Protein 1GZS (pdb70)

Radius of gyration: 32.93 Å; Cα contacts (8 Å, |Δi|>4): 1186; chains: 4; bounding box: 99×59×80 Å

Solvent-accessible surface area: 32310 Å² total; per-residue (Å²): 104,85,43,3,21,0,0,0,0,0,18,31,102,2,18,7,16,26,1,0,12,0,44,36,53,114,133,72,23,88,159,23,65,34,20,26,16,74,40,10,6,33,74,42,150,37,82,59,82,60,32,4,1,1,0,9,6,4,14,6,1,30,99,9,73,105,0,6,33,33,0,2,68,144,9,56,0,0,0,0,0,0,1,0,19,30,24,76,2,24,112,44,0,109,114,61,4,14,64,32,3,65,140,77,17,98,194,26,43,14,0,1,0,0,3,47,27,38,60,49,113,44,102,66,23,70,118,147,17,54,163,99,191,64,170,26,15,58,39,113,59,0,95,147,17,7,206,91,28,167,17,52,86,21,8,40,0,1,13,91,72,51,139,27,4,141,72,0,0,56,29,0,20,107,1,22,81,156,129,97,75,68,68,128,49,0,61,64,44,0,68,93,15,6,105,105,26,67,0,104,15,34,7,96,173,38,108,31,18,9,45,20,0,48,43,2,0,0,1,18,13,1,1,66,10,23,15,106,9,0,77,70,0,51,87,124,69,60,102,27,48,64,1,24,66,59,0,0,59,2,0,92,57,5,43,5,73,28,99,83,165,128,121,25,16,48,2,40,10,16,6,16,18,2,0,16,6,9,0,1,6,34,0,4,61,120,38,11,128,23,0,94,77,137,138,43,13,48,41,2,27,102,29,0,30,126,15,0,52,90,40,0,50,48,26,4,103,152,46,91,32,1,43,14,105,36,1,64,27,10,0,60,46,24,12,74,115,40,46,133,122,27,159,158,105,36,5,13,0,0,0,1,1,22,31,104,2,20,5,18,28,3,0,15,1,48,32,50,115,136,93,11,82,134,32,68,35,20,26,9,82,37,7,12,37,81,28,116,4,10,33,33,76,16,20,2,1,0,12,6,5,15,7,0,34,105,11,70,120,0,7,27,34,0,2,77,142,7,51,0,0,0,0,0,0,2,0,19,30,33,73,3,23,94,45,0,91,113,57,3,9,61,29,2,64,136,83,15,98,194,35,39,14,0,0,0,0,4,55,31,36,43,55,110,45,94,52,21,72,91,134,18,56,170,100,199,72,136,28,10,36,36,123,42,0,91,125,18,6,195,97,35,170,18,75,110,27,10,41,1,0,14,95,71,57,135,37,6,114,71,1,0,50,31,1,9,39,14,16,11,131,143,144,79,43,128,73,0,68,61,48,0,78,100,21,6,99,99,33,73,0,100,22,34,13,97,179,38,108,30,13,13,44,22,0,57,42,2,0,0,1,19,12,1,1,99,24,27,12,104,4,0,68,79,0,58,94,116,68,31,100,29,46,62,0,22,79,54,0,0,80,13,0,107,123,8,44,7,70,26,93,73,159,137,118,30,10,48,1,55,10,15,4,18,19,2,0,11,6,11,0,0,7,32,0,2,56,120,54,10,156,48,1,110,64,132,141,43,10,57,51,4,26,86,36,0,38,127,17,1,50,95,36,0,43,54,22,6,103,188,47,115,34,27,35,6,136,94,1,82,86,76,0,85,92,20,6,63,116,39,31,143,91,90,177

Organism: Homo sapiens (NCBI:txid9606)

B-factor: mean 31.56, std 13.35, range [9.17, 82.68]

InterPro domains:
  IPR001806 Small GTPase [PF00071] (5-174)
  IPR001806 Small GTPase [PS51421] (1-191)
  IPR001806 Small GTPase [SM00174] (6-179)
  IPR003578 Small GTPase Rho [PTHR24072] (3-189)
  IPR005225 Small GTP-binding domain [TIGR00231] (1-157)
  IPR027417 P-loop containing nucleoside triphosphate hydrolase [G3DSA:3.40.50.300] (1-181)
  IPR027417 P-loop containing nucleoside triphosphate hydrolase [SSF52540] (3-173)
  IPR037874 Cdc42 [cd01874] (3-177)

Structure (mmCIF, N/CA/C/O backbone):
data_1GZS
#
_entry.id   1GZS
#
_cell.length_a   87.545
_cell.length_b   87.545
_cell.length_c   200.509
_cell.angle_alpha   90.00
_cell.angle_beta   90.00
_cell.angle_gamma   120.00
#
_symmetry.space_group_name_H-M   'P 31 2 1'
#
loop_
_entity.id
_entity.type
_entity.pdbx_description
1 polymer 'GTP-BINDING PROTEIN'
2 polymer SOPE
3 non-polymer 'SULFATE ION'
4 water water
#
loop_
_atom_site.group_PDB
_atom_site.id
_atom_site.type_symbol
_atom_site.label_atom_id
_atom_site.label_alt_id
_atom_site.label_comp_id
_atom_site.label_asym_id
_atom_site.label_entity_id
_atom_site.label_seq_id
_atom_site.pdbx_PDB_ins_code
_atom_site.Cartn_x
_atom_site.Cartn_y
_atom_site.Cartn_z
_atom_site.occupancy
_atom_site.B_iso_or_equiv
_atom_site.auth_seq_id
_atom_site.auth_comp_id
_atom_site.auth_asym_id
_atom_site.auth_atom_id
_atom_site.pdbx_PDB_model_num
ATOM 1 N N . MET A 1 3 ? -21.452 60.853 76.958 1.00 38.17 1 MET A N 1
ATOM 2 C CA . MET A 1 3 ? -20.743 62.095 77.377 1.00 37.68 1 MET A CA 1
ATOM 3 C C . MET A 1 3 ? -19.778 62.592 76.304 1.00 35.16 1 MET A C 1
ATOM 4 O O . MET A 1 3 ? -19.860 63.739 75.882 1.00 34.86 1 MET A O 1
ATOM 9 N N . GLN A 1 4 ? -18.858 61.737 75.868 1.00 33.71 2 GLN A N 1
ATOM 10 C CA . GLN A 1 4 ? -17.910 62.117 74.815 1.00 33.06 2 GLN A CA 1
ATOM 11 C C . GLN A 1 4 ? -18.392 61.497 73.504 1.00 30.64 2 GLN A C 1
ATOM 12 O O . GLN A 1 4 ? -19.066 60.468 73.512 1.00 29.04 2 GLN A O 1
ATOM 18 N N . THR A 1 5 ? -18.047 62.114 72.382 1.00 28.33 3 THR A N 1
ATOM 19 C CA . THR A 1 5 ? -18.462 61.584 71.094 1.00 28.14 3 THR A CA 1
ATOM 20 C C . THR A 1 5 ? -17.322 61.494 70.102 1.00 27.32 3 THR A C 1
ATOM 21 O O . THR A 1 5 ? -16.318 62.200 70.211 1.00 26.03 3 THR A O 1
ATOM 25 N N . ILE A 1 6 ? -17.500 60.603 69.132 1.00 25.56 4 ILE A N 1
ATOM 26 C CA . ILE A 1 6 ? -16.548 60.409 68.056 1.00 23.34 4 ILE A CA 1
ATOM 27 C C . ILE A 1 6 ? -17.390 60.233 66.808 1.00 22.55 4 ILE A C 1
ATOM 28 O O . ILE A 1 6 ? -18.240 59.341 66.754 1.00 22.31 4 ILE A O 1
ATOM 33 N N . LYS A 1 7 ? -17.170 61.088 65.815 1.00 21.51 5 LYS A N 1
ATOM 34 C CA . LYS A 1 7 ? -17.907 60.995 64.564 1.00 20.74 5 LYS A CA 1
ATOM 35 C C . LYS A 1 7 ? -17.053 60.345 63.483 1.00 20.94 5 LYS A C 1
ATOM 36 O O . LYS A 1 7 ? -16.044 60.912 63.061 1.00 20.64 5 LYS A O 1
ATOM 42 N N . CYS A 1 8 ? -17.468 59.162 63.036 1.00 20.81 6 CYS A N 1
ATOM 43 C CA . CYS A 1 8 ? -16.756 58.426 61.998 1.00 19.85 6 CYS A CA 1
ATOM 44 C C . CYS A 1 8 ? -17.606 58.319 60.733 1.00 20.20 6 CYS A C 1
ATOM 45 O O . CYS A 1 8 ? -18.761 57.884 60.785 1.00 20.68 6 CYS A O 1
ATOM 48 N N . VAL A 1 9 ? -17.027 58.709 59.599 1.00 18.87 7 VAL A N 1
ATOM 49 C CA . VAL A 1 9 ? -17.721 58.669 58.319 1.00 18.03 7 VAL A CA 1
ATOM 50 C C . VAL A 1 9 ? -17.046 57.706 57.347 1.00 19.56 7 VAL A C 1
ATOM 51 O O . VAL A 1 9 ? -15.843 57.795 57.106 1.00 20.60 7 VAL A O 1
ATOM 55 N N . VAL A 1 10 ? -17.843 56.800 56.787 1.00 18.59 8 VAL A N 1
ATOM 56 C CA . VAL A 1 10 ? -17.368 55.784 55.855 1.00 18.60 8 VAL A CA 1
ATOM 57 C C . VAL A 1 10 ? -17.591 56.222 54.414 1.00 18.21 8 VAL A C 1
ATOM 58 O O . VAL A 1 10 ? -18.730 56.369 53.970 1.00 20.02 8 VAL A O 1
ATOM 62 N N . VAL A 1 11 ? -16.503 56.429 53.680 1.00 16.67 9 VAL A N 1
ATOM 63 C CA . VAL A 1 11 ? -16.595 56.874 52.294 1.00 15.56 9 VAL A CA 1
ATOM 64 C C . VAL A 1 11 ? -15.927 55.883 51.348 1.00 15.70 9 VAL A C 1
ATOM 65 O O . VAL A 1 11 ? -15.189 54.999 51.785 1.00 15.56 9 VAL A O 1
ATOM 69 N N . GLY A 1 12 ? -16.181 56.053 50.056 1.00 15.70 10 GLY A N 1
ATOM 70 C CA . GLY A 1 12 ? -15.619 55.171 49.051 1.00 17.46 10 GLY A CA 1
ATOM 71 C C . GLY A 1 12 ? -16.641 54.845 47.979 1.00 18.52 10 GLY A C 1
ATOM 72 O O . GLY A 1 12 ? -17.838 55.091 48.156 1.00 18.51 10 GLY A O 1
ATOM 73 N N . ASP A 1 13 ? -16.170 54.286 46.871 1.00 18.95 11 ASP A N 1
ATOM 74 C CA . ASP A 1 13 ? -17.026 53.934 45.742 1.00 20.02 11 ASP A CA 1
ATOM 75 C C . ASP A 1 13 ? -18.198 53.020 46.094 1.00 21.76 11 ASP A C 1
ATOM 76 O O . ASP A 1 13 ? -18.124 52.215 47.029 1.00 20.94 11 ASP A O 1
ATOM 81 N N . GLY A 1 14 ? -19.273 53.130 45.318 1.00 21.89 12 GLY A N 1
ATOM 82 C CA . GLY A 1 14 ? -20.423 52.273 45.541 1.00 23.05 12 GLY A CA 1
ATOM 83 C C . GLY A 1 14 ? -20.063 50.822 45.246 1.00 23.25 12 GLY A C 1
ATOM 84 O O . GLY A 1 14 ? -19.178 50.557 44.427 1.00 21.71 12 GLY A O 1
ATOM 85 N N . ALA A 1 15 ? -20.740 49.891 45.918 1.00 21.37 13 ALA A N 1
ATOM 86 C CA . ALA A 1 15 ? -20.514 48.454 45.745 1.00 22.15 13 ALA A CA 1
ATOM 87 C C . ALA A 1 15 ? -19.206 47.968 46.381 1.00 23.10 13 ALA A C 1
ATOM 88 O O . ALA A 1 15 ? -18.700 46.900 46.048 1.00 25.62 13 ALA A O 1
ATOM 90 N N . VAL A 1 16 ? -18.675 48.744 47.314 1.00 23.39 14 VAL A N 1
ATOM 91 C CA . VAL A 1 16 ? -17.443 48.380 47.995 1.00 24.37 14 VAL A CA 1
ATOM 92 C C . VAL A 1 16 ? -17.747 47.676 49.328 1.00 23.96 14 VAL A C 1
ATOM 93 O O . VAL A 1 16 ? -16.844 47.169 49.994 1.00 23.99 14 VAL A O 1
ATOM 97 N N . GLY A 1 17 ? -19.024 47.643 49.714 1.00 23.81 15 GLY A N 1
ATOM 98 C CA . GLY A 1 17 ? -19.408 46.989 50.957 1.00 21.21 15 GLY A CA 1
ATOM 99 C C . GLY A 1 17 ? -19.386 47.865 52.200 1.00 22.97 15 GLY A C 1
ATOM 100 O O . GLY A 1 17 ? -19.190 47.375 53.320 1.00 23.60 15 GLY A O 1
ATOM 101 N N . LYS A 1 18 ? -19.593 49.163 52.020 1.00 21.74 16 LYS A N 1
ATOM 102 C CA . LYS A 1 18 ? -19.606 50.079 53.155 1.00 21.38 16 LYS A CA 1
ATOM 103 C C . LYS A 1 18 ? -20.743 49.784 54.127 1.00 19.29 16 LYS A C 1
ATOM 104 O O . LYS A 1 18 ? -20.530 49.668 55.336 1.00 17.97 16 LYS A O 1
ATOM 110 N N . THR A 1 19 ? -21.953 49.676 53.596 1.00 20.17 17 THR A N 1
ATOM 111 C CA . THR A 1 19 ? -23.122 49.405 54.421 1.00 18.84 17 THR A CA 1
ATOM 112 C C . THR A 1 19 ? -23.004 48.049 55.097 1.00 20.01 17 THR A C 1
ATOM 113 O O . THR A 1 19 ? -23.272 47.901 56.298 1.00 19.31 17 THR A O 1
ATOM 117 N N . CYS A 1 20 ? -22.599 47.059 54.313 1.00 21.17 18 CYS A N 1
ATOM 118 C CA . CYS A 1 20 ? -22.465 45.703 54.816 1.00 24.08 18 CYS A CA 1
ATOM 119 C C . CYS A 1 20 ? -21.487 45.603 55.985 1.00 23.56 18 CYS A C 1
ATOM 120 O O . CYS A 1 20 ? -21.778 44.947 56.995 1.00 22.86 18 CYS A O 1
ATOM 123 N N . LEU A 1 21 ? -20.336 46.261 55.870 1.00 22.54 19 LEU A N 1
ATOM 124 C CA . LEU A 1 21 ? -19.358 46.185 56.952 1.00 24.05 19 LEU A CA 1
ATOM 125 C C . LEU A 1 21 ? -19.840 46.962 58.179 1.00 23.42 19 LEU A C 1
ATOM 126 O O . LEU A 1 21 ? -19.480 46.627 59.302 1.00 23.96 19 LEU A O 1
ATOM 131 N N . LEU A 1 22 ? -20.653 47.992 57.970 1.00 21.55 20 LEU A N 1
ATOM 132 C CA . LEU A 1 22 ? -21.191 48.757 59.091 1.00 21.33 20 LEU A CA 1
ATOM 133 C C . LEU A 1 22 ? -22.244 47.907 59.805 1.00 21.73 20 LEU A C 1
ATOM 134 O O . LEU A 1 22 ? -22.278 47.844 61.028 1.00 20.41 20 LEU A O 1
ATOM 139 N N . ILE A 1 23 ? -23.102 47.251 59.031 1.00 23.25 21 ILE A N 1
ATOM 140 C CA . ILE A 1 23 ? -24.138 46.403 59.606 1.00 23.42 21 ILE A CA 1
ATOM 141 C C . ILE A 1 23 ? -23.493 45.208 60.295 1.00 23.92 21 ILE A C 1
ATOM 142 O O . ILE A 1 23 ? -23.807 44.894 61.446 1.00 23.74 21 ILE A O 1
ATOM 147 N N . SER A 1 24 ? -22.582 44.554 59.586 1.00 25.49 22 SER A N 1
ATOM 148 C CA . SER A 1 24 ? -21.888 43.388 60.117 1.00 27.78 22 SER A CA 1
ATOM 149 C C . SER A 1 24 ? -21.184 43.694 61.437 1.00 28.88 22 SER A C 1
ATOM 150 O O . SER A 1 24 ? -21.102 42.840 62.326 1.00 28.95 22 SER A O 1
ATOM 153 N N . TYR A 1 25 ? -20.684 44.918 61.564 1.00 27.63 23 TYR A N 1
ATOM 154 C CA . TYR A 1 25 ? -19.988 45.323 62.769 1.00 27.72 23 TYR A CA 1
ATOM 155 C C . TYR A 1 25 ? -20.916 45.686 63.924 1.00 30.02 23 TYR A C 1
ATOM 156 O O . TYR A 1 25 ? -20.614 45.392 65.081 1.00 28.83 23 TYR A O 1
ATOM 165 N N . THR A 1 26 ? -22.035 46.335 63.625 1.00 31.02 24 THR A N 1
ATOM 166 C CA . THR A 1 26 ? -22.940 46.735 64.686 1.00 32.85 24 THR A CA 1
ATOM 167 C C . THR A 1 26 ? -23.919 45.660 65.158 1.00 36.13 24 THR A C 1
ATOM 168 O O . THR A 1 26 ? -24.454 45.764 66.261 1.00 38.35 24 THR A O 1
ATOM 172 N N . THR A 1 27 ? -24.161 44.632 64.349 1.00 38.57 25 THR A N 1
ATOM 173 C CA . THR A 1 27 ? -25.065 43.560 64.771 1.00 43.14 25 THR A CA 1
ATOM 174 C C . THR A 1 27 ? -24.229 42.368 65.237 1.00 47.69 25 THR A C 1
ATOM 175 O O . THR A 1 27 ? -24.734 41.451 65.893 1.00 48.02 25 THR A O 1
ATOM 179 N N . ASN A 1 28 ? -22.947 42.405 64.877 1.00 52.43 26 ASN A N 1
ATOM 180 C CA . ASN A 1 28 ? -21.969 41.371 65.218 1.00 57.08 26 ASN A CA 1
ATOM 181 C C . ASN A 1 28 ? -22.287 40.010 64.590 1.00 59.15 26 ASN A C 1
ATOM 182 O O . ASN A 1 28 ? -22.239 38.975 65.253 1.00 59.11 26 ASN A O 1
ATOM 187 N N . LYS A 1 29 ? -22.606 40.032 63.300 1.00 61.84 27 LYS A N 1
ATOM 188 C CA . LYS A 1 29 ? -22.923 38.826 62.539 1.00 65.12 27 LYS A CA 1
ATOM 189 C C . LYS A 1 29 ? -23.257 39.220 61.106 1.00 66.43 27 LYS A C 1
ATOM 190 O O . LYS A 1 29 ? -23.914 40.235 60.870 1.00 66.86 27 LYS A O 1
ATOM 196 N N . PHE A 1 30 ? -22.796 38.427 60.146 1.00 68.12 28 PHE A N 1
ATOM 197 C CA . PHE A 1 30 ? -23.081 38.726 58.752 1.00 69.61 28 PHE A CA 1
ATOM 198 C C . PHE A 1 30 ? -24.554 38.471 58.467 1.00 70.22 28 PHE A C 1
ATOM 199 O O . PHE A 1 30 ? -25.066 37.379 58.720 1.00 69.99 28 PHE A O 1
ATOM 207 N N . PRO A 1 31 ? -25.258 39.482 57.937 1.00 70.76 29 PRO A N 1
ATOM 208 C CA . PRO A 1 31 ? -26.683 39.352 57.618 1.00 70.79 29 PRO A CA 1
ATOM 209 C C . PRO A 1 31 ? -26.918 38.399 56.443 1.00 70.37 29 PRO A C 1
ATOM 210 O O . PRO A 1 31 ? -26.976 38.822 55.287 1.00 70.61 29 PRO A O 1
ATOM 214 N N . SER A 1 32 ? -27.050 37.111 56.751 1.00 69.27 30 SER A N 1
ATOM 215 C CA . SER A 1 32 ? -27.267 36.096 55.725 1.00 67.76 30 SER A CA 1
ATOM 216 C C . SER A 1 32 ? -28.575 36.266 54.961 1.00 65.76 30 SER A C 1
ATOM 217 O O . SER A 1 32 ? -29.614 36.601 55.532 1.00 64.61 30 SER A O 1
ATOM 220 N N . GLU A 1 33 ? -28.490 36.021 53.657 1.00 63.99 31 GLU A N 1
ATOM 221 C CA . GLU A 1 33 ? -29.614 36.116 52.732 1.00 62.00 31 GLU A CA 1
ATOM 222 C C . GLU A 1 33 ? -30.073 37.542 52.451 1.00 58.51 31 GLU A C 1
ATOM 223 O O . GLU A 1 33 ? -30.313 37.893 51.295 1.00 59.22 31 GLU A O 1
ATOM 229 N N . TYR A 1 34 ? -30.211 38.369 53.485 1.00 53.29 32 TYR A N 1
ATOM 230 C CA . TYR A 1 34 ? -30.622 39.746 53.233 1.00 47.72 32 TYR A CA 1
ATOM 231 C C . TYR A 1 34 ? -29.853 40.824 53.969 1.00 43.97 32 TYR A C 1
ATOM 232 O O . TYR A 1 34 ? -29.892 40.916 55.196 1.00 43.49 32 TYR A O 1
ATOM 241 N N . VAL A 1 35 ? -29.162 41.650 53.194 1.00 39.60 33 VAL A N 1
ATOM 242 C CA . VAL A 1 35 ? -28.402 42.757 53.745 1.00 35.92 33 VAL A CA 1
ATOM 243 C C . VAL A 1 35 ? -29.207 44.019 53.483 1.00 30.59 33 VAL A C 1
ATOM 244 O O . VAL A 1 35 ? -29.418 44.398 52.337 1.00 28.93 33 VAL A O 1
ATOM 248 N N . PRO A 1 36 ? -29.693 44.667 54.551 1.00 27.10 34 PRO A N 1
ATOM 249 C CA . PRO A 1 36 ? -30.485 45.897 54.463 1.00 25.94 34 PRO A CA 1
ATOM 250 C C . PRO A 1 36 ? -29.738 46.991 53.696 1.00 23.95 34 PRO A C 1
ATOM 251 O O . PRO A 1 36 ? -28.505 47.082 53.749 1.00 22.29 34 PRO A O 1
ATOM 255 N N . THR A 1 37 ? -30.491 47.811 52.978 1.00 21.91 35 THR A N 1
ATOM 256 C CA . THR A 1 37 ? -29.921 48.903 52.200 1.00 22.45 35 THR A CA 1
ATOM 257 C C . THR A 1 37 ? -29.598 50.085 53.117 1.00 23.87 35 THR A C 1
ATOM 258 O O . THR A 1 37 ? -28.638 50.824 52.888 1.00 23.43 35 THR A O 1
ATOM 262 N N . VAL A 1 38 ? -30.398 50.253 54.166 1.00 23.76 36 VAL A N 1
ATOM 263 C CA . VAL A 1 38 ? -30.196 51.359 55.087 1.00 24.22 36 VAL A CA 1
ATOM 264 C C . VAL A 1 38 ? -29.544 50.946 56.399 1.00 23.73 36 VAL A C 1
ATOM 265 O O . VAL A 1 38 ? -30.068 50.104 57.123 1.00 25.78 36 VAL A O 1
ATOM 269 N N . PHE A 1 39 ? -28.384 51.531 56.688 1.00 22.54 37 PHE A N 1
ATOM 270 C CA . PHE A 1 39 ? -27.678 51.257 57.933 1.00 22.09 37 PHE A CA 1
ATOM 271 C C . PHE A 1 39 ? -28.341 52.131 59.011 1.00 23.48 37 PHE A C 1
ATOM 272 O O . PHE A 1 39 ? -28.448 53.350 58.842 1.00 19.23 37 PHE A O 1
ATOM 280 N N . ASP A 1 40 ? -28.773 51.504 60.107 1.00 25.77 38 ASP A N 1
ATOM 281 C CA . ASP A 1 40 ? -29.476 52.195 61.200 1.00 30.15 38 ASP A CA 1
ATOM 282 C C . ASP A 1 40 ? -28.789 52.374 62.554 1.00 29.26 38 ASP A C 1
ATOM 283 O O . ASP A 1 40 ? -29.209 53.220 63.337 1.00 28.43 38 ASP A O 1
ATOM 288 N N . ASN A 1 41 ? -27.772 51.578 62.859 1.00 27.74 39 ASN A N 1
ATOM 289 C CA . ASN A 1 41 ? -27.119 51.675 64.167 1.00 29.04 39 ASN A CA 1
ATOM 290 C C . ASN A 1 41 ? -26.075 52.777 64.197 1.00 27.56 39 ASN A C 1
ATOM 291 O O . ASN A 1 41 ? -24.916 52.524 64.506 1.00 25.71 39 ASN A O 1
ATOM 296 N N . TYR A 1 42 ? -26.481 54.007 63.911 1.00 28.29 40 TYR A N 1
ATOM 297 C CA . TYR A 1 42 ? -25.508 55.088 63.854 1.00 29.66 40 TYR A CA 1
ATOM 298 C C . TYR A 1 42 ? -24.797 55.505 65.140 1.00 28.94 40 TYR A C 1
ATOM 299 O O . TYR A 1 42 ? -23.648 55.933 65.080 1.00 29.74 40 TYR A O 1
ATOM 308 N N . ALA A 1 43 ? -25.441 55.384 66.296 1.00 28.61 41 ALA A N 1
ATOM 309 C CA . ALA A 1 43 ? -24.782 55.783 67.543 1.00 27.72 41 ALA A CA 1
ATOM 310 C C . ALA A 1 43 ? -24.448 54.584 68.427 1.00 28.20 41 ALA A C 1
ATOM 311 O O . ALA A 1 43 ? -25.305 54.062 69.133 1.00 30.62 41 ALA A O 1
ATOM 313 N N . VAL A 1 44 ? -23.194 54.151 68.378 1.00 28.56 42 VAL A N 1
ATOM 314 C CA . VAL A 1 44 ? -22.741 53.015 69.166 1.00 26.78 42 VAL A CA 1
ATOM 315 C C . VAL A 1 44 ? -22.151 53.532 70.468 1.00 26.67 42 VAL A C 1
ATOM 316 O O . VAL A 1 44 ? -21.188 54.290 70.466 1.00 24.98 42 VAL A O 1
ATOM 320 N N . THR A 1 45 ? -22.745 53.135 71.584 1.00 26.94 43 THR A N 1
ATOM 321 C CA . THR A 1 45 ? -22.248 53.573 72.872 1.00 28.53 43 THR A CA 1
ATOM 322 C C . THR A 1 45 ? -21.162 52.607 73.315 1.00 28.96 43 THR A C 1
ATOM 323 O O . THR A 1 45 ? -21.301 51.385 73.185 1.00 29.50 43 THR A O 1
ATOM 327 N N . VAL A 1 46 ? -20.067 53.165 73.817 1.00 27.17 44 VAL A N 1
ATOM 328 C CA . VAL A 1 46 ? -18.935 52.367 74.248 1.00 28.36 44 VAL A CA 1
ATOM 329 C C . VAL A 1 46 ? -18.145 53.078 75.330 1.00 27.42 44 VAL A C 1
ATOM 330 O O . VAL A 1 46 ? -18.097 54.305 75.373 1.00 26.47 44 VAL A O 1
ATOM 334 N N . MET A 1 47 ? -17.535 52.305 76.216 1.00 27.45 45 MET A N 1
ATOM 335 C CA . MET A 1 47 ? -16.715 52.898 77.256 1.00 28.98 45 MET A CA 1
ATOM 336 C C . MET A 1 47 ? -15.268 52.892 76.777 1.00 29.19 45 MET A C 1
ATOM 337 O O . MET A 1 47 ? -14.766 51.872 76.319 1.00 26.25 45 MET A O 1
ATOM 342 N N . ILE A 1 48 ? -14.612 54.044 76.860 1.00 31.28 46 ILE A N 1
ATOM 343 C CA . ILE A 1 48 ? -13.227 54.170 76.417 1.00 32.75 46 ILE A CA 1
ATOM 344 C C . ILE A 1 48 ? -12.416 54.936 77.466 1.00 33.52 46 ILE A C 1
ATOM 345 O O . ILE A 1 48 ? -12.850 55.984 77.961 1.00 32.58 46 ILE A O 1
ATOM 350 N N . GLY A 1 49 ? -11.244 54.410 77.805 1.00 32.38 47 GLY A N 1
ATOM 351 C CA . GLY A 1 49 ? -10.409 55.068 78.791 1.00 34.30 47 GLY A CA 1
ATOM 352 C C . GLY A 1 49 ? -11.196 55.422 80.038 1.00 35.34 47 GLY A C 1
ATOM 353 O O . GLY A 1 49 ? -11.033 56.504 80.605 1.00 37.17 47 GLY A O 1
ATOM 354 N N . GLY A 1 50 ? -12.070 54.513 80.452 1.00 34.84 48 GLY A N 1
ATOM 355 C CA . GLY A 1 50 ? -12.869 54.735 81.644 1.00 34.30 48 GLY A CA 1
ATOM 356 C C . GLY A 1 50 ? -13.968 55.770 81.508 1.00 34.08 48 GLY A C 1
ATOM 357 O O . GLY A 1 50 ? -14.610 56.123 82.498 1.00 34.17 48 GLY A O 1
ATOM 358 N N . GLU A 1 51 ? -14.207 56.257 80.295 1.00 32.75 49 GLU A N 1
ATOM 359 C CA . GLU A 1 51 ? -15.246 57.258 80.116 1.00 33.22 49 GLU A CA 1
ATOM 360 C C . GLU A 1 51 ? -16.315 56.809 79.116 1.00 31.63 49 GLU A C 1
ATOM 361 O O . GLU A 1 51 ? -16.033 56.045 78.189 1.00 31.06 49 GLU A O 1
ATOM 367 N N . PRO A 1 52 ? -17.570 57.257 79.312 1.00 30.45 50 PRO A N 1
ATOM 368 C CA . PRO A 1 52 ? -18.664 56.886 78.411 1.00 28.48 50 PRO A CA 1
ATOM 369 C C . PRO A 1 52 ? -18.559 57.629 77.081 1.00 27.89 50 PRO A C 1
ATOM 370 O O . PRO A 1 52 ? -18.342 58.836 77.053 1.00 27.43 50 PRO A O 1
ATOM 374 N N . TYR A 1 53 ? -18.710 56.897 75.982 1.00 27.11 51 TYR A N 1
ATOM 375 C CA . TYR A 1 53 ? -18.626 57.486 74.648 1.00 26.45 51 TYR A CA 1
ATOM 376 C C . TYR A 1 53 ? -19.732 56.986 73.731 1.00 27.30 51 TYR A C 1
ATOM 377 O O . TYR A 1 53 ? -20.365 55.957 73.977 1.00 25.18 51 TYR A O 1
ATOM 386 N N . THR A 1 54 ? -19.947 57.732 72.658 1.00 26.97 52 THR A N 1
ATOM 387 C CA . THR A 1 54 ? -20.882 57.326 71.631 1.00 27.06 52 THR A CA 1
ATOM 388 C C . THR A 1 54 ? -20.064 57.390 70.349 1.00 26.77 52 THR A C 1
ATOM 389 O O . THR A 1 54 ? -19.481 58.429 70.016 1.00 27.73 52 THR A O 1
ATOM 393 N N . LEU A 1 55 ? -19.974 56.259 69.665 1.00 24.67 53 LEU A N 1
ATOM 394 C CA . LEU A 1 55 ? -19.256 56.186 68.407 1.00 23.72 53 LEU A CA 1
ATOM 395 C C . LEU A 1 55 ? -20.306 56.393 67.320 1.00 22.69 53 LEU A C 1
ATOM 396 O O . LEU A 1 55 ? -21.104 55.500 67.037 1.00 21.38 53 LEU A O 1
ATOM 401 N N . GLY A 1 56 ? -20.321 57.587 66.739 1.00 20.66 54 GLY A N 1
ATOM 402 C CA . GLY A 1 56 ? -21.273 57.885 65.689 1.00 17.15 54 GLY A CA 1
ATOM 403 C C . GLY A 1 56 ? -20.762 57.348 64.371 1.00 19.05 54 GLY A C 1
ATOM 404 O O . GLY A 1 56 ? -19.725 57.786 63.880 1.00 20.63 54 GLY A O 1
ATOM 405 N N . LEU A 1 57 ? -21.491 56.394 63.801 1.00 18.64 55 LEU A N 1
ATOM 406 C CA . LEU A 1 57 ? -21.115 55.777 62.539 1.00 18.39 55 LEU A CA 1
ATOM 407 C C . LEU A 1 57 ? -22.064 56.237 61.452 1.00 18.67 55 LEU A C 1
ATOM 408 O O . LEU A 1 57 ? -23.277 56.122 61.596 1.00 20.22 55 LEU A O 1
ATOM 413 N N . PHE A 1 58 ? -21.511 56.753 60.358 1.00 17.78 56 PHE A N 1
ATOM 414 C CA . PHE A 1 58 ? -22.335 57.253 59.273 1.00 17.24 56 PHE A CA 1
ATOM 415 C C . PHE A 1 58 ? -21.934 56.717 57.912 1.00 17.06 56 PHE A C 1
ATOM 416 O O . PHE A 1 58 ? -20.796 56.872 57.469 1.00 19.31 56 PHE A O 1
ATOM 424 N N . ASP A 1 59 ? -22.895 56.067 57.265 1.00 16.26 57 ASP A N 1
ATOM 425 C CA . ASP A 1 59 ? -22.714 55.469 55.950 1.00 16.83 57 ASP A CA 1
ATOM 426 C C . ASP A 1 59 ? -22.897 56.557 54.889 1.00 16.85 57 ASP A C 1
ATOM 427 O O . ASP A 1 59 ? -23.497 57.600 55.166 1.00 18.15 57 ASP A O 1
ATOM 432 N N . THR A 1 60 ? -22.358 56.333 53.692 1.00 15.88 58 THR A N 1
ATOM 433 C CA . THR A 1 60 ? -22.503 57.293 52.598 1.00 16.77 58 THR A CA 1
ATOM 434 C C . THR A 1 60 ? -22.885 56.557 51.330 1.00 17.28 58 THR A C 1
ATOM 435 O O . THR A 1 60 ? -22.793 57.105 50.238 1.00 19.94 58 THR A O 1
ATOM 439 N N . ALA A 1 61 ? -23.314 55.309 51.486 1.00 15.96 59 ALA A N 1
ATOM 440 C CA . ALA A 1 61 ? -23.707 54.484 50.358 1.00 16.08 59 ALA A CA 1
ATOM 441 C C . ALA A 1 61 ? -24.783 55.154 49.501 1.00 16.47 59 ALA A C 1
ATOM 442 O O . ALA A 1 61 ? -25.730 55.758 50.023 1.00 14.24 59 ALA A O 1
ATOM 444 N N . GLY A 1 62 ? -24.610 55.052 48.187 1.00 14.93 60 GLY A N 1
ATOM 445 C CA . GLY A 1 62 ? -25.555 55.619 47.243 1.00 16.57 60 GLY A CA 1
ATOM 446 C C . GLY A 1 62 ? -25.280 57.064 46.862 1.00 17.73 60 GLY A C 1
ATOM 447 O O . GLY A 1 62 ? -25.990 57.632 46.037 1.00 15.30 60 GLY A O 1
ATOM 448 N N . GLN A 1 63 ? -24.248 57.658 47.452 1.00 15.92 61 GLN A N 1
ATOM 449 C CA . GLN A 1 63 ? -23.919 59.048 47.172 1.00 16.88 61 GLN A CA 1
ATOM 450 C C . GLN A 1 63 ? -22.717 59.250 46.246 1.00 17.24 61 GLN A C 1
ATOM 451 O O . GLN A 1 63 ? -22.264 60.383 46.089 1.00 16.77 61 GLN A O 1
ATOM 457 N N . GLU A 1 64 ? -22.209 58.187 45.621 1.00 15.53 62 GLU A N 1
ATOM 458 C CA . GLU A 1 64 ? -21.036 58.331 44.752 1.00 20.08 62 GLU A CA 1
ATOM 459 C C . GLU A 1 64 ? -21.133 59.324 43.582 1.00 19.63 62 GLU A C 1
ATOM 460 O O . GLU A 1 64 ? -20.106 59.762 43.074 1.00 17.28 62 GLU A O 1
ATOM 466 N N . ASP A 1 65 ? -22.344 59.684 43.158 1.00 20.56 63 ASP A N 1
ATOM 467 C CA . ASP A 1 65 ? -22.508 60.638 42.055 1.00 20.71 63 ASP A CA 1
ATOM 468 C C . ASP A 1 65 ? -23.117 61.960 42.531 1.00 21.50 63 ASP A C 1
ATOM 469 O O . ASP A 1 65 ? -23.402 62.839 41.718 1.00 24.49 63 ASP A O 1
ATOM 474 N N . TYR A 1 66 ? -23.327 62.098 43.839 1.00 20.06 64 TYR A N 1
ATOM 475 C CA . TYR A 1 66 ? -23.921 63.317 44.401 1.00 18.83 64 TYR A CA 1
ATOM 476 C C . TYR A 1 66 ? -22.839 64.237 44.968 1.00 18.57 64 TYR A C 1
ATOM 477 O O . TYR A 1 66 ? -22.763 64.463 46.177 1.00 16.15 64 TYR A O 1
ATOM 486 N N . ASP A 1 67 ? -22.015 64.791 44.090 1.00 19.64 65 ASP A N 1
ATOM 487 C CA . ASP A 1 67 ? -20.927 65.652 44.543 1.00 20.58 65 ASP A CA 1
ATOM 488 C C . ASP A 1 67 ? -21.404 66.904 45.277 1.00 19.38 65 ASP A C 1
ATOM 489 O O . ASP A 1 67 ? -20.656 67.480 46.060 1.00 21.19 65 ASP A O 1
ATOM 494 N N . ARG A 1 68 ? -22.641 67.321 45.053 1.00 18.28 66 ARG A N 1
ATOM 495 C CA . ARG A 1 68 ? -23.134 68.519 45.725 1.00 19.68 66 ARG A CA 1
ATOM 496 C C . ARG A 1 68 ? -23.690 68.192 47.107 1.00 19.70 66 ARG A C 1
ATOM 497 O O . ARG A 1 68 ? -23.757 69.050 47.980 1.00 20.97 66 ARG A O 1
ATOM 505 N N . LEU A 1 69 ? -24.079 66.942 47.315 1.00 19.77 67 LEU A N 1
ATOM 506 C CA . LEU A 1 69 ? -24.662 66.554 48.593 1.00 19.73 67 LEU A CA 1
ATOM 507 C C . LEU A 1 69 ? -23.696 65.903 49.575 1.00 16.96 67 LEU A C 1
ATOM 508 O O . LEU A 1 69 ? -23.833 66.041 50.788 1.00 17.95 67 LEU A O 1
ATOM 513 N N . ARG A 1 70 ? -22.715 65.201 49.043 1.00 14.36 68 ARG A N 1
ATOM 514 C CA . ARG A 1 70 ? -21.739 64.505 49.871 1.00 16.75 68 ARG A CA 1
ATOM 515 C C . ARG A 1 70 ? -21.098 65.288 51.035 1.00 17.12 68 ARG A C 1
ATOM 516 O O . ARG A 1 70 ? -21.032 64.783 52.157 1.00 15.38 68 ARG A O 1
ATOM 524 N N . PRO A 1 71 ? -20.625 66.529 50.791 1.00 15.24 69 PRO A N 1
ATOM 525 C CA . PRO A 1 71 ? -19.994 67.296 51.878 1.00 16.06 69 PRO A CA 1
ATOM 526 C C . PRO A 1 71 ? -20.873 67.557 53.096 1.00 17.69 69 PRO A C 1
ATOM 527 O O . PRO A 1 71 ? -20.369 67.834 54.182 1.00 19.18 69 PRO A O 1
ATOM 531 N N . LEU A 1 72 ? -22.185 67.461 52.920 1.00 17.71 70 LEU A N 1
ATOM 532 C CA . LEU A 1 72 ? -23.111 67.695 54.021 1.00 17.20 70 LEU A CA 1
ATOM 533 C C . LEU A 1 72 ? -22.824 66.767 55.201 1.00 17.23 70 LEU A C 1
ATOM 534 O O . LEU A 1 72 ? -23.138 67.095 56.345 1.00 16.28 70 LEU A O 1
ATOM 539 N N . SER A 1 73 ? -22.210 65.620 54.920 1.00 16.23 71 SER A N 1
ATOM 540 C CA . SER A 1 73 ? -21.910 64.638 55.962 1.00 17.50 71 SER A CA 1
ATOM 541 C C . SER A 1 73 ? -20.587 64.880 56.674 1.00 18.67 71 SER A C 1
ATOM 542 O O . SER A 1 73 ? -20.348 64.312 57.738 1.00 17.96 71 SER A O 1
ATOM 545 N N . TYR A 1 74 ? -19.739 65.725 56.097 1.00 18.30 72 TYR A N 1
ATOM 546 C CA . TYR A 1 74 ? -18.387 65.947 56.629 1.00 19.90 72 TYR A CA 1
ATOM 547 C C . TYR A 1 74 ? -18.114 66.776 57.892 1.00 19.93 72 TYR A C 1
ATOM 548 O O . TYR A 1 74 ? -17.246 66.422 58.680 1.00 19.35 72 TYR A O 1
ATOM 557 N N . PRO A 1 75 ? -18.846 67.879 58.108 1.00 21.87 73 PRO A N 1
ATOM 558 C CA . PRO A 1 75 ? -18.601 68.696 59.301 1.00 22.43 73 PRO A CA 1
ATOM 559 C C . PRO A 1 75 ? -18.399 67.937 60.615 1.00 23.84 73 PRO A C 1
ATOM 560 O O . PRO A 1 75 ? -19.124 66.987 60.926 1.00 22.94 73 PRO A O 1
ATOM 564 N N . GLN A 1 76 ? -17.404 68.380 61.379 1.00 24.08 74 GLN A N 1
ATOM 565 C CA . GLN A 1 76 ? -17.079 67.805 62.678 1.00 27.55 74 GLN A CA 1
ATOM 566 C C . GLN A 1 76 ? -16.765 66.309 62.684 1.00 26.17 74 GLN A C 1
ATOM 567 O O . GLN A 1 76 ? -16.979 65.629 63.686 1.00 26.28 74 GLN A O 1
ATOM 573 N N . THR A 1 77 ? -16.259 65.795 61.569 1.00 24.45 75 THR A N 1
ATOM 574 C CA . THR A 1 77 ? -15.894 64.385 61.497 1.00 23.81 75 THR A CA 1
ATOM 575 C C . THR A 1 77 ? -14.545 64.206 62.201 1.00 24.77 75 THR A C 1
ATOM 576 O O . THR A 1 77 ? -13.601 64.945 61.928 1.00 25.11 75 THR A O 1
ATOM 580 N N . ASP A 1 78 ? -14.453 63.241 63.112 1.00 23.79 76 ASP A N 1
ATOM 581 C CA . ASP A 1 78 ? -13.200 63.007 63.827 1.00 23.33 76 ASP A CA 1
ATOM 582 C C . ASP A 1 78 ? -12.309 61.971 63.135 1.00 23.51 76 ASP A C 1
ATOM 583 O O . ASP A 1 78 ? -11.103 61.947 63.357 1.00 24.52 76 ASP A O 1
ATOM 588 N N . VAL A 1 79 ? -12.899 61.121 62.297 1.00 23.23 77 VAL A N 1
ATOM 589 C CA . VAL A 1 79 ? -12.127 60.109 61.571 1.00 23.37 77 VAL A CA 1
ATOM 590 C C . VAL A 1 79 ? -12.897 59.524 60.384 1.00 23.40 77 VAL A C 1
ATOM 591 O O . VAL A 1 79 ? -14.076 59.191 60.505 1.00 24.52 77 VAL A O 1
ATOM 595 N N . PHE A 1 80 ? -12.220 59.416 59.242 1.00 23.34 78 PHE A N 1
ATOM 596 C CA . PHE A 1 80 ? -12.802 58.855 58.020 1.00 22.84 78 PHE A CA 1
ATOM 597 C C . PHE A 1 80 ? -12.276 57.454 57.723 1.00 23.65 78 PHE A C 1
ATOM 598 O O . PHE A 1 80 ? -11.117 57.126 58.018 1.00 22.54 78 PHE A O 1
ATOM 606 N N . LEU A 1 81 ? -13.134 56.638 57.120 1.00 22.58 79 LEU A N 1
ATOM 607 C CA . LEU A 1 81 ? -12.747 55.301 56.694 1.00 23.09 79 LEU A CA 1
ATOM 608 C C . LEU A 1 81 ? -12.877 55.355 55.176 1.00 22.70 79 LEU A C 1
ATOM 609 O O . LEU A 1 81 ? -13.988 55.334 54.644 1.00 22.27 79 LEU A O 1
ATOM 614 N N . VAL A 1 82 ? -11.749 55.464 54.482 1.00 22.01 80 VAL A N 1
ATOM 615 C CA . VAL A 1 82 ? -11.765 55.527 53.021 1.00 21.36 80 VAL A CA 1
ATOM 616 C C . VAL A 1 82 ? -11.670 54.096 52.534 1.00 21.48 80 VAL A C 1
ATOM 617 O O . VAL A 1 82 ? -10.598 53.489 52.536 1.00 22.76 80 VAL A O 1
ATOM 621 N N . CYS A 1 83 ? -12.808 53.578 52.094 1.00 20.93 81 CYS A N 1
ATOM 622 C CA . CYS A 1 83 ? -12.928 52.191 51.682 1.00 20.26 81 CYS A CA 1
ATOM 623 C C . CYS A 1 83 ? -12.818 51.871 50.204 1.00 20.41 81 CYS A C 1
ATOM 624 O O . CYS A 1 83 ? -13.258 52.630 49.354 1.00 21.80 81 CYS A O 1
ATOM 627 N N . PHE A 1 84 ? -12.231 50.718 49.919 1.00 20.72 82 PHE A N 1
ATOM 628 C CA . PHE A 1 84 ? -12.110 50.215 48.557 1.00 20.85 82 PHE A CA 1
ATOM 629 C C . PHE A 1 84 ? -12.148 48.695 48.678 1.00 19.17 82 PHE A C 1
ATOM 630 O O . PHE A 1 84 ? -11.753 48.140 49.705 1.00 19.02 82 PHE A O 1
ATOM 638 N N . SER A 1 85 ? -12.642 48.025 47.645 1.00 20.90 83 SER A N 1
ATOM 639 C CA . SER A 1 85 ? -12.703 46.567 47.648 1.00 21.14 83 SER A CA 1
ATOM 640 C C . SER A 1 85 ? -11.410 46.038 47.053 1.00 22.12 83 SER A C 1
ATOM 641 O O . SER A 1 85 ? -11.006 46.481 45.981 1.00 22.17 83 SER A O 1
ATOM 644 N N . VAL A 1 86 ? -10.770 45.088 47.732 1.00 22.93 84 VAL A N 1
ATOM 645 C CA . VAL A 1 86 ? -9.512 44.535 47.232 1.00 22.96 84 VAL A CA 1
ATOM 646 C C . VAL A 1 86 ? -9.692 43.797 45.909 1.00 23.77 84 VAL A C 1
ATOM 647 O O . VAL A 1 86 ? -8.714 43.450 45.247 1.00 25.16 84 VAL A O 1
ATOM 651 N N . VAL A 1 87 ? -10.942 43.556 45.521 1.00 24.37 85 VAL A N 1
ATOM 652 C CA . VAL A 1 87 ? -11.206 42.896 44.247 1.00 24.50 85 VAL A CA 1
ATOM 653 C C . VAL A 1 87 ? -11.798 43.900 43.258 1.00 24.74 85 VAL A C 1
ATOM 654 O O . VAL A 1 87 ? -12.466 43.524 42.292 1.00 24.27 85 VAL A O 1
ATOM 658 N N . SER A 1 88 ? -11.544 45.183 43.508 1.00 25.45 86 SER A N 1
ATOM 659 C CA . SER A 1 88 ? -12.026 46.245 42.626 1.00 25.80 86 SER A CA 1
ATOM 660 C C . SER A 1 88 ? -10.956 47.312 42.407 1.00 26.66 86 SER A C 1
ATOM 661 O O . SER A 1 88 ? -10.910 48.322 43.113 1.00 26.78 86 SER A O 1
ATOM 664 N N . PRO A 1 89 ? -10.080 47.101 41.413 1.00 26.70 87 PRO A N 1
ATOM 665 C CA . PRO A 1 89 ? -9.008 48.047 41.108 1.00 25.90 87 PRO A CA 1
ATOM 666 C C . PRO A 1 89 ? -9.481 49.478 40.892 1.00 25.54 87 PRO A C 1
ATOM 667 O O . PRO A 1 89 ? -8.807 50.418 41.299 1.00 25.90 87 PRO A O 1
ATOM 671 N N . SER A 1 90 ? -10.636 49.646 40.258 1.00 24.77 88 SER A N 1
ATOM 672 C CA . SER A 1 90 ? -11.156 50.987 40.007 1.00 24.19 88 SER A CA 1
ATOM 673 C C . SER A 1 90 ? -11.475 51.696 41.319 1.00 24.13 88 SER A C 1
ATOM 674 O O . SER A 1 90 ? -11.183 52.884 41.473 1.00 26.57 88 SER A O 1
ATOM 677 N N . SER A 1 91 ? -12.060 50.974 42.271 1.00 22.93 89 SER A N 1
ATOM 678 C CA . SER A 1 91 ? -12.394 51.586 43.553 1.00 21.23 89 SER A CA 1
ATOM 679 C C . SER A 1 91 ? -11.121 51.986 44.293 1.00 21.24 89 SER A C 1
ATOM 680 O O . SER A 1 91 ? -11.107 52.996 44.999 1.00 20.35 89 SER A O 1
ATOM 683 N N . PHE A 1 92 ? -10.062 51.190 44.118 1.00 20.72 90 PHE A N 1
ATOM 684 C CA . PHE A 1 92 ? -8.771 51.426 44.762 1.00 20.52 90 PHE A CA 1
ATOM 685 C C . PHE A 1 92 ? -8.145 52.693 44.194 1.00 22.04 90 PHE A C 1
ATOM 686 O O . PHE A 1 92 ? -7.655 53.549 44.927 1.00 20.83 90 PHE A O 1
ATOM 694 N N . GLU A 1 93 ? -8.173 52.808 42.874 1.00 22.79 91 GLU A N 1
ATOM 695 C CA . GLU A 1 93 ? -7.611 53.966 42.216 1.00 24.34 91 GLU A CA 1
ATOM 696 C C . GLU A 1 93 ? -8.362 55.232 42.608 1.00 23.84 91 GLU A C 1
ATOM 697 O O . GLU A 1 93 ? -7.763 56.297 42.738 1.00 23.14 91 GLU A O 1
ATOM 703 N N . ASN A 1 94 ? -9.672 55.113 42.807 1.00 23.63 92 ASN A N 1
ATOM 704 C CA . ASN A 1 94 ? -10.477 56.271 43.186 1.00 24.09 92 ASN A CA 1
ATOM 705 C C . ASN A 1 94 ? -10.160 56.803 44.565 1.00 22.18 92 ASN A C 1
ATOM 706 O O . ASN A 1 94 ? -10.539 57.925 44.894 1.00 23.03 92 ASN A O 1
ATOM 711 N N . VAL A 1 95 ? -9.482 56.003 45.379 1.00 21.73 93 VAL A N 1
ATOM 712 C CA . VAL A 1 95 ? -9.109 56.464 46.708 1.00 22.67 93 VAL A CA 1
ATOM 713 C C . VAL A 1 95 ? -8.201 57.676 46.517 1.00 25.28 93 VAL A C 1
ATOM 714 O O . VAL A 1 95 ? -8.360 58.705 47.178 1.00 24.18 93 VAL A O 1
ATOM 718 N N . LYS A 1 96 ? -7.255 57.531 45.591 1.00 25.90 94 LYS A N 1
ATOM 719 C CA . LYS A 1 96 ? -6.284 58.569 45.274 1.00 27.44 94 LYS A CA 1
ATOM 720 C C . LYS A 1 96 ? -6.860 59.666 44.394 1.00 28.54 94 LYS A C 1
ATOM 721 O O . LYS A 1 96 ? -6.670 60.856 44.653 1.00 29.10 94 LYS A O 1
ATOM 727 N N . GLU A 1 97 ? -7.565 59.258 43.348 1.00 27.73 95 GLU A N 1
ATOM 728 C CA . GLU A 1 97 ? -8.134 60.207 42.405 1.00 27.85 95 GLU A CA 1
ATOM 729 C C . GLU A 1 97 ? -9.363 60.988 42.871 1.00 25.98 95 GLU A C 1
ATOM 730 O O . GLU A 1 97 ? -9.623 62.081 42.362 1.00 25.76 95 GLU A O 1
ATOM 736 N N . LYS A 1 98 ? -10.099 60.459 43.845 1.00 23.07 96 LYS A N 1
ATOM 737 C CA . LYS A 1 98 ? -11.325 61.115 44.286 1.00 21.55 96 LYS A CA 1
ATOM 738 C C . LYS A 1 98 ? -11.554 61.291 45.787 1.00 20.96 96 LYS A C 1
ATOM 739 O O . LYS A 1 98 ? -11.632 62.415 46.283 1.00 22.80 96 LYS A O 1
ATOM 745 N N . TRP A 1 99 ? -11.656 60.182 46.510 1.00 19.82 97 TRP A N 1
ATOM 746 C CA . TRP A 1 99 ? -11.940 60.228 47.934 1.00 18.39 97 TRP A CA 1
ATOM 747 C C . TRP A 1 99 ? -11.000 61.012 48.834 1.00 17.86 97 TRP A C 1
ATOM 748 O O . TRP A 1 99 ? -11.440 61.929 49.536 1.00 18.97 97 TRP A O 1
ATOM 759 N N . VAL A 1 100 ? -9.716 60.673 48.841 1.00 19.40 98 VAL A N 1
ATOM 760 C CA . VAL A 1 100 ? -8.792 61.405 49.702 1.00 19.55 98 VAL A CA 1
ATOM 761 C C . VAL A 1 100 ? -8.734 62.886 49.334 1.00 17.50 98 VAL A C 1
ATOM 762 O O . VAL A 1 100 ? -8.652 63.736 50.207 1.00 19.03 98 VAL A O 1
ATOM 766 N N . PRO A 1 101 ? -8.777 63.218 48.033 1.00 18.88 99 PRO A N 1
ATOM 767 C CA . PRO A 1 101 ? -8.730 64.647 47.703 1.00 19.39 99 PRO A CA 1
ATOM 768 C C . PRO A 1 101 ? -9.964 65.372 48.236 1.00 21.78 99 PRO A C 1
ATOM 769 O O . PRO A 1 101 ? -9.874 66.497 48.733 1.00 22.05 99 PRO A O 1
ATOM 773 N N . GLU A 1 102 ? -11.120 64.719 48.142 1.00 21.96 100 GLU A N 1
ATOM 774 C CA . GLU A 1 102 ? -12.358 65.334 48.611 1.00 20.80 100 GLU A CA 1
ATOM 775 C C . GLU A 1 102 ? -12.429 65.551 50.131 1.00 20.24 100 GLU A C 1
ATOM 776 O O . GLU A 1 102 ? -12.788 66.642 50.583 1.00 19.14 100 GLU A O 1
ATOM 782 N N . ILE A 1 103 ? -12.094 64.535 50.923 1.00 20.21 101 ILE A N 1
ATOM 783 C CA . ILE A 1 103 ? -12.151 64.699 52.381 1.00 20.86 101 ILE A CA 1
ATOM 784 C C . ILE A 1 103 ? -11.038 65.608 52.884 1.00 22.01 101 ILE A C 1
ATOM 785 O O . ILE A 1 103 ? -11.213 66.322 53.866 1.00 23.74 101 ILE A O 1
ATOM 790 N N . THR A 1 104 ? -9.894 65.582 52.209 1.00 22.57 102 THR A N 1
ATOM 791 C CA . THR A 1 104 ? -8.767 66.423 52.595 1.00 26.12 102 THR A CA 1
ATOM 792 C C . THR A 1 104 ? -9.122 67.892 52.383 1.00 26.30 102 THR A C 1
ATOM 793 O O . THR A 1 104 ? -8.676 68.764 53.135 1.00 26.05 102 THR A O 1
ATOM 797 N N . HIS A 1 105 ? -9.916 68.154 51.347 1.00 25.41 103 HIS A N 1
ATOM 798 C CA . HIS A 1 105 ? -10.340 69.507 51.026 1.00 24.70 103 HIS A CA 1
ATOM 799 C C . HIS A 1 105 ? -11.302 70.057 52.075 1.00 24.90 103 HIS A C 1
ATOM 800 O O . HIS A 1 105 ? -11.158 71.195 52.516 1.00 24.42 103 HIS A O 1
ATOM 807 N N . HIS A 1 106 ? -12.277 69.248 52.483 1.00 23.39 104 HIS A N 1
ATOM 808 C CA . HIS A 1 106 ? -13.248 69.685 53.478 1.00 21.96 104 HIS A CA 1
ATOM 809 C C . HIS A 1 106 ? -12.782 69.519 54.913 1.00 22.41 104 HIS A C 1
ATOM 810 O O . HIS A 1 106 ? -13.222 70.255 55.794 1.00 21.03 104 HIS A O 1
ATOM 817 N N . CYS A 1 107 ? -11.914 68.542 55.151 1.00 22.34 105 CYS A N 1
ATOM 818 C CA . CYS A 1 107 ? -11.420 68.271 56.499 1.00 24.49 105 CYS A CA 1
ATOM 819 C C . CYS A 1 107 ? -9.907 67.993 56.466 1.00 25.93 105 CYS A C 1
ATOM 820 O O . CYS A 1 107 ? -9.461 66.893 56.780 1.00 26.37 105 CYS A O 1
ATOM 823 N N . PRO A 1 108 ? -9.098 69.003 56.105 1.00 27.86 106 PRO A N 1
ATOM 824 C CA . PRO A 1 108 ? -7.639 68.841 56.032 1.00 28.82 106 PRO A CA 1
ATOM 825 C C . PRO A 1 108 ? -6.939 68.323 57.289 1.00 28.70 106 PRO A C 1
ATOM 826 O O . PRO A 1 108 ? -5.854 67.752 57.193 1.00 28.87 106 PRO A O 1
ATOM 830 N N . LYS A 1 109 ? -7.549 68.511 58.456 1.00 27.75 107 LYS A N 1
ATOM 831 C CA . LYS A 1 109 ? -6.933 68.054 59.700 1.00 29.30 107 LYS A CA 1
ATOM 832 C C . LYS A 1 109 ? -7.522 66.767 60.277 1.00 28.11 107 LYS A C 1
ATOM 833 O O . LYS A 1 109 ? -7.172 66.362 61.385 1.00 27.50 107 LYS A O 1
ATOM 839 N N . THR A 1 110 ? -8.401 66.113 59.530 1.00 26.87 108 THR A N 1
ATOM 840 C CA . THR A 1 110 ? -9.018 64.896 60.035 1.00 25.16 108 THR A CA 1
ATOM 841 C C . THR A 1 110 ? -8.287 63.645 59.568 1.00 23.47 108 THR A C 1
ATOM 842 O O . THR A 1 110 ? -8.096 63.433 58.377 1.00 21.94 108 THR A O 1
ATOM 846 N N . PRO A 1 111 ? -7.863 62.796 60.514 1.00 23.33 109 PRO A N 1
ATOM 847 C CA . PRO A 1 111 ? -7.151 61.580 60.128 1.00 23.42 109 PRO A CA 1
ATOM 848 C C . PRO A 1 111 ? -8.072 60.625 59.391 1.00 24.92 109 PRO A C 1
ATOM 849 O O . PRO A 1 111 ? -9.300 60.704 59.520 1.00 24.88 109 PRO A O 1
ATOM 853 N N . PHE A 1 112 ? -7.485 59.739 58.597 1.00 24.92 110 PHE A N 1
ATOM 854 C CA . PHE A 1 112 ? -8.283 58.762 57.877 1.00 26.39 110 PHE A CA 1
ATOM 855 C C . PHE A 1 112 ? -7.535 57.452 57.798 1.00 26.55 110 PHE A C 1
ATOM 856 O O . PHE A 1 112 ? -6.300 57.422 57.839 1.00 27.59 110 PHE A O 1
ATOM 864 N N . LEU A 1 113 ? -8.293 56.364 57.734 1.00 25.08 111 LEU A N 1
ATOM 865 C CA . LEU A 1 113 ? -7.703 55.050 57.611 1.00 23.87 111 LEU A CA 1
ATOM 866 C C . LEU A 1 113 ? -8.055 54.579 56.216 1.00 23.79 111 LEU A C 1
ATOM 867 O O . LEU A 1 113 ? -9.127 54.902 55.702 1.00 22.85 111 LEU A O 1
ATOM 872 N N . LEU A 1 114 ? -7.136 53.861 55.582 1.00 22.82 112 LEU A N 1
ATOM 873 C CA . LEU A 1 114 ? -7.409 53.301 54.270 1.00 23.48 112 LEU A CA 1
ATOM 874 C C . LEU A 1 114 ? -7.941 51.913 54.629 1.00 23.72 112 LEU A C 1
ATOM 875 O O . LEU A 1 114 ? -7.284 51.172 55.365 1.00 22.98 112 LEU A O 1
ATOM 880 N N . VAL A 1 115 ? -9.120 51.560 54.127 1.00 22.20 113 VAL A N 1
ATOM 881 C CA . VAL A 1 115 ? -9.719 50.270 54.461 1.00 20.88 113 VAL A CA 1
ATOM 882 C C . VAL A 1 115 ? -9.956 49.359 53.268 1.00 20.33 113 VAL A C 1
ATOM 883 O O . VAL A 1 115 ? -10.684 49.707 52.341 1.00 20.06 113 VAL A O 1
ATOM 887 N N . GLY A 1 116 ? -9.332 48.189 53.294 1.00 21.37 114 GLY A N 1
ATOM 888 C CA . GLY A 1 116 ? -9.522 47.239 52.217 1.00 21.39 114 GLY A CA 1
ATOM 889 C C . GLY A 1 116 ? -10.692 46.359 52.628 1.00 24.28 114 GLY A C 1
ATOM 890 O O . GLY A 1 116 ? -10.707 45.824 53.747 1.00 24.33 114 GLY A O 1
ATOM 891 N N . THR A 1 117 ? -11.676 46.211 51.746 1.00 22.59 115 THR A N 1
ATOM 892 C CA . THR A 1 117 ? -12.837 45.389 52.065 1.00 22.79 115 THR A CA 1
ATOM 893 C C . THR A 1 117 ? -12.940 44.159 51.164 1.00 24.06 115 THR A C 1
ATOM 894 O O . THR A 1 117 ? -12.178 44.004 50.212 1.00 22.58 115 THR A O 1
ATOM 898 N N . GLN A 1 118 ? -13.893 43.289 51.496 1.00 25.64 116 GLN A N 1
ATOM 899 C CA . GLN A 1 118 ? -14.168 42.068 50.749 1.00 26.31 116 GLN A CA 1
ATOM 900 C C . GLN A 1 118 ? -12.949 41.174 50.520 1.00 26.96 116 GLN A C 1
ATOM 901 O O . GLN A 1 118 ? -12.826 40.555 49.465 1.00 27.14 116 GLN A O 1
ATOM 907 N N . ILE A 1 119 ? -12.067 41.082 51.516 1.00 26.83 117 ILE A N 1
ATOM 908 C CA . ILE A 1 119 ? -10.875 40.245 51.392 1.00 28.46 117 ILE A CA 1
ATOM 909 C C . ILE A 1 119 ? -11.200 38.756 51.263 1.00 30.55 117 ILE A C 1
ATOM 910 O O . ILE A 1 119 ? -10.339 37.959 50.888 1.00 30.08 117 ILE A O 1
ATOM 915 N N . ASP A 1 120 ? -12.437 38.380 51.578 1.00 31.47 118 ASP A N 1
ATOM 916 C CA . ASP A 1 120 ? -12.855 36.983 51.468 1.00 33.34 118 ASP A CA 1
ATOM 917 C C . ASP A 1 120 ? -12.959 36.590 49.999 1.00 34.49 118 ASP A C 1
ATOM 918 O O . ASP A 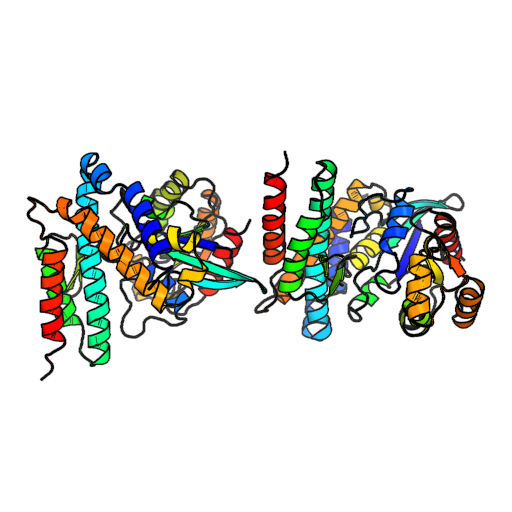1 120 ? -12.927 35.411 49.657 1.00 36.05 118 ASP A O 1
ATOM 923 N N . LEU A 1 121 ? -13.081 37.593 49.137 1.00 35.57 119 LEU A N 1
ATOM 924 C CA . LEU A 1 121 ? -13.212 37.376 47.702 1.00 36.23 119 LEU A CA 1
ATOM 925 C C . LEU A 1 121 ? -11.876 37.329 46.965 1.00 38.13 119 LEU A C 1
ATOM 926 O O . LEU A 1 121 ? -11.813 36.903 45.811 1.00 38.09 119 LEU A O 1
ATOM 931 N N . ARG A 1 122 ? -10.812 37.759 47.636 1.00 40.30 120 ARG A N 1
ATOM 932 C CA . ARG A 1 122 ? -9.481 37.797 47.037 1.00 42.40 120 ARG A CA 1
ATOM 933 C C . ARG A 1 122 ? -9.022 36.461 46.452 1.00 46.05 120 ARG A C 1
ATOM 934 O O . ARG A 1 122 ? -8.392 36.424 45.394 1.00 45.78 120 ARG A O 1
ATOM 942 N N . ASP A 1 123 ? -9.336 35.364 47.133 1.00 48.50 121 ASP A N 1
ATOM 943 C CA . ASP A 1 123 ? -8.939 34.055 46.637 1.00 50.94 121 ASP A CA 1
ATOM 944 C C . ASP A 1 123 ? -10.094 33.312 45.975 1.00 50.93 121 ASP A C 1
ATOM 945 O O . ASP A 1 123 ? -10.020 32.101 45.756 1.00 51.40 121 ASP A O 1
ATOM 950 N N . ASP A 1 124 ? -11.163 34.034 45.651 1.00 50.10 122 ASP A N 1
ATOM 951 C CA . ASP A 1 124 ? -12.308 33.406 45.003 1.00 49.36 122 ASP A CA 1
ATOM 952 C C . ASP A 1 124 ? -12.021 33.203 43.519 1.00 48.96 122 ASP A C 1
ATOM 953 O O . ASP A 1 124 ? -11.887 34.167 42.763 1.00 48.44 122 ASP A O 1
ATOM 958 N N . PRO A 1 125 ? -11.949 31.938 43.079 1.00 48.36 123 PRO A N 1
ATOM 959 C CA . PRO A 1 125 ? -11.672 31.616 41.678 1.00 46.81 123 PRO A CA 1
ATOM 960 C C . PRO A 1 125 ? -12.459 32.435 40.661 1.00 45.43 123 PRO A C 1
ATOM 961 O O . PRO A 1 125 ? -11.877 33.016 39.745 1.00 46.15 123 PRO A O 1
ATOM 965 N N . SER A 1 126 ? -13.776 32.491 40.828 1.00 43.67 124 SER A N 1
ATOM 966 C CA . SER A 1 126 ? -14.635 33.234 39.907 1.00 42.52 124 SER A CA 1
ATOM 967 C C . SER A 1 126 ? -14.338 34.739 39.862 1.00 41.53 124 SER A C 1
ATOM 968 O O . SER A 1 126 ? -14.419 35.372 38.803 1.00 41.72 124 SER A O 1
ATOM 971 N N . THR A 1 127 ? -14.007 35.315 41.011 1.00 39.36 125 THR A N 1
ATOM 972 C CA . THR A 1 127 ? -13.699 36.734 41.079 1.00 36.67 125 THR A CA 1
ATOM 973 C C . THR A 1 127 ? -12.353 36.968 40.406 1.00 35.67 125 THR A C 1
ATOM 974 O O . THR A 1 127 ? -12.196 37.885 39.611 1.00 32.90 125 THR A O 1
ATOM 978 N N . ILE A 1 128 ? -11.390 36.115 40.735 1.00 37.35 126 ILE A N 1
ATOM 979 C CA . ILE A 1 128 ? -10.044 36.198 40.187 1.00 37.87 126 ILE A CA 1
ATOM 980 C C . ILE A 1 128 ? -10.042 36.117 38.662 1.00 39.85 126 ILE A C 1
ATOM 981 O O . ILE A 1 128 ? -9.314 36.854 37.990 1.00 39.93 126 ILE A O 1
ATOM 986 N N . GLU A 1 129 ? -10.864 35.228 38.116 1.00 40.39 127 GLU A N 1
ATOM 987 C CA . GLU A 1 129 ? -10.917 35.063 36.675 1.00 42.32 127 GLU A CA 1
ATOM 988 C C . GLU A 1 129 ? -11.596 36.229 35.967 1.00 42.29 127 GLU A C 1
ATOM 989 O O . GLU A 1 129 ? -11.293 36.513 34.809 1.00 43.27 127 GLU A O 1
ATOM 995 N N . LYS A 1 130 ? -12.515 36.906 36.647 1.00 42.09 128 LYS A N 1
ATOM 996 C CA . LYS A 1 130 ? -13.186 38.053 36.038 1.00 42.61 128 LYS A CA 1
ATOM 997 C C . LYS A 1 130 ? -12.202 39.224 35.922 1.00 41.78 128 LYS A C 1
ATOM 998 O O . LYS A 1 130 ? -12.252 39.995 34.961 1.00 42.17 128 LYS A O 1
ATOM 1004 N N . LEU A 1 131 ? -11.319 39.357 36.907 1.00 39.43 129 LEU A N 1
ATOM 1005 C CA . LEU A 1 131 ? -10.323 40.424 36.905 1.00 39.24 129 LEU A CA 1
ATOM 1006 C C . LEU A 1 131 ? -9.242 40.120 35.868 1.00 39.12 129 LEU A C 1
ATOM 1007 O O . LEU A 1 131 ? -8.755 41.022 35.182 1.00 37.74 129 LEU A O 1
ATOM 1012 N N . ALA A 1 132 ? -8.874 38.847 35.756 1.00 39.37 130 ALA A N 1
ATOM 1013 C CA . ALA A 1 132 ? -7.857 38.436 34.797 1.00 41.26 130 ALA A CA 1
ATOM 1014 C C . ALA A 1 132 ? -8.334 38.731 33.383 1.00 42.91 130 ALA A C 1
ATOM 1015 O O . ALA A 1 132 ? -7.567 39.198 32.540 1.00 43.76 130 ALA A O 1
ATOM 1017 N N . LYS A 1 133 ? -9.608 38.458 33.128 1.00 43.85 131 LYS A N 1
ATOM 1018 C CA . LYS A 1 133 ? -10.182 38.693 31.812 1.00 45.77 131 LYS A CA 1
ATOM 1019 C C . LYS A 1 133 ? -10.062 40.176 31.481 1.00 45.81 131 LYS A C 1
ATOM 1020 O O . LYS A 1 133 ? -10.145 40.581 30.321 1.00 46.02 131 LYS A O 1
ATOM 1026 N N . ASN A 1 134 ? -9.849 40.978 32.516 1.00 45.98 132 ASN A N 1
ATOM 1027 C CA . ASN A 1 134 ? -9.718 42.420 32.367 1.00 45.29 132 ASN A CA 1
ATOM 1028 C C . ASN A 1 134 ? -8.255 42.828 32.568 1.00 44.05 132 ASN A C 1
ATOM 1029 O O . ASN A 1 134 ? -7.947 44.005 32.744 1.00 43.76 132 ASN A O 1
ATOM 1034 N N . LYS A 1 135 ? -7.360 41.845 32.542 1.00 42.11 133 LYS A N 1
ATOM 1035 C CA . LYS A 1 135 ? -5.930 42.086 32.723 1.00 40.21 133 LYS A CA 1
ATOM 1036 C C . LYS A 1 135 ? -5.601 42.694 34.081 1.00 38.30 133 LYS A C 1
ATOM 1037 O O . LYS A 1 135 ? -4.632 43.439 34.216 1.00 38.86 133 LYS A O 1
ATOM 1043 N N . GLN A 1 136 ? -6.404 42.376 35.089 1.00 36.51 134 GLN A N 1
ATOM 1044 C CA . GLN A 1 136 ? -6.161 42.897 36.427 1.00 34.26 134 GLN A CA 1
ATOM 1045 C C . GLN A 1 136 ? -6.122 41.779 37.454 1.00 32.51 134 GLN A C 1
ATOM 1046 O O . GLN A 1 136 ? -6.578 40.670 37.196 1.00 30.91 134 GLN A O 1
ATOM 1052 N N . LYS A 1 137 ? -5.563 42.083 38.620 1.00 32.22 135 LYS A N 1
ATOM 1053 C CA . LYS A 1 137 ? -5.468 41.122 39.711 1.00 31.73 135 LYS A CA 1
ATOM 1054 C C . LYS A 1 137 ? -5.946 41.804 40.981 1.00 31.66 135 LYS A C 1
ATOM 1055 O O . LYS A 1 137 ? -5.934 43.031 41.080 1.00 29.16 135 LYS A O 1
ATOM 1061 N N . PRO A 1 138 ? -6.393 41.018 41.969 1.00 31.75 136 PRO A N 1
ATOM 1062 C CA . PRO A 1 138 ? -6.855 41.623 43.217 1.00 31.29 136 PRO A CA 1
ATOM 1063 C C . PRO A 1 138 ? -5.736 42.402 43.910 1.00 30.26 136 PRO A C 1
ATOM 1064 O O . PRO A 1 138 ? -4.555 42.075 43.762 1.00 32.33 136 PRO A O 1
ATOM 1068 N N . ILE A 1 139 ? -6.119 43.443 44.645 1.00 26.43 137 ILE A N 1
ATOM 1069 C CA . ILE A 1 139 ? -5.179 44.285 45.373 1.00 24.37 137 ILE A CA 1
ATOM 1070 C C . ILE A 1 139 ? -4.623 43.555 46.603 1.00 25.44 137 ILE A C 1
ATOM 1071 O O . ILE A 1 139 ? -5.386 43.095 47.451 1.00 26.05 137 ILE A O 1
ATOM 1076 N N . THR A 1 140 ? -3.300 43.465 46.707 1.00 24.30 138 THR A N 1
ATOM 1077 C CA . THR A 1 140 ? -2.670 42.816 47.854 1.00 26.23 138 THR A CA 1
ATOM 1078 C C . THR A 1 140 ? -2.421 43.882 48.917 1.00 26.21 138 THR A C 1
ATOM 1079 O O . THR A 1 140 ? -2.360 45.073 48.605 1.00 24.79 138 THR A O 1
ATOM 1083 N N . PRO A 1 141 ? -2.263 43.470 50.184 1.00 26.88 139 PRO A N 1
ATOM 1084 C CA . PRO A 1 141 ? -2.019 44.475 51.222 1.00 29.84 139 PRO A CA 1
ATOM 1085 C C . PRO A 1 141 ? -0.714 45.245 51.030 1.00 30.53 139 PRO A C 1
ATOM 1086 O O . PRO A 1 141 ? -0.597 46.383 51.488 1.00 31.46 139 PRO A O 1
ATOM 1090 N N . GLU A 1 142 ? 0.263 44.635 50.362 1.00 30.06 140 GLU A N 1
ATOM 1091 C CA . GLU A 1 142 ? 1.531 45.320 50.117 1.00 32.69 140 GLU A CA 1
ATOM 1092 C C . GLU A 1 142 ? 1.256 46.477 49.148 1.00 31.56 140 GLU A C 1
ATOM 1093 O O . GLU A 1 142 ? 1.748 47.590 49.332 1.00 31.35 140 GLU A O 1
ATOM 1099 N N . THR A 1 143 ? 0.461 46.201 48.121 1.00 30.03 141 THR A N 1
ATOM 1100 C CA . THR A 1 143 ? 0.107 47.215 47.139 1.00 31.58 141 THR A CA 1
ATOM 1101 C C . THR A 1 143 ? -0.692 48.320 47.826 1.00 33.22 141 THR A C 1
ATOM 1102 O O . THR A 1 143 ? -0.463 49.506 47.580 1.00 32.24 141 THR A O 1
ATOM 1106 N N . ALA A 1 144 ? -1.622 47.926 48.696 1.00 33.20 142 ALA A N 1
ATOM 1107 C CA . ALA A 1 144 ? -2.453 48.896 49.410 1.00 34.22 142 ALA A CA 1
ATOM 1108 C C . ALA A 1 144 ? -1.638 49.739 50.382 1.00 34.15 142 ALA A C 1
ATOM 1109 O O . ALA A 1 144 ? -1.858 50.944 50.505 1.00 33.58 142 ALA A O 1
ATOM 1111 N N . GLU A 1 145 ? -0.697 49.109 51.075 1.00 35.61 143 GLU A N 1
ATOM 1112 C CA . GLU A 1 145 ? 0.131 49.831 52.032 1.00 37.19 143 GLU A CA 1
ATOM 1113 C C . GLU A 1 145 ? 0.966 50.912 51.361 1.00 35.97 143 GLU A C 1
ATOM 1114 O O . GLU A 1 145 ? 1.279 51.924 51.977 1.00 35.17 143 GLU A O 1
ATOM 1120 N N . LYS A 1 146 ? 1.330 50.700 50.101 1.00 36.51 144 LYS A N 1
ATOM 1121 C CA . LYS A 1 146 ? 2.105 51.701 49.382 1.00 36.87 144 LYS A CA 1
ATOM 1122 C C . LYS A 1 146 ? 1.255 52.961 49.194 1.00 35.91 144 LYS A C 1
ATOM 1123 O O . LYS A 1 146 ? 1.733 54.075 49.402 1.00 36.33 144 LYS A O 1
ATOM 1129 N N . LEU A 1 147 ? -0.009 52.777 48.811 1.00 33.24 145 LEU A N 1
ATOM 1130 C CA . LEU A 1 147 ? -0.916 53.900 48.593 1.00 32.07 145 LEU A CA 1
ATOM 1131 C C . LEU A 1 147 ? -1.257 54.624 49.886 1.00 32.61 145 LEU A C 1
ATOM 1132 O O . LEU A 1 147 ? -1.394 55.851 49.902 1.00 32.59 145 LEU A O 1
ATOM 1137 N N . ALA A 1 148 ? -1.409 53.860 50.963 1.00 31.66 146 ALA A N 1
ATOM 1138 C CA . ALA A 1 148 ? -1.727 54.435 52.261 1.00 34.53 146 ALA A CA 1
ATOM 1139 C C . ALA A 1 148 ? -0.568 55.341 52.697 1.00 36.50 146 ALA A C 1
ATOM 1140 O O . ALA A 1 148 ? -0.770 56.353 53.379 1.00 35.41 146 ALA A O 1
ATOM 1142 N N . ARG A 1 149 ? 0.643 54.963 52.292 1.00 38.07 147 ARG A N 1
ATOM 1143 C CA . ARG A 1 149 ? 1.845 55.726 52.610 1.00 39.98 147 ARG A CA 1
ATOM 1144 C C . ARG A 1 149 ? 1.868 56.993 51.766 1.00 38.31 147 ARG A C 1
ATOM 1145 O O . ARG A 1 149 ? 2.143 58.082 52.267 1.00 37.85 147 ARG A O 1
ATOM 1153 N N . ASP A 1 150 ? 1.567 56.841 50.483 1.00 37.50 148 ASP A N 1
ATOM 1154 C CA . ASP A 1 150 ? 1.533 57.966 49.566 1.00 37.35 148 ASP A CA 1
ATOM 1155 C C . ASP A 1 150 ? 0.525 59.027 49.992 1.00 37.91 148 ASP A C 1
ATOM 1156 O O . ASP A 1 150 ? 0.834 60.221 49.988 1.00 38.86 148 ASP A O 1
ATOM 1161 N N . LEU A 1 151 ? -0.676 58.583 50.364 1.00 36.58 149 LEU A N 1
ATOM 1162 C CA . LEU A 1 151 ? -1.753 59.489 50.747 1.00 34.67 149 LEU A CA 1
ATOM 1163 C C . LEU A 1 151 ? -1.766 59.889 52.209 1.00 34.72 149 LEU A C 1
ATOM 1164 O O . LEU A 1 151 ? -2.711 60.520 52.672 1.00 35.71 149 LEU A O 1
ATOM 1169 N N . LYS A 1 152 ? -0.731 59.510 52.944 1.00 35.24 150 LYS A N 1
ATOM 1170 C CA . LYS A 1 152 ? -0.644 59.868 54.352 1.00 35.16 150 LYS A CA 1
ATOM 1171 C C . LYS A 1 152 ? -1.815 59.406 55.221 1.00 35.86 150 LYS A C 1
ATOM 1172 O O . LYS A 1 152 ? -2.316 60.166 56.051 1.00 35.61 150 LYS A O 1
ATOM 1178 N N . ALA A 1 153 ? -2.257 58.167 55.035 1.00 35.00 151 ALA A N 1
ATOM 1179 C CA . ALA A 1 153 ? -3.340 57.630 55.849 1.00 33.60 151 ALA A CA 1
ATOM 1180 C C . ALA A 1 153 ? -2.727 57.256 57.193 1.00 33.29 151 ALA A C 1
ATOM 1181 O O . ALA A 1 153 ? -1.521 57.024 57.278 1.00 34.13 151 ALA A O 1
ATOM 1183 N N . VAL A 1 154 ? -3.541 57.204 58.243 1.00 31.90 152 VAL A N 1
ATOM 1184 C CA . VAL A 1 154 ? -3.029 56.835 59.558 1.00 32.90 152 VAL A CA 1
ATOM 1185 C C . VAL A 1 154 ? -2.479 55.413 59.511 1.00 34.40 152 VAL A C 1
ATOM 1186 O O . VAL A 1 154 ? -1.525 55.083 60.210 1.00 35.60 152 VAL A O 1
ATOM 1190 N N . LYS A 1 155 ? -3.095 54.573 58.687 1.00 34.19 153 LYS A N 1
ATOM 1191 C CA . LYS A 1 155 ? -2.677 53.186 58.544 1.00 34.47 153 LYS A CA 1
ATOM 1192 C C . LYS A 1 155 ? -3.605 52.490 57.568 1.00 33.03 153 LYS A C 1
ATOM 1193 O O . LYS A 1 155 ? -4.651 53.025 57.198 1.00 33.45 153 LYS A O 1
ATOM 1199 N N . TYR A 1 156 ? -3.216 51.294 57.148 1.00 31.59 154 TYR A N 1
ATOM 1200 C CA . TYR A 1 156 ? -4.046 50.505 56.254 1.00 28.69 154 TYR A CA 1
ATOM 1201 C C . TYR A 1 156 ? -4.587 49.322 57.040 1.00 28.52 154 TYR A C 1
ATOM 1202 O O . TYR A 1 156 ? -3.865 48.686 57.802 1.00 27.31 154 TYR A O 1
ATOM 1211 N N . VAL A 1 157 ? -5.868 49.039 56.862 1.00 28.73 155 VAL A N 1
ATOM 1212 C CA . VAL A 1 157 ? -6.492 47.912 57.535 1.00 28.09 155 VAL A CA 1
ATOM 1213 C C . VAL A 1 157 ? -7.445 47.297 56.534 1.00 28.05 155 VAL A C 1
ATOM 1214 O O . VAL A 1 157 ? -7.936 47.984 55.637 1.00 29.00 155 VAL A O 1
ATOM 1218 N N . GLU A 1 158 ? -7.667 45.995 56.647 1.00 27.22 156 GLU A N 1
ATOM 1219 C CA . GLU A 1 158 ? -8.605 45.332 55.760 1.00 27.58 156 GLU A CA 1
ATOM 1220 C C . GLU A 1 158 ? -9.471 44.400 56.579 1.00 26.99 156 GLU A C 1
ATOM 1221 O O . GLU A 1 158 ? -9.130 44.048 57.709 1.00 26.15 156 GLU A O 1
ATOM 1227 N N . CYS A 1 159 ? -10.600 44.014 56.000 1.00 25.70 157 CYS A N 1
ATOM 1228 C CA . CYS A 1 159 ? -11.550 43.174 56.696 1.00 24.70 157 CYS A CA 1
ATOM 1229 C C . CYS A 1 159 ? -12.514 42.563 55.704 1.00 23.88 157 CYS A C 1
ATOM 1230 O O . CYS A 1 159 ? -12.538 42.932 54.529 1.00 24.09 157 CYS A O 1
ATOM 1233 N N . SER A 1 160 ? -13.317 41.636 56.210 1.00 24.76 158 SER A N 1
ATOM 1234 C CA . SER A 1 160 ? -14.363 40.978 55.439 1.00 27.01 158 SER A CA 1
ATOM 1235 C C . SER A 1 160 ? -15.643 41.126 56.258 1.00 28.10 158 SER A C 1
ATOM 1236 O O . SER A 1 160 ? -15.714 40.650 57.390 1.00 28.04 158 SER A O 1
ATOM 1239 N N . ALA A 1 161 ? -16.643 41.803 55.708 1.00 27.80 159 ALA A N 1
ATOM 1240 C CA . ALA A 1 161 ? -17.900 41.955 56.425 1.00 28.29 159 ALA A CA 1
ATOM 1241 C C . ALA A 1 161 ? -18.520 40.566 56.598 1.00 29.55 159 ALA A C 1
ATOM 1242 O O . ALA A 1 161 ? -19.158 40.279 57.610 1.00 29.47 159 ALA A O 1
ATOM 1244 N N . LEU A 1 162 ? -18.301 39.708 55.605 1.00 30.66 160 LEU A N 1
ATOM 1245 C CA . LEU A 1 162 ? -18.838 38.352 55.600 1.00 33.13 160 LEU A CA 1
ATOM 1246 C C . LEU A 1 162 ? -18.280 37.457 56.705 1.00 33.70 160 LEU A C 1
ATOM 1247 O O . LEU A 1 162 ? -19.046 36.901 57.490 1.00 35.63 160 LEU A O 1
ATOM 1252 N N . THR A 1 163 ? -16.960 37.310 56.774 1.00 32.73 161 THR A N 1
ATOM 1253 C CA . THR A 1 163 ? -16.362 36.452 57.797 1.00 32.31 161 THR A CA 1
ATOM 1254 C C . THR A 1 163 ? -16.047 37.218 59.079 1.00 32.14 161 THR A C 1
ATOM 1255 O O . THR A 1 163 ? -15.815 36.619 60.134 1.00 31.26 161 THR A O 1
ATOM 1259 N N . GLN A 1 164 ? -16.043 38.543 58.970 1.00 31.01 162 GLN A N 1
ATOM 1260 C CA . GLN A 1 164 ? -15.759 39.440 60.087 1.00 31.59 162 GLN A CA 1
ATOM 1261 C C . GLN A 1 164 ? -14.288 39.471 60.477 1.00 30.94 162 GLN A C 1
ATOM 1262 O O . GLN A 1 164 ? -13.913 40.095 61.468 1.00 30.79 162 GLN A O 1
ATOM 1268 N N . LYS A 1 165 ? -13.447 38.804 59.698 1.00 31.47 163 LYS A N 1
ATOM 1269 C CA . LYS A 1 165 ? -12.022 38.811 59.994 1.00 30.95 163 LYS A CA 1
ATOM 1270 C C . LYS A 1 165 ? -11.530 40.241 59.788 1.00 29.88 163 LYS A C 1
ATOM 1271 O O . LYS A 1 165 ? -11.733 40.825 58.725 1.00 26.94 163 LYS A O 1
ATOM 1277 N N . GLY A 1 166 ? -10.901 40.801 60.816 1.00 29.38 164 GLY A N 1
ATOM 1278 C CA . GLY A 1 166 ? -10.390 42.161 60.736 1.00 29.20 164 GLY A CA 1
ATOM 1279 C C . GLY A 1 166 ? -11.430 43.253 60.959 1.00 28.64 164 GLY A C 1
ATOM 1280 O O . GLY A 1 166 ? -11.081 44.424 61.123 1.00 28.53 164 GLY A O 1
ATOM 1281 N N . LEU A 1 167 ? -12.704 42.874 60.991 1.00 27.60 165 LEU A N 1
ATOM 1282 C CA . LEU A 1 167 ? -13.786 43.838 61.158 1.00 28.08 165 LEU A CA 1
ATOM 1283 C C . LEU A 1 167 ? -13.671 44.704 62.404 1.00 28.03 165 LEU A C 1
ATOM 1284 O O . LEU A 1 167 ? -13.685 45.935 62.323 1.00 27.37 165 LEU A O 1
ATOM 1289 N N . LYS A 1 168 ? -13.578 44.061 63.558 1.00 27.78 166 LYS A N 1
ATOM 1290 C CA . LYS A 1 168 ? -13.477 44.790 64.811 1.00 28.24 166 LYS A CA 1
ATOM 1291 C C . LYS A 1 168 ? -12.214 45.640 64.884 1.00 27.39 166 LYS A C 1
ATOM 1292 O O . LYS A 1 168 ? -12.232 46.750 65.418 1.00 27.50 166 LYS A O 1
ATOM 1298 N N . ASN A 1 169 ? -11.116 45.118 64.350 1.00 26.61 167 ASN A N 1
ATOM 1299 C CA . ASN A 1 169 ? -9.858 45.849 64.386 1.00 26.00 167 ASN A CA 1
ATOM 1300 C C . ASN A 1 169 ? -9.982 47.158 63.624 1.00 25.95 167 ASN A C 1
ATOM 1301 O O . ASN A 1 169 ? -9.442 48.182 64.039 1.00 27.99 167 ASN A O 1
ATOM 1306 N N . VAL A 1 170 ? -10.702 47.127 62.510 1.00 24.71 168 VAL A N 1
ATOM 1307 C CA . VAL A 1 170 ? -10.889 48.334 61.717 1.00 24.72 168 VAL A CA 1
ATOM 1308 C C . VAL A 1 170 ? -11.415 49.470 62.584 1.00 24.36 168 VAL A C 1
ATOM 1309 O O . VAL A 1 170 ? -10.874 50.574 62.564 1.00 23.97 168 VAL A O 1
ATOM 1313 N N . PHE A 1 171 ? -12.461 49.198 63.356 1.00 23.16 169 PHE A N 1
ATOM 1314 C CA . PHE A 1 171 ? -13.050 50.226 64.204 1.00 23.71 169 PHE A CA 1
ATOM 1315 C C . PHE A 1 171 ? -12.248 50.551 65.457 1.00 24.06 169 PHE A C 1
ATOM 1316 O O . PHE A 1 171 ? -12.300 51.684 65.946 1.00 24.30 169 PHE A O 1
ATOM 1324 N N . ASP A 1 172 ? -11.504 49.580 65.981 1.00 24.76 170 ASP A N 1
ATOM 1325 C CA . ASP A 1 172 ? -10.674 49.863 67.146 1.00 25.67 170 ASP A CA 1
ATOM 1326 C C . ASP A 1 172 ? -9.662 50.896 66.669 1.00 24.70 170 ASP A C 1
ATOM 1327 O O . ASP A 1 172 ? -9.413 51.901 67.328 1.00 25.06 170 ASP A O 1
ATOM 1332 N N . GLU A 1 173 ? -9.091 50.640 65.500 1.00 24.91 171 GLU A N 1
ATOM 1333 C CA . GLU A 1 173 ? -8.102 51.538 64.935 1.00 26.27 171 GLU A CA 1
ATOM 1334 C C . GLU A 1 173 ? -8.697 52.920 64.661 1.00 26.45 171 GLU A C 1
ATOM 1335 O O . GLU A 1 173 ? -8.035 53.937 64.884 1.00 24.20 171 GLU A O 1
ATOM 1341 N N . ALA A 1 174 ? -9.943 52.955 64.191 1.00 23.98 172 ALA A N 1
ATOM 1342 C CA . ALA A 1 174 ? -10.607 54.223 63.901 1.00 24.83 172 ALA A CA 1
ATOM 1343 C C . ALA A 1 174 ? -10.700 55.046 65.177 1.00 25.19 172 ALA A C 1
ATOM 1344 O O . ALA A 1 174 ? -10.383 56.237 65.189 1.00 25.33 172 ALA A O 1
ATOM 1346 N N . ILE A 1 175 ? -11.137 54.396 66.251 1.00 26.62 173 ILE A N 1
ATOM 1347 C CA . ILE A 1 175 ? -11.274 55.045 67.547 1.00 27.59 173 ILE A CA 1
ATOM 1348 C C . ILE A 1 175 ? -9.926 55.592 68.006 1.00 29.08 173 ILE A C 1
ATOM 1349 O O . ILE A 1 175 ? -9.834 56.715 68.502 1.00 27.60 173 ILE A O 1
ATOM 1354 N N . LEU A 1 176 ? -8.882 54.785 67.840 1.00 30.45 174 LEU A N 1
ATOM 1355 C CA . LEU A 1 176 ? -7.533 55.187 68.225 1.00 31.29 174 LEU A CA 1
ATOM 1356 C C . LEU A 1 176 ? -7.144 56.412 67.401 1.00 32.01 174 LEU A C 1
ATOM 1357 O O . LEU A 1 176 ? -6.666 57.419 67.936 1.00 31.45 174 LEU A O 1
ATOM 1362 N N . ALA A 1 177 ? -7.366 56.328 66.093 1.00 31.36 175 ALA A N 1
ATOM 1363 C CA . ALA A 1 177 ? -7.039 57.431 65.204 1.00 32.96 175 ALA A CA 1
ATOM 1364 C C . ALA A 1 177 ? -7.791 58.699 65.608 1.00 32.89 175 ALA A C 1
ATOM 1365 O O . ALA A 1 177 ? -7.217 59.789 65.626 1.00 31.73 175 ALA A O 1
ATOM 1367 N N . ALA A 1 178 ? -9.072 58.549 65.939 1.00 32.31 176 ALA A N 1
ATOM 1368 C CA . ALA A 1 178 ? -9.898 59.687 66.329 1.00 33.16 176 ALA A CA 1
ATOM 1369 C C . ALA A 1 178 ? -9.403 60.363 67.604 1.00 33.99 176 ALA A C 1
ATOM 1370 O O . ALA A 1 178 ? -9.438 61.582 67.717 1.00 33.53 176 ALA A O 1
ATOM 1372 N N . LEU A 1 179 ? -8.948 59.568 68.565 1.00 36.52 177 LEU A N 1
ATOM 1373 C CA . LEU A 1 179 ? -8.470 60.111 69.832 1.00 40.16 177 LEU A CA 1
ATOM 1374 C C . LEU A 1 179 ? -6.985 60.425 69.816 1.00 42.33 177 LEU A C 1
ATOM 1375 O O . LEU A 1 179 ? -6.464 61.014 70.758 1.00 43.13 177 LEU A O 1
ATOM 1380 N N . GLU A 1 180 ? -6.307 60.024 68.747 1.00 46.64 178 GLU A N 1
ATOM 1381 C CA . GLU A 1 180 ? -4.875 60.268 68.611 1.00 50.49 178 GLU A CA 1
ATOM 1382 C C . GLU A 1 180 ? -4.557 61.754 68.708 1.00 52.08 178 GLU A C 1
ATOM 1383 O O . GLU A 1 180 ? -3.651 62.109 69.494 1.00 52.34 178 GLU A O 1
ATOM 1390 N N . GLY B 2 1 ? -32.369 68.825 83.955 1.00 64.06 76 GLY B N 1
ATOM 1391 C CA . GLY B 2 1 ? -33.318 69.957 83.713 1.00 63.34 76 GLY B CA 1
ATOM 1392 C C . GLY B 2 1 ? -34.320 69.654 82.613 1.00 62.40 76 GLY B C 1
ATOM 1393 O O . GLY B 2 1 ? -35.047 68.658 82.674 1.00 61.90 76 GLY B O 1
ATOM 1394 N N . SER B 2 2 ? -34.365 70.516 81.603 1.00 60.86 77 SER B N 1
ATOM 1395 C CA . SER B 2 2 ? -35.285 70.316 80.493 1.00 59.59 77 SER B CA 1
ATOM 1396 C C . SER B 2 2 ? -34.892 69.068 79.700 1.00 56.62 77 SER B C 1
ATOM 1397 O O . SER B 2 2 ? -35.311 67.959 80.032 1.00 59.10 77 SER B O 1
ATOM 1400 N N . LEU B 2 3 ? -34.084 69.256 78.663 1.00 51.57 78 LEU B N 1
ATOM 1401 C CA . LEU B 2 3 ? -33.612 68.168 77.806 1.00 47.07 78 LEU B CA 1
ATOM 1402 C C . LEU B 2 3 ? -34.646 67.087 77.513 1.00 42.89 78 LEU B C 1
ATOM 1403 O O . LEU B 2 3 ? -34.661 66.036 78.153 1.00 42.12 78 LEU B O 1
ATOM 1408 N N . THR B 2 4 ? -35.494 67.350 76.527 1.00 38.63 79 THR B N 1
ATOM 1409 C CA . THR B 2 4 ? -36.535 66.412 76.122 1.00 35.73 79 THR B CA 1
ATOM 1410 C C . THR B 2 4 ? -36.306 66.029 74.665 1.00 32.34 79 THR B C 1
ATOM 1411 O O . THR B 2 4 ? -35.369 66.521 74.032 1.00 31.08 79 THR B O 1
ATOM 1415 N N . ASN B 2 5 ? -37.156 65.151 74.141 1.00 28.42 80 ASN B N 1
ATOM 1416 C CA . ASN B 2 5 ? -37.063 64.737 72.746 1.00 27.47 80 ASN B CA 1
ATOM 1417 C C . ASN B 2 5 ? -37.374 65.961 71.876 1.00 27.69 80 ASN B C 1
ATOM 1418 O O . ASN B 2 5 ? -36.841 66.113 70.766 1.00 27.06 80 ASN B O 1
ATOM 1423 N N . LYS B 2 6 ? -38.245 66.827 72.390 1.00 24.38 81 LYS B N 1
ATOM 1424 C CA . LYS B 2 6 ? -38.624 68.040 71.682 1.00 26.28 81 LYS B CA 1
ATOM 1425 C C . LYS B 2 6 ? -37.411 68.941 71.476 1.00 24.90 81 LYS B C 1
ATOM 1426 O O . LYS B 2 6 ? -37.236 69.516 70.404 1.00 25.86 81 LYS B O 1
ATOM 1432 N N . VAL B 2 7 ? -36.580 69.063 72.509 1.00 24.18 82 VAL B N 1
ATOM 1433 C CA . VAL B 2 7 ? -35.380 69.892 72.435 1.00 22.94 82 VAL B CA 1
ATOM 1434 C C . VAL B 2 7 ? -34.487 69.402 71.305 1.00 23.51 82 VAL B C 1
ATOM 1435 O O . VAL B 2 7 ? -33.964 70.202 70.528 1.00 23.52 82 VAL B O 1
ATOM 1439 N N . VAL B 2 8 ? -34.324 68.083 71.214 1.00 22.15 83 VAL B N 1
ATOM 1440 C CA . VAL B 2 8 ? -33.479 67.497 70.185 1.00 22.50 83 VAL B CA 1
ATOM 1441 C C . VAL B 2 8 ? -34.084 67.660 68.800 1.00 22.56 83 VAL B C 1
ATOM 1442 O O . VAL B 2 8 ? -33.375 67.956 67.841 1.00 22.50 83 VAL B O 1
ATOM 1446 N N . LYS B 2 9 ? -35.393 67.467 68.694 1.00 21.46 84 LYS B N 1
ATOM 1447 C CA . LYS B 2 9 ? -36.065 67.609 67.411 1.00 22.08 84 LYS B CA 1
ATOM 1448 C C . LYS B 2 9 ? -35.951 69.045 66.908 1.00 22.04 84 LYS B C 1
ATOM 1449 O O . LYS B 2 9 ? -35.662 69.276 65.733 1.00 21.61 84 LYS B O 1
ATOM 1455 N N . ASP B 2 10 ? -36.178 70.011 67.794 1.00 22.25 85 ASP B N 1
ATOM 1456 C CA . ASP B 2 10 ? -36.084 71.411 67.401 1.00 22.47 85 ASP B CA 1
ATOM 1457 C C . ASP B 2 10 ? -34.677 71.719 66.919 1.00 21.94 85 ASP B C 1
ATOM 1458 O O . ASP B 2 10 ? -34.505 72.484 65.975 1.00 21.42 85 ASP B O 1
ATOM 1463 N N . PHE B 2 11 ? -33.674 71.121 67.564 1.00 21.83 86 PHE B N 1
ATOM 1464 C CA . PHE B 2 11 ? -32.289 71.335 67.153 1.00 21.61 86 PHE B CA 1
ATOM 1465 C C . PHE B 2 11 ? -32.052 70.775 65.749 1.00 21.22 86 PHE B C 1
ATOM 1466 O O . PHE B 2 11 ? -31.326 71.368 64.948 1.00 22.67 86 PHE B O 1
ATOM 1474 N N . MET B 2 12 ? -32.649 69.628 65.447 1.00 20.03 87 MET B N 1
ATOM 1475 C CA . MET B 2 12 ? -32.470 69.053 64.120 1.00 20.20 87 MET B CA 1
ATOM 1476 C C . MET B 2 12 ? -33.158 69.965 63.111 1.00 20.46 87 MET B C 1
ATOM 1477 O O . MET B 2 12 ? -32.699 70.125 61.983 1.00 19.34 87 MET B O 1
ATOM 1482 N N . LEU B 2 13 ? -34.253 70.577 63.543 1.00 18.68 88 LEU B N 1
ATOM 1483 C CA . LEU B 2 13 ? -34.990 71.506 62.702 1.00 21.91 88 LEU B CA 1
ATOM 1484 C C . LEU B 2 13 ? -34.062 72.714 62.451 1.00 20.97 88 LEU B C 1
ATOM 1485 O O . LEU B 2 13 ? -33.991 73.251 61.344 1.00 19.77 88 LEU B O 1
ATOM 1490 N N . GLN B 2 14 ? -33.328 73.124 63.483 1.00 20.86 89 GLN B N 1
ATOM 1491 C CA . GLN B 2 14 ? -32.394 74.238 63.342 1.00 21.96 89 GLN B CA 1
ATOM 1492 C C . GLN B 2 14 ? -31.323 73.870 62.319 1.00 21.17 89 GLN B C 1
ATOM 1493 O O . GLN B 2 14 ? -30.954 74.668 61.461 1.00 22.81 89 GLN B O 1
ATOM 1499 N N . THR B 2 15 ? -30.826 72.648 62.418 1.00 20.08 90 THR B N 1
ATOM 1500 C CA . THR B 2 15 ? -29.790 72.188 61.509 1.00 20.19 90 THR B CA 1
ATOM 1501 C C . THR B 2 15 ? -30.296 72.080 60.071 1.00 18.85 90 THR B C 1
ATOM 1502 O O . THR B 2 15 ? -29.566 72.391 59.129 1.00 16.68 90 THR B O 1
ATOM 1506 N N . LEU B 2 16 ? -31.539 71.644 59.899 1.00 18.67 91 LEU B N 1
ATOM 1507 C CA . LEU B 2 16 ? -32.106 71.545 58.559 1.00 21.08 91 LEU B CA 1
ATOM 1508 C C . LEU B 2 16 ? -32.099 72.950 57.943 1.00 21.28 91 LEU B C 1
ATOM 1509 O O . LEU B 2 16 ? -31.776 73.115 56.769 1.00 23.43 91 LEU B O 1
ATOM 1514 N N . ASN B 2 17 ? -32.452 73.957 58.741 1.00 20.81 92 ASN B N 1
ATOM 1515 C CA . ASN B 2 17 ? -32.446 75.350 58.283 1.00 21.40 92 ASN B CA 1
ATOM 1516 C C . ASN B 2 17 ? -31.053 75.783 57.834 1.00 21.65 92 ASN B C 1
ATOM 1517 O O . ASN B 2 17 ? -30.904 76.509 56.852 1.00 21.24 92 ASN B O 1
ATOM 1522 N N . ASP B 2 18 ? -30.034 75.365 58.574 1.00 20.59 93 ASP B N 1
ATOM 1523 C CA . ASP B 2 18 ? -28.670 75.726 58.220 1.00 21.30 93 ASP B CA 1
ATOM 1524 C C . ASP B 2 18 ? -28.262 75.148 56.873 1.00 20.58 93 ASP B C 1
ATOM 1525 O O . ASP B 2 18 ? -27.580 75.814 56.105 1.00 19.68 93 ASP B O 1
ATOM 1530 N N . ILE B 2 19 ? -28.670 73.917 56.575 1.00 20.86 94 ILE B N 1
ATOM 1531 C CA . ILE B 2 19 ? -28.306 73.348 55.286 1.00 24.39 94 ILE B CA 1
ATOM 1532 C C . ILE B 2 19 ? -29.141 73.960 54.151 1.00 23.49 94 ILE B C 1
ATOM 1533 O O . ILE B 2 19 ? -28.702 73.997 53.009 1.00 22.66 94 ILE B O 1
ATOM 1538 N N . ASP B 2 20 ? -30.329 74.465 54.480 1.00 22.73 95 ASP B N 1
ATOM 1539 C CA . ASP B 2 20 ? -31.204 75.116 53.501 1.00 23.02 95 ASP B CA 1
ATOM 1540 C C . ASP B 2 20 ? -31.246 74.457 52.116 1.00 22.55 95 ASP B C 1
ATOM 1541 O O . ASP B 2 20 ? -30.708 74.982 51.141 1.00 23.22 95 ASP B O 1
ATOM 1546 N N . ILE B 2 21 ? -31.913 73.318 52.026 1.00 20.52 96 ILE B N 1
ATOM 1547 C CA . ILE B 2 21 ? -32.009 72.606 50.762 1.00 19.71 96 ILE B CA 1
ATOM 1548 C C . ILE B 2 21 ? -32.674 73.439 49.659 1.00 20.56 96 ILE B C 1
ATOM 1549 O O . ILE B 2 21 ? -32.188 73.482 48.525 1.00 18.88 96 ILE B O 1
ATOM 1554 N N . ARG B 2 22 ? -33.776 74.107 49.989 1.00 21.75 97 ARG B N 1
ATOM 1555 C CA . ARG B 2 22 ? -34.498 74.914 49.006 1.00 24.45 97 ARG B CA 1
ATOM 1556 C C . ARG B 2 22 ? -33.664 76.041 48.401 1.00 24.23 97 ARG B C 1
ATOM 1557 O O . ARG B 2 22 ? -33.680 76.248 47.189 1.00 25.82 97 ARG B O 1
ATOM 1565 N N . GLY B 2 23 ? -32.948 76.778 49.244 1.00 24.59 98 GLY B N 1
ATOM 1566 C CA . GLY B 2 23 ? -32.127 77.861 48.742 1.00 22.41 98 GLY B CA 1
ATOM 1567 C C . GLY B 2 23 ? -30.981 77.341 47.894 1.00 22.83 98 GLY B C 1
ATOM 1568 O O . GLY B 2 23 ? -30.666 77.899 46.843 1.00 21.57 98 GLY B O 1
ATOM 1569 N N . SER B 2 24 ? -30.346 76.264 48.341 1.00 23.22 99 SER B N 1
ATOM 1570 C CA . SER B 2 24 ? -29.233 75.700 47.584 1.00 22.86 99 SER B CA 1
ATOM 1571 C C . SER B 2 24 ? -29.748 75.209 46.240 1.00 22.91 99 SER B C 1
ATOM 1572 O O . SER B 2 24 ? -29.111 75.405 45.203 1.00 22.79 99 SER B O 1
ATOM 1575 N N . ALA B 2 25 ? -30.915 74.576 46.273 1.00 23.31 100 ALA B N 1
ATOM 1576 C CA . ALA B 2 25 ? -31.539 74.026 45.076 1.00 23.55 100 ALA B CA 1
ATOM 1577 C C . ALA B 2 25 ? -31.865 75.118 44.057 1.00 25.20 100 ALA B C 1
ATOM 1578 O O . ALA B 2 25 ? -31.681 74.944 42.849 1.00 23.86 100 ALA B O 1
ATOM 1580 N N . SER B 2 26 ? -32.337 76.253 44.553 1.00 26.21 101 SER B N 1
ATOM 1581 C CA . SER B 2 26 ? -32.703 77.361 43.682 1.00 28.40 101 SER B CA 1
ATOM 1582 C C . SER B 2 26 ? -31.501 78.026 43.014 1.00 29.65 101 SER B C 1
ATOM 1583 O O . SER B 2 26 ? -31.625 78.600 41.932 1.00 29.11 101 SER B O 1
ATOM 1586 N N . LYS B 2 27 ? -30.338 77.936 43.651 1.00 30.53 102 LYS B N 1
ATOM 1587 C CA . LYS B 2 27 ? -29.128 78.554 43.115 1.00 31.41 102 LYS B CA 1
ATOM 1588 C C . LYS B 2 27 ? -28.240 77.641 42.268 1.00 30.10 102 LYS B C 1
ATOM 1589 O O . LYS B 2 27 ? -27.406 78.128 41.504 1.00 30.91 102 LYS B O 1
ATOM 1595 N N . ASP B 2 28 ? -28.425 76.330 42.397 1.00 26.43 103 ASP B N 1
ATOM 1596 C CA . ASP B 2 28 ? -27.612 75.362 41.673 1.00 23.40 103 ASP B CA 1
ATOM 1597 C C . ASP B 2 28 ? -28.480 74.205 41.166 1.00 24.67 103 ASP B C 1
ATOM 1598 O O . ASP B 2 28 ? -28.857 73.317 41.930 1.00 24.56 103 ASP B O 1
ATOM 1603 N N . PRO B 2 29 ? -28.808 74.207 39.863 1.00 23.85 104 PRO B N 1
ATOM 1604 C CA . PRO B 2 29 ? -29.634 73.162 39.243 1.00 22.04 104 PRO B CA 1
ATOM 1605 C C . PRO B 2 29 ? -29.088 71.750 39.471 1.00 21.75 104 PRO B C 1
ATOM 1606 O O . PRO B 2 29 ? -29.855 70.784 39.533 1.00 21.47 104 PRO B O 1
ATOM 1610 N N . ALA B 2 30 ? -27.768 71.621 39.578 1.00 19.18 105 ALA B N 1
ATOM 1611 C CA . ALA B 2 30 ? -27.170 70.305 39.797 1.00 20.54 105 ALA B CA 1
ATOM 1612 C C . ALA B 2 30 ? -27.474 69.828 41.215 1.00 20.24 105 ALA B C 1
ATOM 1613 O O . ALA B 2 30 ? -27.662 68.629 41.463 1.00 21.36 105 ALA B O 1
ATOM 1615 N N . TYR B 2 31 ? -27.508 70.775 42.146 1.00 17.96 106 TYR B N 1
ATOM 1616 C CA . TYR B 2 31 ? -27.812 70.460 43.537 1.00 16.22 106 TYR B CA 1
ATOM 1617 C C . TYR B 2 31 ? -29.270 69.980 43.570 1.00 15.84 106 TYR B C 1
ATOM 1618 O O . TYR B 2 31 ? -29.602 68.988 44.216 1.00 11.37 106 TYR B O 1
ATOM 1627 N N . ALA B 2 32 ? -30.129 70.698 42.855 1.00 14.93 107 ALA B N 1
ATOM 1628 C CA . ALA B 2 32 ? -31.548 70.372 42.800 1.00 15.53 107 ALA B CA 1
ATOM 1629 C C . ALA B 2 32 ? -31.791 68.973 42.249 1.00 17.12 107 ALA B C 1
ATOM 1630 O O . ALA B 2 32 ? -32.470 68.159 42.874 1.00 18.47 107 ALA B O 1
ATOM 1632 N N . SER B 2 33 ? -31.231 68.678 41.083 1.00 18.83 108 SER B N 1
ATOM 1633 C CA . SER B 2 33 ? -31.439 67.360 40.497 1.00 19.87 108 SER B CA 1
ATOM 1634 C C . SER B 2 33 ? -30.902 66.262 41.416 1.00 19.48 108 SER B C 1
ATOM 1635 O O . SER B 2 33 ? -31.565 65.238 41.618 1.00 19.88 108 SER B O 1
ATOM 1638 N N . GLN B 2 34 ? -29.707 66.468 41.969 1.00 19.03 109 GLN B N 1
ATOM 1639 C CA . GLN B 2 34 ? -29.121 65.480 42.871 1.00 17.46 109 GLN B CA 1
ATOM 1640 C C . GLN B 2 34 ? -30.022 65.262 44.076 1.00 17.49 109 GLN B C 1
ATOM 1641 O O . GLN B 2 34 ? -30.188 64.135 44.541 1.00 16.58 109 GLN B O 1
ATOM 1647 N N . THR B 2 35 ? -30.611 66.343 44.574 1.00 17.51 110 THR B N 1
ATOM 1648 C CA . THR B 2 35 ? -31.519 66.255 45.713 1.00 18.18 110 THR B CA 1
ATOM 1649 C C . THR B 2 35 ? -32.724 65.390 45.336 1.00 18.50 110 THR B C 1
ATOM 1650 O O . THR B 2 35 ? -33.096 64.468 46.063 1.00 19.20 110 THR B O 1
ATOM 1654 N N . ARG B 2 36 ? -33.332 65.679 44.193 1.00 18.28 111 ARG B N 1
ATOM 1655 C CA . ARG B 2 36 ? -34.492 64.900 43.778 1.00 19.59 111 ARG B CA 1
ATOM 1656 C C . ARG B 2 36 ? -34.157 63.414 43.664 1.00 18.95 111 ARG B C 1
ATOM 1657 O O . ARG B 2 36 ? -34.897 62.573 44.149 1.00 20.18 111 ARG B O 1
ATOM 1665 N N . GLU B 2 37 ? -33.029 63.093 43.053 1.00 19.43 112 GLU B N 1
ATOM 1666 C CA . GLU B 2 37 ? -32.632 61.698 42.918 1.00 19.19 112 GLU B CA 1
ATOM 1667 C C . GLU B 2 37 ? -32.331 61.059 44.263 1.00 19.08 112 GLU B C 1
ATOM 1668 O O . GLU B 2 37 ? -32.690 59.905 44.513 1.00 20.42 112 GLU B O 1
ATOM 1674 N N . ALA B 2 38 ? -31.671 61.815 45.129 1.00 17.92 113 ALA B N 1
ATOM 1675 C CA . ALA B 2 38 ? -31.313 61.330 46.448 1.00 17.18 113 ALA B CA 1
ATOM 1676 C C . ALA B 2 38 ? -32.574 61.033 47.244 1.00 18.07 113 ALA B C 1
ATOM 1677 O O . ALA B 2 38 ? -32.689 59.985 47.880 1.00 16.35 113 ALA B O 1
ATOM 1679 N N . ILE B 2 39 ? -33.523 61.964 47.206 1.00 19.91 114 ILE B N 1
ATOM 1680 C CA . ILE B 2 39 ? -34.769 61.788 47.937 1.00 20.30 114 ILE B CA 1
ATOM 1681 C C . ILE B 2 39 ? -35.565 60.580 47.459 1.00 20.59 114 ILE B C 1
ATOM 1682 O O . ILE B 2 39 ? -35.990 59.751 48.277 1.00 20.88 114 ILE B O 1
ATOM 1687 N N . LEU B 2 40 ? -35.770 60.471 46.148 1.00 17.63 115 LEU B N 1
ATOM 1688 C CA . LEU B 2 40 ? -36.523 59.341 45.622 1.00 15.87 115 LEU B CA 1
ATOM 1689 C C . LEU B 2 40 ? -35.767 58.037 45.911 1.00 14.90 115 LEU B C 1
ATOM 1690 O O . LEU B 2 40 ? -36.381 56.987 46.091 1.00 14.83 115 LEU B O 1
ATOM 1695 N N . SER B 2 41 ? -34.438 58.101 45.960 1.00 15.41 116 SER B N 1
ATOM 1696 C CA . SER B 2 41 ? -33.649 56.907 46.279 1.00 16.73 116 SER B CA 1
ATOM 1697 C C . SER B 2 41 ? -33.893 56.505 47.741 1.00 15.73 116 SER B C 1
ATOM 1698 O O . SER B 2 41 ? -33.900 55.322 48.067 1.00 17.51 116 SER B O 1
ATOM 1701 N N . ALA B 2 42 ? -34.084 57.486 48.620 1.00 14.24 117 ALA B N 1
ATOM 1702 C CA . ALA B 2 42 ? -34.342 57.181 50.029 1.00 14.15 117 ALA B CA 1
ATOM 1703 C C . ALA B 2 42 ? -35.722 56.538 50.184 1.00 14.55 117 ALA B C 1
ATOM 1704 O O . ALA B 2 42 ? -35.902 55.611 50.983 1.00 14.95 117 ALA B O 1
ATOM 1706 N N . VAL B 2 43 ? -36.700 57.026 49.426 1.00 14.83 118 VAL B N 1
ATOM 1707 C CA . VAL B 2 43 ? -38.042 56.452 49.500 1.00 15.61 118 VAL B CA 1
ATOM 1708 C C . VAL B 2 43 ? -37.956 54.995 49.037 1.00 16.88 118 VAL B C 1
ATOM 1709 O O . VAL B 2 43 ? -38.556 54.102 49.628 1.00 16.57 118 VAL B O 1
ATOM 1713 N N . TYR B 2 44 ? -37.189 54.765 47.976 1.00 17.57 119 TYR B N 1
ATOM 1714 C CA . TYR B 2 44 ? -37.006 53.425 47.443 1.00 16.62 119 TYR B CA 1
ATOM 1715 C C . TYR B 2 44 ? -36.393 52.524 48.527 1.00 18.91 119 TYR B C 1
ATOM 1716 O O . TYR B 2 44 ? -36.943 51.459 48.853 1.00 16.51 119 TYR B O 1
ATOM 1725 N N . SER B 2 45 ? -35.268 52.974 49.087 1.00 16.77 120 SER B N 1
ATOM 1726 C CA . SER B 2 45 ? -34.537 52.232 50.115 1.00 17.85 120 SER B CA 1
ATOM 1727 C C . SER B 2 45 ? -35.382 51.844 51.322 1.00 18.60 120 SER B C 1
ATOM 1728 O O . SER B 2 45 ? -35.311 50.710 51.808 1.00 20.28 120 SER B O 1
ATOM 1731 N N . LYS B 2 46 ? -36.163 52.790 51.822 1.00 18.79 121 LYS B N 1
ATOM 1732 C CA . LYS B 2 46 ? -37.005 52.518 52.975 1.00 21.01 121 LYS B CA 1
ATOM 1733 C C . LYS B 2 46 ? -38.035 51.434 52.662 1.00 21.70 121 LYS B C 1
ATOM 1734 O O . LYS B 2 46 ? -38.225 50.498 53.438 1.00 21.23 121 LYS B O 1
ATOM 1740 N N . ASN B 2 47 ? -38.696 51.554 51.518 1.00 22.55 122 ASN B N 1
ATOM 1741 C CA . ASN B 2 47 ? -39.707 50.569 51.150 1.00 24.78 122 ASN B CA 1
ATOM 1742 C C . ASN B 2 47 ? -39.103 49.221 50.791 1.00 24.29 122 ASN B C 1
ATOM 1743 O O . ASN B 2 47 ? -39.711 48.183 51.041 1.00 22.49 122 ASN B O 1
ATOM 1748 N N . LYS B 2 48 ? -37.899 49.236 50.225 1.00 22.88 123 LYS B N 1
ATOM 1749 C CA . LYS B 2 48 ? -37.225 47.996 49.869 1.00 21.45 123 LYS B CA 1
ATOM 1750 C C . LYS B 2 48 ? -36.954 47.214 51.148 1.00 22.88 123 LYS B C 1
ATOM 1751 O O . LYS B 2 48 ? -37.298 46.030 51.244 1.00 22.18 123 LYS B O 1
ATOM 1757 N N . ASP B 2 49 ? -36.334 47.876 52.123 1.00 20.38 124 ASP B N 1
ATOM 1758 C CA . ASP B 2 49 ? -36.035 47.237 53.401 1.00 23.16 124 ASP B CA 1
ATOM 1759 C C . ASP B 2 49 ? -37.289 46.795 54.174 1.00 23.21 124 ASP B C 1
ATOM 1760 O O . ASP B 2 49 ? -37.357 45.658 54.638 1.00 22.47 124 ASP B O 1
ATOM 1765 N N . GLN B 2 50 ? -38.277 47.676 54.315 1.00 24.19 125 GLN B N 1
ATOM 1766 C CA . GLN B 2 50 ? -39.499 47.323 55.051 1.00 26.46 125 GLN B CA 1
ATOM 1767 C C . GLN B 2 50 ? -40.212 46.100 54.470 1.00 26.08 125 GLN B C 1
ATOM 1768 O O . GLN B 2 50 ? -40.608 45.200 55.211 1.00 27.50 125 GLN B O 1
ATOM 1774 N N . CYS B 2 51 ? -40.367 46.061 53.151 1.00 25.14 126 CYS B N 1
ATOM 1775 C CA . CYS B 2 51 ? -41.041 44.942 52.509 1.00 25.62 126 CYS B CA 1
ATOM 1776 C C . CYS B 2 51 ? -40.186 43.681 52.474 1.00 26.64 126 CYS B C 1
ATOM 1777 O O . CYS B 2 51 ? -40.696 42.581 52.691 1.00 25.09 126 CYS B O 1
ATOM 1780 N N . CYS B 2 52 ? -38.895 43.827 52.196 1.00 26.08 127 CYS B N 1
ATOM 1781 C CA . CYS B 2 52 ? -38.026 42.660 52.156 1.00 28.19 127 CYS B CA 1
ATOM 1782 C C . CYS B 2 52 ? -37.978 41.961 53.512 1.00 29.62 127 CYS B C 1
ATOM 1783 O O . CYS B 2 52 ? -38.052 40.731 53.586 1.00 30.20 127 CYS B O 1
ATOM 1786 N N . ASN B 2 53 ? -37.861 42.744 54.580 1.00 30.53 128 ASN B N 1
ATOM 1787 C CA . ASN B 2 53 ? -37.829 42.188 55.926 1.00 31.18 128 ASN B CA 1
ATOM 1788 C C . ASN B 2 53 ? -39.117 41.413 56.184 1.00 31.07 128 ASN B C 1
ATOM 1789 O O . ASN B 2 53 ? -39.084 40.313 56.733 1.00 29.36 128 ASN B O 1
ATOM 1794 N N . LEU B 2 54 ? -40.250 41.989 55.790 1.00 30.99 129 LEU B N 1
ATOM 1795 C CA . LEU B 2 54 ? -41.538 41.323 55.976 1.00 32.77 129 LEU B CA 1
ATOM 1796 C C . LEU B 2 54 ? -41.581 40.020 55.182 1.00 33.83 129 LEU B C 1
ATOM 1797 O O . LEU B 2 54 ? -41.778 38.945 55.753 1.00 34.31 129 LEU B O 1
ATOM 1802 N N . LEU B 2 55 ? -41.388 40.121 53.867 1.00 33.40 130 LEU B N 1
ATOM 1803 C CA . LEU B 2 55 ? -41.402 38.952 52.989 1.00 33.74 130 LEU B CA 1
ATOM 1804 C C . LEU B 2 55 ? -40.522 37.810 53.487 1.00 34.56 130 LEU B C 1
ATOM 1805 O O . LEU B 2 55 ? -40.950 36.653 53.522 1.00 33.44 130 LEU B O 1
ATOM 1810 N N . ILE B 2 56 ? -39.288 38.144 53.855 1.00 34.55 131 ILE B N 1
ATOM 1811 C CA . ILE B 2 56 ? -38.332 37.160 54.345 1.00 36.49 131 ILE B CA 1
ATOM 1812 C C . ILE B 2 56 ? -38.803 36.496 55.635 1.00 37.72 131 ILE B C 1
ATOM 1813 O O . ILE B 2 56 ? -38.600 35.297 55.835 1.00 38.20 131 ILE B O 1
ATOM 1818 N N . SER B 2 57 ? -39.431 37.276 56.507 1.00 37.90 132 SER B N 1
ATOM 1819 C CA . SER B 2 57 ? -39.924 36.734 57.764 1.00 39.17 132 SER B CA 1
ATOM 1820 C C . SER B 2 57 ? -41.069 35.777 57.457 1.00 40.66 132 SER B C 1
ATOM 1821 O O . SER B 2 57 ? -41.325 34.841 58.215 1.00 40.19 132 SER B O 1
ATOM 1824 N N . LYS B 2 58 ? -41.751 36.019 56.339 1.00 42.11 133 LYS B N 1
ATOM 1825 C CA . LYS B 2 58 ? -42.867 35.178 55.915 1.00 43.52 133 LYS B CA 1
ATOM 1826 C C . LYS B 2 58 ? -42.397 34.038 55.013 1.00 43.17 133 LYS B C 1
ATOM 1827 O O . LYS B 2 58 ? -43.215 33.278 54.505 1.00 44.68 133 LYS B O 1
ATOM 1833 N N . GLY B 2 59 ? -41.086 33.932 54.805 1.00 43.25 134 GLY B N 1
ATOM 1834 C CA . GLY B 2 59 ? -40.540 32.871 53.969 1.00 43.80 134 GLY B CA 1
ATOM 1835 C C . GLY B 2 59 ? -40.697 32.996 52.455 1.00 44.94 134 GLY B C 1
ATOM 1836 O O . GLY B 2 59 ? -40.550 32.002 51.731 1.00 45.01 134 GLY B O 1
ATOM 1837 N N . ILE B 2 60 ? -40.984 34.203 51.971 1.00 43.92 135 ILE B N 1
ATOM 1838 C CA . ILE B 2 60 ? -41.162 34.452 50.537 1.00 43.15 135 ILE B CA 1
ATOM 1839 C C . ILE B 2 60 ? -39.836 34.827 49.865 1.00 42.39 135 ILE B C 1
ATOM 1840 O O . ILE B 2 60 ? -38.900 35.267 50.532 1.00 44.52 135 ILE B O 1
ATOM 1845 N N . ASN B 2 61 ? -39.755 34.647 48.548 1.00 39.78 136 ASN B N 1
ATOM 1846 C CA . ASN B 2 61 ? -38.548 35.006 47.803 1.00 36.84 136 ASN B CA 1
ATOM 1847 C C . ASN B 2 61 ? -38.686 36.490 47.459 1.00 34.01 136 ASN B C 1
ATOM 1848 O O . ASN B 2 61 ? -39.744 36.925 47.004 1.00 33.46 136 ASN B O 1
ATOM 1853 N N . ILE B 2 62 ? -37.626 37.266 47.671 1.00 30.53 137 ILE B N 1
ATOM 1854 C CA . ILE B 2 62 ? -37.694 38.702 47.409 1.00 27.49 137 ILE B CA 1
ATOM 1855 C C . ILE B 2 62 ? -37.355 39.108 45.980 1.00 25.84 137 ILE B C 1
ATOM 1856 O O . ILE B 2 62 ? -37.669 40.220 45.557 1.00 25.17 137 ILE B O 1
ATOM 1861 N N . ALA B 2 63 ? -36.732 38.207 45.233 1.00 24.40 138 ALA B N 1
ATOM 1862 C CA . ALA B 2 63 ? -36.314 38.519 43.870 1.00 25.58 138 ALA B CA 1
ATOM 1863 C C . ALA B 2 63 ? -37.382 39.145 42.978 1.00 24.59 138 ALA B C 1
ATOM 1864 O O . ALA B 2 63 ? -37.194 40.240 42.458 1.00 23.43 138 ALA B O 1
ATOM 1866 N N . PRO B 2 64 ? -38.519 38.463 42.787 1.00 25.03 139 PRO B N 1
ATOM 1867 C CA . PRO B 2 64 ? -39.548 39.055 41.929 1.00 23.80 139 PRO B CA 1
ATOM 1868 C C . PRO B 2 64 ? -40.007 40.436 42.396 1.00 23.64 139 PRO B C 1
ATOM 1869 O O . PRO B 2 64 ? -40.352 41.291 41.576 1.00 24.76 139 PRO B O 1
ATOM 1873 N N . PHE B 2 65 ? -40.013 40.657 43.708 1.00 21.51 140 PHE B N 1
ATOM 1874 C CA . PHE B 2 65 ? -40.419 41.951 44.246 1.00 20.54 140 PHE B CA 1
ATOM 1875 C C . PHE B 2 65 ? -39.363 43.023 43.932 1.00 20.03 140 PHE B C 1
ATOM 1876 O O . PHE B 2 65 ? -39.701 44.147 43.549 1.00 20.34 140 PHE B O 1
ATOM 1884 N N . LEU B 2 66 ? -38.092 42.673 44.107 1.00 17.18 141 LEU B N 1
ATOM 1885 C CA . LEU B 2 66 ? -37.005 43.600 43.821 1.00 19.94 141 LEU B CA 1
ATOM 1886 C C . LEU B 2 66 ? -37.006 43.966 42.342 1.00 21.45 141 LEU B C 1
ATOM 1887 O O . LEU B 2 66 ? -36.720 45.102 41.972 1.00 21.50 141 LEU B O 1
ATOM 1892 N N . GLN B 2 67 ? -37.351 42.998 41.499 1.00 21.99 142 GLN B N 1
ATOM 1893 C CA . GLN B 2 67 ? -37.402 43.224 40.064 1.00 22.94 142 GLN B CA 1
ATOM 1894 C C . GLN B 2 67 ? -38.421 44.317 39.753 1.00 22.72 142 GLN B C 1
ATOM 1895 O O . GLN B 2 67 ? -38.145 45.219 38.956 1.00 21.98 142 GLN B O 1
ATOM 1901 N N . GLU B 2 68 ? -39.589 44.246 40.388 1.00 20.22 143 GLU B N 1
ATOM 1902 C CA . GLU B 2 68 ? -40.628 45.238 40.144 1.00 20.86 143 GLU B CA 1
ATOM 1903 C C . GLU B 2 68 ? -40.330 46.639 40.656 1.00 19.96 143 GLU B C 1
ATOM 1904 O O . GLU B 2 68 ? -40.535 47.606 39.934 1.00 19.92 143 GLU B O 1
ATOM 1910 N N . ILE B 2 69 ? -39.875 46.770 41.898 1.00 19.16 144 ILE B N 1
ATOM 1911 C CA . ILE B 2 69 ? -39.586 48.113 42.388 1.00 19.35 144 ILE B CA 1
ATOM 1912 C C . ILE B 2 69 ? -38.376 48.659 41.651 1.00 19.94 144 ILE B C 1
ATOM 1913 O O . ILE B 2 69 ? -38.191 49.871 41.561 1.00 22.62 144 ILE B O 1
ATOM 1918 N N . GLY B 2 70 ? -37.560 47.760 41.107 1.00 20.15 145 GLY B N 1
ATOM 1919 C CA . GLY B 2 70 ? -36.411 48.205 40.343 1.00 21.05 145 GLY B CA 1
ATOM 1920 C C . GLY B 2 70 ? -36.931 48.939 39.112 1.00 21.36 145 GLY B C 1
ATOM 1921 O O . GLY B 2 70 ? -36.469 50.028 38.772 1.00 21.73 145 GLY B O 1
ATOM 1922 N N . GLU B 2 71 ? -37.907 48.338 38.441 1.00 20.10 146 GLU B N 1
ATOM 1923 C CA . GLU B 2 71 ? -38.502 48.951 37.262 1.00 21.78 146 GLU B CA 1
ATOM 1924 C C . GLU B 2 71 ? -39.191 50.258 37.629 1.00 19.61 146 GLU B C 1
ATOM 1925 O O . GLU B 2 71 ? -39.174 51.220 36.861 1.00 18.37 146 GLU B O 1
ATOM 1931 N N . ALA B 2 72 ? -39.820 50.278 38.797 1.00 17.64 147 ALA B N 1
ATOM 1932 C CA . ALA B 2 72 ? -40.499 51.480 39.251 1.00 18.45 147 ALA B CA 1
ATOM 1933 C C . ALA B 2 72 ? -39.443 52.573 39.474 1.00 17.49 147 ALA B C 1
ATOM 1934 O O . ALA B 2 72 ? -39.646 53.723 39.111 1.00 17.13 147 ALA B O 1
ATOM 1936 N N . ALA B 2 73 ? -38.315 52.206 40.073 1.00 17.49 148 ALA B N 1
ATOM 1937 C CA . ALA B 2 73 ? -37.244 53.173 40.298 1.00 18.11 148 ALA B CA 1
ATOM 1938 C C . ALA B 2 73 ? -36.733 53.668 38.937 1.00 19.41 148 ALA B C 1
ATOM 1939 O O . ALA B 2 73 ? -36.551 54.877 38.724 1.00 18.86 148 ALA B O 1
ATOM 1941 N N . LYS B 2 74 ? -36.526 52.732 38.014 1.00 19.19 149 LYS B N 1
ATOM 1942 C CA . LYS B 2 74 ? -36.048 53.072 36.676 1.00 20.58 149 LYS B CA 1
ATOM 1943 C C . LYS B 2 74 ? -36.990 54.076 36.018 1.00 20.92 149 LYS B C 1
ATOM 1944 O O . LYS B 2 74 ? -36.545 55.115 35.513 1.00 18.86 149 LYS B O 1
ATOM 1950 N N . ASN B 2 75 ? -38.290 53.775 36.042 1.00 21.36 150 ASN B N 1
ATOM 1951 C CA . ASN B 2 75 ? -39.298 54.657 35.447 1.00 23.34 150 ASN B CA 1
ATOM 1952 C C . ASN B 2 75 ? -39.447 55.984 36.196 1.00 22.72 150 ASN B C 1
ATOM 1953 O O . ASN B 2 75 ? -40.021 56.943 35.672 1.00 20.55 150 ASN B O 1
ATOM 1958 N N . ALA B 2 76 ? -38.941 56.035 37.424 1.00 20.67 151 ALA B N 1
ATOM 1959 C CA . ALA B 2 76 ? -39.027 57.247 38.219 1.00 20.73 151 ALA B CA 1
ATOM 1960 C C . ALA B 2 76 ? -37.933 58.225 37.791 1.00 22.27 151 ALA B C 1
ATOM 1961 O O . ALA B 2 76 ? -37.934 59.392 38.197 1.00 22.30 151 ALA B O 1
ATOM 1963 N N . GLY B 2 77 ? -37.003 57.743 36.970 1.00 21.56 152 GLY B N 1
ATOM 1964 C CA . GLY B 2 77 ? -35.924 58.594 36.498 1.00 21.69 152 GLY B CA 1
ATOM 1965 C C . GLY B 2 77 ? -34.619 58.404 37.259 1.00 22.82 152 GLY B C 1
ATOM 1966 O O . GLY B 2 77 ? -33.694 59.201 37.111 1.00 22.49 152 GLY B O 1
ATOM 1967 N N . LEU B 2 78 ? -34.531 57.350 38.065 1.00 20.14 153 LEU B N 1
ATOM 1968 C CA . LEU B 2 78 ? -33.321 57.096 38.829 1.00 19.32 153 LEU B CA 1
ATOM 1969 C C . LEU B 2 78 ? -32.342 56.209 38.074 1.00 19.97 153 LEU B C 1
ATOM 1970 O O . LEU B 2 78 ? -32.692 55.108 37.658 1.00 20.52 153 LEU B O 1
ATOM 1975 N N . PRO B 2 79 ? -31.101 56.688 37.870 1.00 20.02 154 PRO B N 1
ATOM 1976 C CA . PRO B 2 79 ? -30.109 55.876 37.157 1.00 18.76 154 PRO B CA 1
ATOM 1977 C C . PRO B 2 79 ? -29.675 54.693 38.022 1.00 20.90 154 PRO B C 1
ATOM 1978 O O . PRO B 2 79 ? -29.811 54.728 39.250 1.00 20.69 154 PRO B O 1
ATOM 1982 N N . GLY B 2 80 ? -29.163 53.642 37.394 1.00 19.89 155 GLY B N 1
ATOM 1983 C CA . GLY B 2 80 ? -28.752 52.488 38.168 1.00 21.76 155 GLY B CA 1
ATOM 1984 C C . GLY B 2 80 ? -28.139 51.392 37.333 1.00 23.22 155 GLY B C 1
ATOM 1985 O O . GLY B 2 80 ? -27.800 51.599 36.174 1.00 23.45 155 GLY B O 1
ATOM 1986 N N . THR B 2 81 ? -28.000 50.216 37.929 1.00 24.87 156 THR B N 1
ATOM 1987 C CA . THR B 2 81 ? -27.402 49.081 37.247 1.00 25.94 156 THR B CA 1
ATOM 1988 C C . THR B 2 81 ? -28.249 47.834 37.496 1.00 28.04 156 THR B C 1
ATOM 1989 O O . THR B 2 81 ? -28.971 47.745 38.494 1.00 27.47 156 THR B O 1
ATOM 1993 N N . THR B 2 82 ? -28.144 46.870 36.590 1.00 28.27 157 THR B N 1
ATOM 1994 C CA . THR B 2 82 ? -28.903 45.639 36.695 1.00 30.27 157 THR B CA 1
ATOM 1995 C C . THR B 2 82 ? -28.022 44.425 36.951 1.00 32.87 157 THR B C 1
ATOM 1996 O O . THR B 2 82 ? -26.965 44.263 36.343 1.00 33.56 157 THR B O 1
ATOM 2000 N N . LYS B 2 83 ? -28.480 43.569 37.853 1.00 34.56 158 LYS B N 1
ATOM 2001 C CA . LYS B 2 83 ? -27.765 42.353 38.195 1.00 38.30 158 LYS B CA 1
ATOM 2002 C C . LYS B 2 83 ? -28.827 41.265 38.357 1.00 39.16 158 LYS B C 1
ATOM 2003 O O . LYS B 2 83 ? -29.833 41.468 39.048 1.00 38.34 158 LYS B O 1
ATOM 2009 N N . ASN B 2 84 ? -28.614 40.125 37.701 1.00 39.34 159 ASN B N 1
ATOM 2010 C CA . ASN B 2 84 ? -29.559 39.012 37.773 1.00 38.43 159 ASN B CA 1
ATOM 2011 C C . ASN B 2 84 ? -30.948 39.496 37.377 1.00 37.23 159 ASN B C 1
ATOM 2012 O O . ASN B 2 84 ? -31.947 39.146 38.006 1.00 34.33 159 ASN B O 1
ATOM 2017 N N . ASP B 2 85 ? -30.997 40.318 36.337 1.00 37.33 160 ASP B N 1
ATOM 2018 C CA . ASP B 2 85 ? -32.251 40.866 35.842 1.00 38.21 160 ASP B CA 1
ATOM 2019 C C . ASP B 2 85 ? -32.957 41.819 36.805 1.00 35.66 160 ASP B C 1
ATOM 2020 O O . ASP B 2 85 ? -34.107 42.186 36.580 1.00 37.20 160 ASP B O 1
ATOM 2025 N N . VAL B 2 86 ? -32.277 42.220 37.874 1.00 31.85 161 VAL B N 1
ATOM 2026 C CA . VAL B 2 86 ? -32.877 43.152 38.820 1.00 29.72 161 VAL B CA 1
ATOM 2027 C C . VAL B 2 86 ? -32.153 44.498 38.833 1.00 28.77 161 VAL B C 1
ATOM 2028 O O . VAL B 2 86 ? -30.940 44.579 39.078 1.00 28.02 161 VAL B O 1
ATOM 2032 N N . PHE B 2 87 ? -32.912 45.554 38.565 1.00 26.78 162 PHE B N 1
ATOM 2033 C CA . PHE B 2 87 ? -32.380 46.909 38.543 1.00 25.39 162 PHE B CA 1
ATOM 2034 C C . PHE B 2 87 ? -32.376 47.506 39.956 1.00 25.42 162 PHE B C 1
ATOM 2035 O O . PHE B 2 87 ? -33.354 47.377 40.691 1.00 25.54 162 PHE B O 1
ATOM 2043 N N . THR B 2 88 ? -31.269 48.144 40.336 1.00 24.28 163 THR B N 1
ATOM 2044 C CA . THR B 2 88 ? -31.161 48.803 41.644 1.00 23.20 163 THR B CA 1
ATOM 2045 C C . THR B 2 88 ? -30.663 50.228 41.387 1.00 22.17 163 THR B C 1
ATOM 2046 O O . THR B 2 88 ? -29.589 50.418 40.821 1.00 25.52 163 THR B O 1
ATOM 2050 N N . PRO B 2 89 ? -31.433 51.249 41.793 1.00 18.76 164 PRO B N 1
ATOM 2051 C CA . PRO B 2 89 ? -30.946 52.608 41.539 1.00 17.85 164 PRO B CA 1
ATOM 2052 C C . PRO B 2 89 ? -29.676 52.879 42.336 1.00 18.94 164 PRO B C 1
ATOM 2053 O O . PRO B 2 89 ? -29.564 52.484 43.503 1.00 17.34 164 PRO B O 1
ATOM 2057 N N . SER B 2 90 ? -28.730 53.552 41.686 1.00 18.80 165 SER B N 1
ATOM 2058 C CA . SER B 2 90 ? -27.438 53.891 42.266 1.00 20.34 165 SER B CA 1
ATOM 2059 C C . SER B 2 90 ? -27.491 54.735 43.532 1.00 19.29 165 SER B C 1
ATOM 2060 O O . SER B 2 90 ? -26.607 54.626 44.382 1.00 20.55 165 SER B O 1
ATOM 2063 N N . GLY B 2 91 ? -28.511 55.578 43.662 1.00 19.20 166 GLY B N 1
ATOM 2064 C CA . GLY B 2 91 ? -28.607 56.426 44.841 1.00 16.98 166 GLY B CA 1
ATOM 2065 C C . GLY B 2 91 ? -29.090 55.732 46.105 1.00 18.92 166 GLY B C 1
ATOM 2066 O O . GLY B 2 91 ? -29.050 56.319 47.190 1.00 20.19 166 GLY B O 1
ATOM 2067 N N . ALA B 2 92 ? -29.556 54.492 45.981 1.00 18.74 167 ALA B N 1
ATOM 2068 C CA . ALA B 2 92 ? -30.051 53.743 47.139 1.00 19.18 167 ALA B CA 1
ATOM 2069 C C . ALA B 2 92 ? -28.955 53.530 48.173 1.00 18.39 167 ALA B C 1
ATOM 2070 O O . ALA B 2 92 ? -27.858 53.074 47.857 1.00 20.11 167 ALA B O 1
ATOM 2072 N N . GLY B 2 93 ? -29.260 53.863 49.416 1.00 18.05 168 GLY B N 1
ATOM 2073 C CA . GLY B 2 93 ? -28.283 53.699 50.469 1.00 17.94 168 GLY B CA 1
ATOM 2074 C C . GLY B 2 93 ? -28.600 54.608 51.638 1.00 19.74 168 GLY B C 1
ATOM 2075 O O . GLY B 2 93 ? -29.623 54.448 52.308 1.00 17.80 168 GLY B O 1
ATOM 2076 N N . ALA B 2 94 ? -27.722 55.573 51.874 1.00 19.14 169 ALA B N 1
ATOM 2077 C CA . ALA B 2 94 ? -27.901 56.497 52.975 1.00 18.52 169 ALA B CA 1
ATOM 2078 C C . ALA B 2 94 ? -28.333 57.862 52.463 1.00 19.23 169 ALA B C 1
ATOM 2079 O O . ALA B 2 94 ? -27.686 58.462 51.602 1.00 19.07 169 ALA B O 1
ATOM 2081 N N . ASN B 2 95 ? -29.450 58.336 52.994 1.00 18.07 170 ASN B N 1
ATOM 2082 C CA . ASN B 2 95 ? -29.984 59.632 52.630 1.00 17.10 170 ASN B CA 1
ATOM 2083 C C . ASN B 2 95 ? -28.920 60.670 53.014 1.00 17.28 170 ASN B C 1
ATOM 2084 O O . ASN B 2 95 ? -28.600 60.841 54.190 1.00 16.81 170 ASN B O 1
ATOM 2089 N N . PRO B 2 96 ? -28.366 61.385 52.028 1.00 17.14 171 PRO B N 1
ATOM 2090 C CA . PRO B 2 96 ? -27.338 62.386 52.351 1.00 18.42 171 PRO B CA 1
ATOM 2091 C C . PRO B 2 96 ? -27.791 63.532 53.257 1.00 19.36 171 PRO B C 1
ATOM 2092 O O . PRO B 2 96 ? -26.959 64.216 53.846 1.00 19.53 171 PRO B O 1
ATOM 2096 N N . PHE B 2 97 ? -29.099 63.752 53.378 1.00 18.75 172 PHE B N 1
ATOM 2097 C CA . PHE B 2 97 ? -29.572 64.842 54.224 1.00 19.27 172 PHE B CA 1
ATOM 2098 C C . PHE B 2 97 ? -29.775 64.416 55.670 1.00 20.89 172 PHE B C 1
ATOM 2099 O O . PHE B 2 97 ? -29.813 65.259 56.573 1.00 20.37 172 PHE B O 1
ATOM 2107 N N . ILE B 2 98 ? -29.911 63.111 55.890 1.00 21.08 173 ILE B N 1
ATOM 2108 C CA . ILE B 2 98 ? -30.098 62.588 57.242 1.00 20.04 173 ILE B CA 1
ATOM 2109 C C . ILE B 2 98 ? -28.862 62.768 58.134 1.00 19.95 173 ILE B C 1
ATOM 2110 O O . ILE B 2 98 ? -28.968 63.279 59.251 1.00 18.96 173 ILE B O 1
ATOM 2115 N N . THR B 2 99 ? -27.689 62.375 57.642 1.00 18.58 174 THR B N 1
ATOM 2116 C CA . THR B 2 99 ? -26.494 62.437 58.485 1.00 18.59 174 THR B CA 1
ATOM 2117 C C . THR B 2 99 ? -26.188 63.773 59.147 1.00 16.81 174 THR B C 1
ATOM 2118 O O . THR B 2 99 ? -25.877 63.803 60.338 1.00 17.68 174 THR B O 1
ATOM 2122 N N . PRO B 2 100 ? -26.269 64.890 58.409 1.00 15.34 175 PRO B N 1
ATOM 2123 C CA . PRO B 2 100 ? -25.979 66.149 59.103 1.00 17.56 175 PRO B CA 1
ATOM 2124 C C . PRO B 2 100 ? -26.937 66.398 60.270 1.00 19.12 175 PRO B C 1
ATOM 2125 O O . PRO B 2 100 ? -26.529 66.924 61.304 1.00 18.03 175 PRO B O 1
ATOM 2129 N N . LEU B 2 101 ? -28.205 66.012 60.116 1.00 19.72 176 LEU B N 1
ATOM 2130 C CA . LEU B 2 101 ? -29.178 66.235 61.191 1.00 20.28 176 LEU B CA 1
ATOM 2131 C C . LEU B 2 101 ? -28.917 65.309 62.359 1.00 19.86 176 LEU B C 1
ATOM 2132 O O . LEU B 2 101 ? -28.906 65.733 63.517 1.00 19.76 176 LEU B O 1
ATOM 2137 N N . ILE B 2 102 ? -28.720 64.037 62.038 1.00 19.50 177 ILE B N 1
ATOM 2138 C CA . ILE B 2 102 ? -28.483 63.016 63.038 1.00 20.93 177 ILE B CA 1
ATOM 2139 C C . ILE B 2 102 ? -27.115 63.080 63.703 1.00 20.16 177 ILE B C 1
ATOM 2140 O O . ILE B 2 102 ? -27.014 62.912 64.922 1.00 21.22 177 ILE B O 1
ATOM 2145 N N . SER B 2 103 ? -26.065 63.316 62.926 1.00 17.64 178 SER B N 1
ATOM 2146 C CA . SER B 2 103 ? -24.739 63.380 63.527 1.00 19.56 178 SER B CA 1
ATOM 2147 C C . SER B 2 103 ? -24.621 64.606 64.438 1.00 18.77 178 SER B C 1
ATOM 2148 O O . SER B 2 103 ? -24.018 64.530 65.505 1.00 19.49 178 SER B O 1
ATOM 2151 N N . SER B 2 104 ? -25.205 65.730 64.035 1.00 20.17 179 SER B N 1
ATOM 2152 C CA . SER B 2 104 ? -25.143 66.935 64.872 1.00 21.14 179 SER B CA 1
ATOM 2153 C C . SER B 2 104 ? -25.937 66.787 66.176 1.00 21.12 179 SER B C 1
ATOM 2154 O O . SER B 2 104 ? -25.461 67.174 67.243 1.00 21.10 179 SER B O 1
ATOM 2157 N N . ALA B 2 105 ? -27.143 66.230 66.098 1.00 19.06 180 ALA B N 1
ATOM 2158 C CA . ALA B 2 105 ? -27.951 66.052 67.305 1.00 20.06 180 ALA B CA 1
ATOM 2159 C C . ALA B 2 105 ? -27.282 65.072 68.282 1.00 19.97 180 ALA B C 1
ATOM 2160 O O . ALA B 2 105 ? -27.306 65.279 69.502 1.00 18.75 180 ALA B O 1
ATOM 2162 N N . ASN B 2 106 ? -26.691 64.005 67.755 1.00 20.64 181 ASN B N 1
ATOM 2163 C CA . ASN B 2 106 ? -26.025 63.033 68.620 1.00 22.71 181 ASN B CA 1
ATOM 2164 C C . ASN B 2 106 ? -24.815 63.670 69.298 1.00 22.37 181 ASN B C 1
ATOM 2165 O O . ASN B 2 106 ? -24.534 63.409 70.468 1.00 24.27 181 ASN B O 1
ATOM 2170 N N . SER B 2 107 ? -24.108 64.519 68.563 1.00 22.59 182 SER B N 1
ATOM 2171 C CA . SER B 2 107 ? -22.923 65.177 69.097 1.00 26.72 182 SER B CA 1
ATOM 2172 C C . SER B 2 107 ? -23.252 66.182 70.199 1.00 27.05 182 SER B C 1
ATOM 2173 O O . SER B 2 107 ? -22.523 66.296 71.188 1.00 27.36 182 SER B O 1
ATOM 2176 N N . LYS B 2 108 ? -24.355 66.899 70.017 1.00 26.63 183 LYS B N 1
ATOM 2177 C CA . LYS B 2 108 ? -24.823 67.908 70.966 1.00 26.12 183 LYS B CA 1
ATOM 2178 C C . LYS B 2 108 ? -25.528 67.268 72.174 1.00 24.46 183 LYS B C 1
ATOM 2179 O O . LYS B 2 108 ? -25.308 67.671 73.319 1.00 23.36 183 LYS B O 1
ATOM 2185 N N . TYR B 2 109 ? -26.371 66.271 71.919 1.00 22.31 184 TYR B N 1
ATOM 2186 C CA . TYR B 2 109 ? -27.108 65.603 72.998 1.00 21.26 184 TYR B CA 1
ATOM 2187 C C . TYR B 2 109 ? -26.923 64.088 72.979 1.00 20.81 184 TYR B C 1
ATOM 2188 O O . TYR B 2 109 ? -27.895 63.347 72.850 1.00 20.21 184 TYR B O 1
ATOM 2197 N N . PRO B 2 110 ? -25.687 63.608 73.148 1.00 22.26 185 PRO B N 1
ATOM 2198 C CA . PRO B 2 110 ? -25.390 62.166 73.137 1.00 21.95 185 PRO B CA 1
ATOM 2199 C C . PRO B 2 110 ? -26.190 61.262 74.083 1.00 24.25 185 PRO B C 1
ATOM 2200 O O . PRO B 2 110 ? -26.445 60.096 73.765 1.00 24.48 185 PRO B O 1
ATOM 2204 N N . ARG B 2 111 ? -26.585 61.783 75.239 1.00 25.00 186 ARG B N 1
ATOM 2205 C CA . ARG B 2 111 ? -27.346 60.984 76.203 1.00 28.18 186 ARG B CA 1
ATOM 2206 C C . ARG B 2 111 ? -28.719 60.596 75.650 1.00 27.22 186 ARG B C 1
ATOM 2207 O O . ARG B 2 111 ? -29.309 59.596 76.058 1.00 26.76 186 ARG B O 1
ATOM 2215 N N . MET B 2 112 ? -29.218 61.397 74.714 1.00 26.38 187 MET B N 1
ATOM 2216 C CA . MET B 2 112 ? -30.519 61.158 74.113 1.00 24.81 187 MET B CA 1
ATOM 2217 C C . MET B 2 112 ? -30.459 60.130 72.987 1.00 25.19 187 MET B C 1
ATOM 2218 O O . MET B 2 112 ? -31.496 59.709 72.477 1.00 24.60 187 MET B O 1
ATOM 2223 N N . PHE B 2 113 ? -29.253 59.719 72.597 1.00 24.09 188 PHE B N 1
ATOM 2224 C CA . PHE B 2 113 ? -29.128 58.736 71.529 1.00 24.89 188 PHE B CA 1
ATOM 2225 C C . PHE B 2 113 ? -28.615 57.378 71.988 1.00 25.00 188 PHE B C 1
ATOM 2226 O O . PHE B 2 113 ? -28.255 56.537 71.168 1.00 26.39 188 PHE B O 1
ATOM 2234 N N . ILE B 2 114 ? -28.588 57.161 73.294 1.00 25.34 189 ILE B N 1
ATOM 2235 C CA . ILE B 2 114 ? -28.125 55.887 73.823 1.00 27.82 189 ILE B CA 1
ATOM 2236 C C . ILE B 2 114 ? -29.197 54.826 73.597 1.00 28.69 189 ILE B C 1
ATOM 2237 O O . ILE B 2 114 ? -28.907 53.713 73.170 1.00 29.15 189 ILE B O 1
ATOM 2242 N N . ASN B 2 115 ? -30.441 55.181 73.886 1.00 29.98 190 ASN B N 1
ATOM 2243 C CA . ASN B 2 115 ? -31.548 54.255 73.705 1.00 30.62 190 ASN B CA 1
ATOM 2244 C C . ASN B 2 115 ? -31.812 54.006 72.224 1.00 31.16 190 ASN B C 1
ATOM 2245 O O . ASN B 2 115 ? -31.938 54.948 71.442 1.00 32.10 190 ASN B O 1
ATOM 2250 N N . GLN B 2 116 ? -31.900 52.734 71.849 1.00 32.59 191 GLN B N 1
ATOM 2251 C CA . GLN B 2 116 ? -32.126 52.333 70.465 1.00 34.06 191 GLN B CA 1
ATOM 2252 C C . GLN B 2 116 ? -33.443 52.861 69.894 1.00 33.90 191 GLN B C 1
ATOM 2253 O O . GLN B 2 116 ? -33.501 53.319 68.745 1.00 30.35 191 GLN B O 1
ATOM 2259 N N . HIS B 2 117 ? -34.502 52.792 70.695 1.00 34.82 192 HIS B N 1
ATOM 2260 C CA . HIS B 2 117 ? -35.804 53.272 70.252 1.00 36.47 192 HIS B CA 1
ATOM 2261 C C . HIS B 2 117 ? -35.706 54.764 69.957 1.00 35.09 192 HIS B C 1
ATOM 2262 O O . HIS B 2 117 ? -36.192 55.226 68.926 1.00 34.75 192 HIS B O 1
ATOM 2269 N N . GLN B 2 118 ? -35.064 55.511 70.853 1.00 33.78 193 GLN B N 1
ATOM 2270 C CA . GLN B 2 118 ? -34.909 56.948 70.659 1.00 31.91 193 GLN B CA 1
ATOM 2271 C C . GLN B 2 118 ? -34.134 57.247 69.390 1.00 31.17 193 GLN B C 1
ATOM 2272 O O . GLN B 2 118 ? -34.486 58.166 68.649 1.00 31.01 193 GLN B O 1
ATOM 2278 N N . GLN B 2 119 ? -33.078 56.476 69.139 1.00 29.03 194 GLN B N 1
ATOM 2279 C CA . GLN B 2 119 ? -32.283 56.659 67.927 1.00 29.24 194 GLN B CA 1
ATOM 2280 C C . GLN B 2 119 ? -33.188 56.566 66.709 1.00 27.27 194 GLN B C 1
ATOM 2281 O O . GLN B 2 119 ? -33.186 57.440 65.847 1.00 28.22 194 GLN B O 1
ATOM 2287 N N . ALA B 2 120 ? -33.962 55.491 66.639 1.00 27.48 195 ALA B N 1
ATOM 2288 C CA . ALA B 2 120 ? -34.868 55.278 65.519 1.00 25.72 195 ALA B CA 1
ATOM 2289 C C . ALA B 2 120 ? -35.880 56.417 65.408 1.00 25.33 195 ALA B C 1
ATOM 2290 O O . ALA B 2 120 ? -36.118 56.945 64.323 1.00 24.68 195 ALA B O 1
ATOM 2292 N N . SER B 2 121 ? -36.467 56.804 66.534 1.00 24.24 196 SER B N 1
ATOM 2293 C CA . SER B 2 121 ? -37.455 57.870 66.520 1.00 26.16 196 SER B CA 1
ATOM 2294 C C . SER B 2 121 ? -36.888 59.174 65.972 1.00 26.27 196 SER B C 1
ATOM 2295 O O . SER B 2 121 ? -37.542 59.849 65.174 1.00 26.66 196 SER B O 1
ATOM 2298 N N . PHE B 2 122 ? -35.677 59.531 66.390 1.00 24.80 197 PHE B N 1
ATOM 2299 C CA . PHE B 2 122 ? -35.059 60.756 65.892 1.00 24.49 197 PHE B CA 1
ATOM 2300 C C . PHE B 2 122 ? -34.783 60.647 64.386 1.00 24.27 197 PHE B C 1
ATOM 2301 O O . PHE B 2 122 ? -34.956 61.622 63.649 1.00 24.84 197 PHE B O 1
ATOM 2309 N N . LYS B 2 123 ? -34.367 59.466 63.926 1.00 23.68 198 LYS B N 1
ATOM 2310 C CA . LYS B 2 123 ? -34.096 59.277 62.501 1.00 25.01 198 LYS B CA 1
ATOM 2311 C C . LYS B 2 123 ? -35.383 59.454 61.700 1.00 23.71 198 LYS B C 1
ATOM 2312 O O . LYS B 2 123 ? -35.401 60.152 60.685 1.00 23.84 198 LYS B O 1
ATOM 2318 N N . ILE B 2 124 ? -36.461 58.834 62.172 1.00 22.26 199 ILE B N 1
ATOM 2319 C CA . ILE B 2 124 ? -37.764 58.934 61.517 1.00 22.71 199 ILE B CA 1
ATOM 2320 C C . ILE B 2 124 ? -38.231 60.392 61.470 1.00 22.33 199 ILE B C 1
ATOM 2321 O O . ILE B 2 124 ? -38.790 60.841 60.464 1.00 22.34 199 ILE B O 1
ATOM 2326 N N . TYR B 2 125 ? -37.998 61.124 62.558 1.00 19.50 200 TYR B N 1
ATOM 2327 C CA . TYR B 2 125 ? -38.386 62.525 62.611 1.00 20.78 200 TYR B CA 1
ATOM 2328 C C . TYR B 2 125 ? -37.558 63.338 61.623 1.00 21.23 200 TYR B C 1
ATOM 2329 O O . TYR B 2 125 ? -38.063 64.277 61.007 1.00 22.05 200 TYR B O 1
ATOM 2338 N N . ALA B 2 126 ? -36.281 62.989 61.489 1.00 20.58 201 ALA B N 1
ATOM 2339 C CA . ALA B 2 126 ? -35.405 63.698 60.566 1.00 20.33 201 ALA B CA 1
ATOM 2340 C C . ALA B 2 126 ? -35.885 63.458 59.134 1.00 19.52 201 ALA B C 1
ATOM 2341 O O . ALA B 2 126 ? -35.974 64.389 58.339 1.00 18.57 201 ALA B O 1
ATOM 2343 N N . GLU B 2 127 ? -36.201 62.208 58.814 1.00 22.33 202 GLU B N 1
ATOM 2344 C CA . GLU B 2 127 ? -36.688 61.873 57.480 1.00 25.46 202 GLU B CA 1
ATOM 2345 C C . GLU B 2 127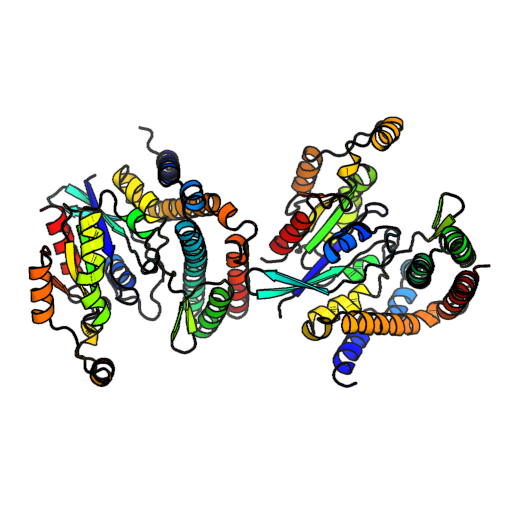 ? -37.926 62.702 57.158 1.00 24.89 202 GLU B C 1
ATOM 2346 O O . GLU B 2 127 ? -38.046 63.259 56.072 1.00 24.25 202 GLU B O 1
ATOM 2352 N N . LYS B 2 128 ? -38.843 62.782 58.113 1.00 24.42 203 LYS B N 1
ATOM 2353 C CA . LYS B 2 128 ? -40.079 63.530 57.919 1.00 26.02 203 LYS B CA 1
ATOM 2354 C C . LYS B 2 128 ? -39.872 65.024 57.611 1.00 25.06 203 LYS B C 1
ATOM 2355 O O . LYS B 2 128 ? -40.434 65.537 56.641 1.00 25.19 203 LYS B O 1
ATOM 2361 N N . ILE B 2 129 ? -39.067 65.725 58.408 1.00 21.82 204 ILE B N 1
ATOM 2362 C CA . ILE B 2 129 ? -38.863 67.144 58.141 1.00 19.05 204 ILE B CA 1
ATOM 2363 C C . ILE B 2 129 ? -38.076 67.354 56.854 1.00 19.22 204 ILE B C 1
ATOM 2364 O O . ILE B 2 129 ? -38.244 68.369 56.181 1.00 18.88 204 ILE B O 1
ATOM 2369 N N . ILE B 2 130 ? -37.238 66.385 56.490 1.00 18.75 205 ILE B N 1
ATOM 2370 C CA . ILE B 2 130 ? -36.482 66.504 55.252 1.00 18.23 205 ILE B CA 1
ATOM 2371 C C . ILE B 2 130 ? -37.450 66.381 54.073 1.00 20.00 205 ILE B C 1
ATOM 2372 O O . ILE B 2 130 ? -37.370 67.156 53.107 1.00 18.69 205 ILE B O 1
ATOM 2377 N N . MET B 2 131 ? -38.359 65.408 54.159 1.00 18.68 206 MET B N 1
ATOM 2378 C CA . MET B 2 131 ? -39.362 65.187 53.117 1.00 21.36 206 MET B CA 1
ATOM 2379 C C . MET B 2 131 ? -40.212 66.449 52.928 1.00 22.45 206 MET B C 1
ATOM 2380 O O . MET B 2 131 ? -40.463 66.887 51.804 1.00 24.52 206 MET B O 1
ATOM 2385 N N . THR B 2 132 ? -40.637 67.042 54.033 1.00 24.25 207 THR B N 1
ATOM 2386 C CA . THR B 2 132 ? -41.421 68.267 53.976 1.00 24.61 207 THR B CA 1
ATOM 2387 C C . THR B 2 132 ? -40.612 69.389 53.329 1.00 23.49 207 THR B C 1
ATOM 2388 O O . THR B 2 132 ? -41.113 70.113 52.475 1.00 21.48 207 THR B O 1
ATOM 2392 N N . GLU B 2 133 ? -39.356 69.530 53.734 1.00 22.95 208 GLU B N 1
ATOM 2393 C CA . GLU B 2 133 ? -38.508 70.571 53.164 1.00 24.20 208 GLU B CA 1
ATOM 2394 C C . GLU B 2 133 ? -38.314 70.437 51.652 1.00 22.67 208 GLU B C 1
ATOM 2395 O O . GLU B 2 133 ? -38.324 71.442 50.945 1.00 23.24 208 GLU B O 1
ATOM 2401 N N . VAL B 2 134 ? -38.144 69.213 51.150 1.00 19.62 209 VAL B N 1
ATOM 2402 C CA . VAL B 2 134 ? -37.893 69.039 49.717 1.00 21.34 209 VAL B CA 1
ATOM 2403 C C . VAL B 2 134 ? -39.081 68.961 48.772 1.00 21.61 209 VAL B C 1
ATOM 2404 O O . VAL B 2 134 ? -38.912 69.115 47.560 1.00 22.66 209 VAL B O 1
ATOM 2408 N N . ALA B 2 135 ? -40.275 68.736 49.305 1.00 22.82 210 ALA B N 1
ATOM 2409 C CA . ALA B 2 135 ? -41.471 68.610 48.465 1.00 22.65 210 ALA B CA 1
ATOM 2410 C C . ALA B 2 135 ? -41.591 69.604 47.297 1.00 23.12 210 ALA B C 1
ATOM 2411 O O . ALA B 2 135 ? -41.752 69.200 46.151 1.00 22.86 210 ALA B O 1
ATOM 2413 N N . PRO B 2 136 ? -41.498 70.915 47.569 1.00 23.62 211 PRO B N 1
ATOM 2414 C CA . PRO B 2 136 ? -41.622 71.863 46.457 1.00 24.41 211 PRO B CA 1
ATOM 2415 C C . PRO B 2 136 ? -40.585 71.736 45.345 1.00 25.31 211 PRO B C 1
ATOM 2416 O O . PRO B 2 136 ? -40.770 72.297 44.264 1.00 24.82 211 PRO B O 1
ATOM 2420 N N . LEU B 2 137 ? -39.499 71.007 45.591 1.00 23.69 212 LEU B N 1
ATOM 2421 C CA . LEU B 2 137 ? -38.486 70.846 44.549 1.00 24.29 212 LEU B CA 1
ATOM 2422 C C . LEU B 2 137 ? -39.003 69.959 43.420 1.00 23.89 212 LEU B C 1
ATOM 2423 O O . LEU B 2 137 ? -38.413 69.913 42.341 1.00 22.58 212 LEU B O 1
ATOM 2428 N N . PHE B 2 138 ? -40.102 69.252 43.677 1.00 24.81 213 PHE B N 1
ATOM 2429 C CA . PHE B 2 138 ? -40.691 68.372 42.671 1.00 25.59 213 PHE B CA 1
ATOM 2430 C C . PHE B 2 138 ? -41.869 69.023 41.950 1.00 28.75 213 PHE B C 1
ATOM 2431 O O . PHE B 2 138 ? -42.503 68.386 41.104 1.00 32.36 213 PHE B O 1
ATOM 2439 N N . ASN B 2 139 ? -42.170 70.278 42.279 1.00 30.45 214 ASN B N 1
ATOM 2440 C CA . ASN B 2 139 ? -43.270 70.984 41.616 1.00 33.98 214 ASN B CA 1
ATOM 2441 C C . ASN B 2 139 ? -42.969 71.084 40.124 1.00 36.39 214 ASN B C 1
ATOM 2442 O O . ASN B 2 139 ? -41.838 71.374 39.728 1.00 35.76 214 ASN B O 1
ATOM 2447 N N . GLU B 2 140 ? -43.986 70.845 39.302 1.00 39.51 215 GLU B N 1
ATOM 2448 C CA . GLU B 2 140 ? -43.838 70.901 37.852 1.00 42.82 215 GLU B CA 1
ATOM 2449 C C . GLU B 2 140 ? -42.521 70.244 37.453 1.00 42.10 215 GLU B C 1
ATOM 2450 O O . GLU B 2 140 ? -41.608 70.886 36.935 1.00 42.54 215 GLU B O 1
ATOM 2456 N N . CYS B 2 141 ? -42.442 68.948 37.723 1.00 41.20 216 CYS B N 1
ATOM 2457 C CA . CYS B 2 141 ? -41.267 68.143 37.429 1.00 39.31 216 CYS B CA 1
ATOM 2458 C C . CYS B 2 141 ? -41.747 66.818 36.847 1.00 36.94 216 CYS B C 1
ATOM 2459 O O . CYS B 2 141 ? -42.797 66.311 37.240 1.00 35.33 216 CYS B O 1
ATOM 2462 N N . ALA B 2 142 ? -40.984 66.264 35.910 1.00 35.22 217 ALA B N 1
ATOM 2463 C CA . ALA B 2 142 ? -41.348 64.994 35.284 1.00 33.02 217 ALA B CA 1
ATOM 2464 C C . ALA B 2 142 ? -41.204 63.817 36.249 1.00 32.73 217 ALA B C 1
ATOM 2465 O O . ALA B 2 142 ? -41.907 62.812 36.121 1.00 31.93 217 ALA B O 1
ATOM 2467 N N . MET B 2 143 ? -40.289 63.932 37.208 1.00 32.01 218 MET B N 1
ATOM 2468 C CA . MET B 2 143 ? -40.096 62.862 38.182 1.00 30.41 218 MET B CA 1
ATOM 2469 C C . MET B 2 143 ? -41.306 62.832 39.103 1.00 28.66 218 MET B C 1
ATOM 2470 O O . MET B 2 143 ? -41.986 63.838 39.286 1.00 29.34 218 MET B O 1
ATOM 2475 N N . PRO B 2 144 ? -41.597 61.672 39.692 1.00 26.02 219 PRO B N 1
ATOM 2476 C CA . PRO B 2 144 ? -42.749 61.612 40.589 1.00 25.10 219 PRO B CA 1
ATOM 2477 C C . PRO B 2 144 ? -42.376 62.301 41.903 1.00 24.78 219 PRO B C 1
ATOM 2478 O O . PRO B 2 144 ? -41.195 62.403 42.235 1.00 23.12 219 PRO B O 1
ATOM 2482 N N . THR B 2 145 ? -43.365 62.797 42.641 1.00 22.49 220 THR B N 1
ATOM 2483 C CA . THR B 2 145 ? -43.071 63.426 43.922 1.00 21.35 220 THR B CA 1
ATOM 2484 C C . THR B 2 145 ? -42.765 62.274 44.883 1.00 19.49 220 THR B C 1
ATOM 2485 O O . THR B 2 145 ? -43.143 61.134 44.634 1.00 17.65 220 THR B O 1
ATOM 2489 N N . PRO B 2 146 ? -42.079 62.556 45.991 1.00 17.95 221 PRO B N 1
ATOM 2490 C CA . PRO B 2 146 ? -41.769 61.484 46.940 1.00 19.45 221 PRO B CA 1
ATOM 2491 C C . PRO B 2 146 ? -43.045 60.767 47.388 1.00 20.22 221 PRO B C 1
ATOM 2492 O O . PRO B 2 146 ? -43.068 59.547 47.596 1.00 19.58 221 PRO B O 1
ATOM 2496 N N . GLN B 2 147 ? -44.112 61.541 47.520 1.00 21.99 222 GLN B N 1
ATOM 2497 C CA . GLN B 2 147 ? -45.401 61.006 47.939 1.00 24.86 222 GLN B CA 1
ATOM 2498 C C . GLN B 2 147 ? -45.920 60.033 46.876 1.00 22.35 222 GLN B C 1
ATOM 2499 O O . GLN B 2 147 ? -46.284 58.909 47.196 1.00 20.75 222 GLN B O 1
ATOM 2505 N N . GLN B 2 148 ? -45.929 60.447 45.612 1.00 21.06 223 GLN B N 1
ATOM 2506 C CA . GLN B 2 148 ? -46.405 59.560 44.545 1.00 21.59 223 GLN B CA 1
ATOM 2507 C C . GLN B 2 148 ? -45.538 58.305 44.439 1.00 20.72 223 GLN B C 1
ATOM 2508 O O . GLN B 2 148 ? -46.053 57.189 44.277 1.00 19.98 223 GLN B O 1
ATOM 2514 N N . PHE B 2 149 ? -44.220 58.482 44.531 1.00 19.09 224 PHE B N 1
ATOM 2515 C CA . PHE B 2 149 ? -43.316 57.348 44.402 1.00 18.66 224 PHE B CA 1
ATOM 2516 C C . PHE B 2 149 ? -43.526 56.343 45.523 1.00 18.15 224 PHE B C 1
ATOM 2517 O O . PHE B 2 149 ? -43.582 55.142 45.275 1.00 20.43 224 PHE B O 1
ATOM 2525 N N . GLN B 2 150 ? -43.658 56.831 46.751 1.00 19.27 225 GLN B N 1
ATOM 2526 C CA . GLN B 2 150 ? -43.887 55.948 47.880 1.00 19.37 225 GLN B CA 1
ATOM 2527 C C . GLN B 2 150 ? -45.182 55.159 47.671 1.00 19.40 225 GLN B C 1
ATOM 2528 O O . GLN B 2 150 ? -45.251 53.969 47.976 1.00 19.44 225 GLN B O 1
ATOM 2534 N N . LEU B 2 151 ? -46.207 55.828 47.159 1.00 18.26 226 LEU B N 1
ATOM 2535 C CA . LEU B 2 151 ? -47.478 55.165 46.882 1.00 22.03 226 LEU B CA 1
ATOM 2536 C C . LEU B 2 151 ? -47.291 54.106 45.795 1.00 20.38 226 LEU B C 1
ATOM 2537 O O . LEU B 2 151 ? -47.854 53.016 45.872 1.00 19.96 226 LEU B O 1
ATOM 2542 N N . ILE B 2 152 ? -46.496 54.423 44.778 1.00 20.31 227 ILE B N 1
ATOM 2543 C CA . ILE B 2 152 ? -46.269 53.460 43.709 1.00 19.61 227 ILE B CA 1
ATOM 2544 C C . ILE B 2 152 ? -45.606 52.204 44.259 1.00 20.22 227 ILE B C 1
ATOM 2545 O O . ILE B 2 152 ? -46.005 51.095 43.921 1.00 21.32 227 ILE B O 1
ATOM 2550 N N . LEU B 2 153 ? -44.609 52.372 45.122 1.00 19.79 228 LEU B N 1
ATOM 2551 C CA . LEU B 2 153 ? -43.921 51.220 45.686 1.00 20.37 228 LEU B CA 1
ATOM 2552 C C . LEU B 2 153 ? -44.801 50.441 46.669 1.00 21.91 228 LEU B C 1
ATOM 2553 O O . LEU B 2 153 ? -44.740 49.206 46.710 1.00 18.58 228 LEU B O 1
ATOM 2558 N N . GLU B 2 154 ? -45.618 51.147 47.453 1.00 22.13 229 GLU B N 1
ATOM 2559 C CA . GLU B 2 154 ? -46.481 50.470 48.418 1.00 24.57 229 GLU B CA 1
ATOM 2560 C C . GLU B 2 154 ? -47.488 49.567 47.718 1.00 23.53 229 GLU B C 1
ATOM 2561 O O . GLU B 2 154 ? -47.702 48.427 48.141 1.00 22.38 229 GLU B O 1
ATOM 2567 N N . ASN B 2 155 ? -48.101 50.072 46.651 1.00 21.52 230 ASN B N 1
ATOM 2568 C CA . ASN B 2 155 ? -49.057 49.272 45.897 1.00 22.39 230 ASN B CA 1
ATOM 2569 C C . ASN B 2 155 ? -48.360 48.006 45.394 1.00 21.77 230 ASN B C 1
ATOM 2570 O O . ASN B 2 155 ? -48.906 46.902 45.486 1.00 19.68 230 ASN B O 1
ATOM 2575 N N . ILE B 2 156 ? -47.151 48.164 44.870 1.00 20.02 231 ILE B N 1
ATOM 2576 C CA . ILE B 2 156 ? -46.409 47.008 44.389 1.00 21.28 231 ILE B CA 1
ATOM 2577 C C . ILE B 2 156 ? -46.249 46.046 45.567 1.00 22.46 231 ILE B C 1
ATOM 2578 O O . ILE B 2 156 ? -46.639 44.877 45.484 1.00 20.66 231 ILE B O 1
ATOM 2583 N N . ALA B 2 157 ? -45.700 46.553 46.669 1.00 21.77 232 ALA B N 1
ATOM 2584 C CA . ALA B 2 157 ? -45.496 45.749 47.870 1.00 22.79 232 ALA B CA 1
ATOM 2585 C C . ALA B 2 157 ? -46.794 45.079 48.333 1.00 23.79 232 ALA B C 1
ATOM 2586 O O . ALA B 2 157 ? -46.821 43.883 48.646 1.00 22.50 232 ALA B O 1
ATOM 2588 N N . ASN B 2 158 ? -47.873 45.847 48.383 1.00 24.80 233 ASN B N 1
ATOM 2589 C CA . ASN B 2 158 ? -49.145 45.291 48.816 1.00 27.25 233 ASN B CA 1
ATOM 2590 C C . ASN B 2 158 ? -49.583 44.113 47.951 1.00 28.06 233 ASN B C 1
ATOM 2591 O O . ASN B 2 158 ? -50.21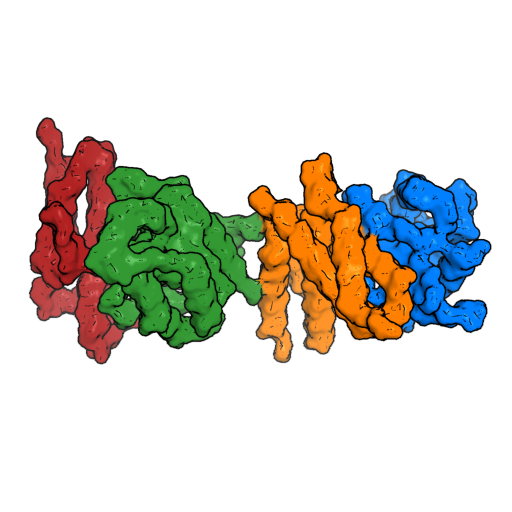4 43.180 48.448 1.00 29.87 233 ASN B O 1
ATOM 2596 N N . LYS B 2 159 ? -49.239 44.148 46.667 1.00 28.58 234 LYS B N 1
ATOM 2597 C CA . LYS B 2 159 ? -49.588 43.058 45.758 1.00 29.66 234 LYS B CA 1
ATOM 2598 C C . LYS B 2 159 ? -48.862 41.777 46.147 1.00 28.97 234 LYS B C 1
ATOM 2599 O O . LYS B 2 159 ? -49.409 40.685 46.018 1.00 29.74 234 LYS B O 1
ATOM 2605 N N . TYR B 2 160 ? -47.621 41.906 46.601 1.00 27.74 235 TYR B N 1
ATOM 2606 C CA . TYR B 2 160 ? -46.867 40.735 47.015 1.00 27.47 235 TYR B CA 1
ATOM 2607 C C . TYR B 2 160 ? -47.315 40.264 48.388 1.00 28.47 235 TYR B C 1
ATOM 2608 O O . TYR B 2 160 ? -47.382 39.066 48.648 1.00 29.15 235 TYR B O 1
ATOM 2617 N N . ILE B 2 161 ? -47.643 41.207 49.261 1.00 30.61 236 ILE B N 1
ATOM 2618 C CA . ILE B 2 161 ? -48.059 40.856 50.610 1.00 32.62 236 ILE B CA 1
ATOM 2619 C C . ILE B 2 161 ? -49.397 40.134 50.697 1.00 33.19 236 ILE B C 1
ATOM 2620 O O . ILE B 2 161 ? -49.560 39.237 51.520 1.00 32.02 236 ILE B O 1
ATOM 2625 N N . GLN B 2 162 ? -50.358 40.521 49.865 1.00 34.28 237 GLN B N 1
ATOM 2626 C CA . GLN B 2 162 ? -51.662 39.875 49.906 1.00 36.08 237 GLN B CA 1
ATOM 2627 C C . GLN B 2 162 ? -51.634 38.484 49.267 1.00 36.78 237 GLN B C 1
ATOM 2628 O O . GLN B 2 162 ? -52.658 37.802 49.204 1.00 38.39 237 GLN B O 1
ATOM 2634 N N . ASN B 2 163 ? -50.458 38.072 48.795 1.00 34.49 238 ASN B N 1
ATOM 2635 C CA . ASN B 2 163 ? -50.275 36.756 48.190 1.00 35.30 238 ASN B CA 1
ATOM 2636 C C . ASN B 2 163 ? -49.327 35.908 49.032 1.00 37.43 238 ASN B C 1
ATOM 2637 O O . ASN B 2 163 ? -48.660 35.018 48.499 1.00 36.40 238 ASN B O 1
ATOM 2642 N N . THR B 2 164 ? -49.260 36.164 50.335 1.00 40.36 239 THR B N 1
ATOM 2643 C CA . THR B 2 164 ? -48.334 35.407 51.170 1.00 45.23 239 THR B CA 1
ATOM 2644 C C . THR B 2 164 ? -48.877 34.529 52.296 1.00 48.20 239 THR B C 1
ATOM 2645 O O . THR B 2 164 ? -48.545 33.344 52.375 1.00 49.43 239 THR B O 1
ATOM 2649 N N . PRO B 2 165 ? -49.723 35.084 53.175 1.00 50.61 240 PRO B N 1
ATOM 2650 C CA . PRO B 2 165 ? -50.219 34.229 54.261 1.00 52.44 240 PRO B CA 1
ATOM 2651 C C . PRO B 2 165 ? -50.756 32.898 53.767 1.00 53.68 240 PRO B C 1
ATOM 2652 O O . PRO B 2 165 ? -50.016 31.897 53.877 1.00 53.40 240 PRO B O 1
ATOM 2657 N N . MET C 1 3 ? -49.933 49.241 32.933 1.00 46.34 1 MET C N 1
ATOM 2658 C CA . MET C 1 3 ? -51.359 49.015 32.568 1.00 45.37 1 MET C CA 1
ATOM 2659 C C . MET C 1 3 ? -52.242 49.280 33.785 1.00 43.28 1 MET C C 1
ATOM 2660 O O . MET C 1 3 ? -53.256 48.614 33.978 1.00 43.87 1 MET C O 1
ATOM 2665 N N . GLN C 1 4 ? -51.846 50.247 34.610 1.00 40.30 2 GLN C N 1
ATOM 2666 C CA . GLN C 1 4 ? -52.611 50.595 35.806 1.00 38.15 2 GLN C CA 1
ATOM 2667 C C . GLN C 1 4 ? -53.774 51.520 35.454 1.00 36.10 2 GLN C C 1
ATOM 2668 O O . GLN C 1 4 ? -53.673 52.341 34.542 1.00 33.57 2 GLN C O 1
ATOM 2674 N N . THR C 1 5 ? -54.868 51.380 36.196 1.00 34.24 3 THR C N 1
ATOM 2675 C CA . THR C 1 5 ? -56.080 52.158 35.964 1.00 32.98 3 THR C CA 1
ATOM 2676 C C . THR C 1 5 ? -56.586 52.841 37.220 1.00 30.40 3 THR C C 1
ATOM 2677 O O . THR C 1 5 ? -56.446 52.313 38.318 1.00 28.49 3 THR C O 1
ATOM 2681 N N . ILE C 1 6 ? -57.179 54.016 37.039 1.00 26.97 4 ILE C N 1
ATOM 2682 C CA . ILE C 1 6 ? -57.755 54.777 38.140 1.00 25.74 4 ILE C CA 1
ATOM 2683 C C . ILE C 1 6 ? -59.144 55.242 37.708 1.00 23.63 4 ILE C C 1
ATOM 2684 O O . ILE C 1 6 ? -59.283 55.942 36.712 1.00 23.38 4 ILE C O 1
ATOM 2689 N N . LYS C 1 7 ? -60.172 54.845 38.448 1.00 23.85 5 LYS C N 1
ATOM 2690 C CA . LYS C 1 7 ? -61.529 55.252 38.108 1.00 22.37 5 LYS C CA 1
ATOM 2691 C C . LYS C 1 7 ? -61.993 56.400 39.001 1.00 21.52 5 LYS C C 1
ATOM 2692 O O . LYS C 1 7 ? -62.031 56.281 40.223 1.00 20.41 5 LYS C O 1
ATOM 2698 N N . CYS C 1 8 ? -62.339 57.517 38.379 1.00 21.33 6 CYS C N 1
ATOM 2699 C CA . CYS C 1 8 ? -62.803 58.682 39.111 1.00 23.42 6 CYS C CA 1
ATOM 2700 C C . CYS C 1 8 ? -64.232 59.027 38.683 1.00 23.77 6 CYS C C 1
ATOM 2701 O O . CYS C 1 8 ? -64.512 59.210 37.496 1.00 25.19 6 CYS C O 1
ATOM 2704 N N . VAL C 1 9 ? -65.134 59.105 39.655 1.00 23.63 7 VAL C N 1
ATOM 2705 C CA . VAL C 1 9 ? -66.536 59.427 39.384 1.00 22.81 7 VAL C CA 1
ATOM 2706 C C . VAL C 1 9 ? -66.854 60.780 40.019 1.00 23.27 7 VAL C C 1
ATOM 2707 O O . VAL C 1 9 ? -66.562 61.017 41.189 1.00 24.18 7 VAL C O 1
ATOM 2711 N N . VAL C 1 10 ? -67.434 61.671 39.226 1.00 22.92 8 VAL C N 1
ATOM 2712 C CA . VAL C 1 10 ? -67.774 63.014 39.675 1.00 21.90 8 VAL C CA 1
ATOM 2713 C C . VAL C 1 10 ? -69.264 63.089 39.992 1.00 24.36 8 VAL C C 1
ATOM 2714 O O . VAL C 1 10 ? -70.101 62.939 39.103 1.00 23.27 8 VAL C O 1
ATOM 2718 N N . VAL C 1 11 ? -69.588 63.313 41.265 1.00 25.17 9 VAL C N 1
ATOM 2719 C CA . VAL C 1 11 ? -70.979 63.393 41.702 1.00 25.36 9 VAL C CA 1
ATOM 2720 C C . VAL C 1 11 ? -71.308 64.748 42.320 1.00 26.89 9 VAL C C 1
ATOM 2721 O O . VAL C 1 11 ? -70.410 65.533 42.628 1.00 27.37 9 VAL C O 1
ATOM 2725 N N . GLY C 1 12 ? -72.601 65.020 42.491 1.00 28.98 10 GLY C N 1
ATOM 2726 C CA . GLY C 1 12 ? -73.035 66.280 43.071 1.00 28.70 10 GLY C CA 1
ATOM 2727 C C . GLY C 1 12 ? -74.262 66.835 42.369 1.00 31.53 10 GLY C C 1
ATOM 2728 O O . GLY C 1 12 ? -74.590 66.407 41.258 1.00 31.59 10 GLY C O 1
ATOM 2729 N N . ASP C 1 13 ? -74.940 67.790 43.004 1.00 30.60 11 ASP C N 1
ATOM 2730 C CA . ASP C 1 13 ? -76.137 68.386 42.423 1.00 31.40 11 ASP C CA 1
ATOM 2731 C C . ASP C 1 13 ? -75.898 68.926 41.017 1.00 31.49 11 ASP C C 1
ATOM 2732 O O . ASP C 1 13 ? -74.767 69.217 40.639 1.00 31.62 11 ASP C O 1
ATOM 2737 N N . GLY C 1 14 ? -76.976 69.050 40.248 1.00 32.98 12 GLY C N 1
ATOM 2738 C CA . GLY C 1 14 ? -76.876 69.562 38.894 1.00 33.29 12 GLY C CA 1
ATOM 2739 C C . GLY C 1 14 ? -76.622 71.053 38.912 1.00 35.76 12 GLY C C 1
ATOM 2740 O O . GLY C 1 14 ? -76.847 71.713 39.931 1.00 36.41 12 GLY C O 1
ATOM 2741 N N . ALA C 1 15 ? -76.148 71.585 37.787 1.00 35.72 13 ALA C N 1
ATOM 2742 C CA . ALA C 1 15 ? -75.851 73.008 37.664 1.00 35.44 13 ALA C CA 1
ATOM 2743 C C . ALA C 1 15 ? -74.602 73.370 38.466 1.00 36.05 13 ALA C C 1
ATOM 2744 O O . ALA C 1 15 ? -74.197 74.534 38.509 1.00 35.72 13 ALA C O 1
ATOM 2746 N N . VAL C 1 16 ? -73.992 72.366 39.093 1.00 35.28 14 VAL C N 1
ATOM 2747 C CA . VAL C 1 16 ? -72.780 72.572 39.888 1.00 35.37 14 VAL C CA 1
ATOM 2748 C C . VAL C 1 16 ? -71.546 72.742 38.993 1.00 34.71 14 VAL C C 1
ATOM 2749 O O . VAL C 1 16 ? -70.518 73.270 39.424 1.00 33.96 14 VAL C O 1
ATOM 2753 N N . GLY C 1 17 ? -71.660 72.298 37.745 1.00 33.45 15 GLY C N 1
ATOM 2754 C CA . GLY C 1 17 ? -70.554 72.420 36.813 1.00 30.17 15 GLY C CA 1
ATOM 2755 C C . GLY C 1 17 ? -69.707 71.165 36.687 1.00 28.14 15 GLY C C 1
ATOM 2756 O O . GLY C 1 17 ? -68.543 71.243 36.320 1.00 29.14 15 GLY C O 1
ATOM 2757 N N . LYS C 1 18 ? -70.280 70.006 36.985 1.00 27.29 16 LYS C N 1
ATOM 2758 C CA . LYS C 1 18 ? -69.530 68.756 36.884 1.00 26.39 16 LYS C CA 1
ATOM 2759 C C . LYS C 1 18 ? -68.999 68.527 35.473 1.00 25.34 16 LYS C C 1
ATOM 2760 O O . LYS C 1 18 ? -67.800 68.318 35.272 1.00 24.32 16 LYS C O 1
ATOM 2766 N N . THR C 1 19 ? -69.905 68.564 34.500 1.00 24.44 17 THR C N 1
ATOM 2767 C CA . THR C 1 19 ? -69.540 68.360 33.108 1.00 24.32 17 THR C CA 1
ATOM 2768 C C . THR C 1 19 ? -68.495 69.381 32.687 1.00 26.03 17 THR C C 1
ATOM 2769 O O . THR C 1 19 ? -67.502 69.044 32.041 1.00 24.80 17 THR C O 1
ATOM 2773 N N . CYS C 1 20 ? -68.727 70.629 33.073 1.00 27.37 18 CYS C N 1
ATOM 2774 C CA . CYS C 1 20 ? -67.831 71.712 32.717 1.00 30.25 18 CYS C CA 1
ATOM 2775 C C . CYS C 1 20 ? -66.415 71.522 33.245 1.00 30.42 18 CYS C C 1
ATOM 2776 O O . CYS C 1 20 ? -65.448 71.779 32.526 1.00 30.98 18 CYS C O 1
ATOM 2779 N N . LEU C 1 21 ? -66.283 71.065 34.488 1.00 29.15 19 LEU C N 1
ATOM 2780 C CA . LEU C 1 21 ? -64.955 70.867 35.058 1.00 29.98 19 LEU C CA 1
ATOM 2781 C C . LEU C 1 21 ? -64.193 69.703 34.407 1.00 29.98 19 LEU C C 1
ATOM 2782 O O . LEU C 1 21 ? -62.968 69.752 34.296 1.00 29.92 19 LEU C O 1
ATOM 2787 N N . LEU C 1 22 ? -64.912 68.672 33.963 1.00 29.18 20 LEU C N 1
ATOM 2788 C CA . LEU C 1 22 ? -64.281 67.530 33.309 1.00 28.38 20 LEU C CA 1
ATOM 2789 C C . LEU C 1 22 ? -63.796 67.916 31.918 1.00 28.55 20 LEU C C 1
ATOM 2790 O O . LEU C 1 22 ? -62.707 67.530 31.498 1.00 27.01 20 LEU C O 1
ATOM 2795 N N . ILE C 1 23 ? -64.618 68.677 31.203 1.00 28.82 21 ILE C N 1
ATOM 2796 C CA . ILE C 1 23 ? -64.275 69.115 29.857 1.00 29.93 21 ILE C CA 1
ATOM 2797 C C . ILE C 1 23 ? -63.084 70.069 29.843 1.00 30.89 21 ILE C C 1
ATOM 2798 O O . ILE C 1 23 ? -62.186 69.946 29.003 1.00 31.11 21 ILE C O 1
ATOM 2803 N N . SER C 1 24 ? -63.082 71.022 30.766 1.00 31.43 22 SER C N 1
ATOM 2804 C CA . SER C 1 24 ? -61.998 71.993 30.853 1.00 32.25 22 SER C CA 1
ATOM 2805 C C . SER C 1 24 ? -60.685 71.305 31.201 1.00 32.04 22 SER C C 1
ATOM 2806 O O . SER C 1 24 ? -59.630 71.652 30.674 1.00 31.41 22 SER C O 1
ATOM 2809 N N . TYR C 1 25 ? -60.758 70.317 32.086 1.00 32.02 23 TYR C N 1
ATOM 2810 C CA . TYR C 1 25 ? -59.571 69.586 32.499 1.00 31.33 23 TYR C CA 1
ATOM 2811 C C . TYR C 1 25 ? -58.997 68.696 31.405 1.00 32.11 23 TYR C C 1
ATOM 2812 O O . TYR C 1 25 ? -57.783 68.509 31.338 1.00 32.87 23 TYR C O 1
ATOM 2821 N N . THR C 1 26 ? -59.854 68.152 30.545 1.00 32.60 24 THR C N 1
ATOM 2822 C CA . THR C 1 26 ? -59.388 67.255 29.489 1.00 34.34 24 THR C CA 1
ATOM 2823 C C . THR C 1 26 ? -59.095 67.889 28.137 1.00 38.33 24 THR C C 1
ATOM 2824 O O . THR C 1 26 ? -58.516 67.249 27.264 1.00 39.13 24 THR C O 1
ATOM 2828 N N . THR C 1 27 ? -59.491 69.139 27.950 1.00 42.68 25 THR C N 1
ATOM 2829 C CA . THR C 1 27 ? -59.222 69.802 26.682 1.00 47.62 25 THR C CA 1
ATOM 2830 C C . THR C 1 27 ? -58.275 70.970 26.924 1.00 51.63 25 THR C C 1
ATOM 2831 O O . THR C 1 27 ? -57.668 71.497 25.990 1.00 52.06 25 THR C O 1
ATOM 2835 N N . ASN C 1 28 ? -58.161 71.361 28.191 1.00 57.40 26 ASN C N 1
ATOM 2836 C CA . ASN C 1 28 ? -57.299 72.460 28.621 1.00 62.96 26 ASN C CA 1
ATOM 2837 C C . ASN C 1 28 ? -57.792 73.823 28.134 1.00 65.85 26 ASN C C 1
ATOM 2838 O O . ASN C 1 28 ? -56.993 74.714 27.833 1.00 66.83 26 ASN C O 1
ATOM 2843 N N . LYS C 1 29 ? -59.109 73.986 28.059 1.00 68.77 27 LYS C N 1
ATOM 2844 C CA . LYS C 1 29 ? -59.688 75.249 27.618 1.00 71.65 27 LYS C CA 1
ATOM 2845 C C . LYS C 1 29 ? -61.192 75.320 27.852 1.00 73.69 27 LYS C C 1
ATOM 2846 O O . LYS C 1 29 ? -61.920 74.353 27.613 1.00 74.35 27 LYS C O 1
ATOM 2852 N N . PHE C 1 30 ? -61.641 76.474 28.338 1.00 75.65 28 PHE C N 1
ATOM 2853 C CA . PHE C 1 30 ? -63.052 76.724 28.617 1.00 77.13 28 PHE C CA 1
ATOM 2854 C C . PHE C 1 30 ? -63.886 76.535 27.351 1.00 77.11 28 PHE C C 1
ATOM 2855 O O . PHE C 1 30 ? -63.489 76.968 26.267 1.00 77.75 28 PHE C O 1
ATOM 2863 N N . PRO C 1 31 ? -65.047 75.864 27.471 1.00 76.81 29 PRO C N 1
ATOM 2864 C CA . PRO C 1 31 ? -65.942 75.617 26.331 1.00 75.50 29 PRO C CA 1
ATOM 2865 C C . PRO C 1 31 ? -66.404 76.923 25.681 1.00 73.91 29 PRO C C 1
ATOM 2866 O O . PRO C 1 31 ? -67.468 77.453 26.001 1.00 74.13 29 PRO C O 1
ATOM 2870 N N . SER C 1 32 ? -65.585 77.420 24.762 1.00 72.35 30 SER C N 1
ATOM 2871 C CA . SER C 1 32 ? -65.827 78.666 24.041 1.00 70.61 30 SER C CA 1
ATOM 2872 C C . SER C 1 32 ? -67.283 79.068 23.794 1.00 68.90 30 SER C C 1
ATOM 2873 O O . SER C 1 32 ? -67.975 79.544 24.696 1.00 68.25 30 SER C O 1
ATOM 2876 N N . GLU C 1 33 ? -67.728 78.885 22.556 1.00 67.31 31 GLU C N 1
ATOM 2877 C CA . GLU C 1 33 ? -69.080 79.240 22.145 1.00 65.10 31 GLU C CA 1
ATOM 2878 C C . GLU C 1 33 ? -70.149 78.203 22.486 1.00 61.49 31 GLU C C 1
ATOM 2879 O O . GLU C 1 33 ? -71.320 78.379 22.137 1.00 62.20 31 GLU C O 1
ATOM 2885 N N . TYR C 1 34 ? -69.757 77.131 23.171 1.00 55.79 32 TYR C N 1
ATOM 2886 C CA . TYR C 1 34 ? -70.712 76.087 23.529 1.00 48.79 32 TYR C CA 1
ATOM 2887 C C . TYR C 1 34 ? -70.164 75.043 24.489 1.00 45.29 32 TYR C C 1
ATOM 2888 O O . TYR C 1 34 ? -69.152 74.392 24.218 1.00 44.82 32 TYR C O 1
ATOM 2897 N N . VAL C 1 35 ? -70.848 74.877 25.612 1.00 40.53 33 VAL C N 1
ATOM 2898 C CA . VAL C 1 35 ? -70.447 73.882 26.590 1.00 37.27 33 VAL C CA 1
ATOM 2899 C C . VAL C 1 35 ? -71.264 72.623 26.286 1.00 34.48 33 VAL C C 1
ATOM 2900 O O . VAL C 1 35 ? -72.486 72.634 26.395 1.00 32.09 33 VAL C O 1
ATOM 2904 N N . PRO C 1 36 ? -70.597 71.535 25.867 1.00 32.43 34 PRO C N 1
ATOM 2905 C CA . PRO C 1 36 ? -71.252 70.263 25.540 1.00 30.66 34 PRO C CA 1
ATOM 2906 C C . PRO C 1 36 ? -72.026 69.663 26.713 1.00 28.37 34 PRO C C 1
ATOM 2907 O O . PRO C 1 36 ? -71.709 69.916 27.873 1.00 27.05 34 PRO C O 1
ATOM 2911 N N . THR C 1 37 ? -73.044 68.871 26.398 1.00 25.07 35 THR C N 1
ATOM 2912 C CA . THR C 1 37 ? -73.859 68.225 27.417 1.00 23.59 35 THR C CA 1
ATOM 2913 C C . THR C 1 37 ? -73.239 66.889 27.798 1.00 22.66 35 THR C C 1
ATOM 2914 O O . THR C 1 37 ? -73.345 66.447 28.939 1.00 24.44 35 THR C O 1
ATOM 2918 N N . VAL C 1 38 ? -72.578 66.261 26.836 1.00 21.47 36 VAL C N 1
ATOM 2919 C CA . VAL C 1 38 ? -71.963 64.963 27.054 1.00 21.35 36 VAL C CA 1
ATOM 2920 C C . VAL C 1 38 ? -70.437 65.010 27.078 1.00 22.93 36 VAL C C 1
ATOM 2921 O O . VAL C 1 38 ? -69.811 65.454 26.122 1.00 24.46 36 VAL C O 1
ATOM 2925 N N . PHE C 1 39 ? -69.846 64.546 28.176 1.00 22.87 37 PHE C N 1
ATOM 2926 C CA . PHE C 1 39 ? -68.393 64.509 28.320 1.00 22.87 37 PHE C CA 1
ATOM 2927 C C . PHE C 1 39 ? -67.921 63.246 27.596 1.00 23.85 37 PHE C C 1
ATOM 2928 O O . PHE C 1 39 ? -68.431 62.158 27.859 1.00 23.62 37 PHE C O 1
ATOM 2936 N N . ASP C 1 40 ? -66.950 63.383 26.698 1.00 26.01 38 ASP C N 1
ATOM 2937 C CA . ASP C 1 40 ? -66.474 62.236 25.923 1.00 29.09 38 ASP C CA 1
ATOM 2938 C C . ASP C 1 40 ? -65.096 61.679 26.206 1.00 28.23 38 ASP C C 1
ATOM 2939 O O . ASP C 1 40 ? -64.829 60.526 25.880 1.00 27.43 38 ASP C O 1
ATOM 2944 N N . ASN C 1 41 ? -64.217 62.490 26.783 1.00 29.49 39 ASN C N 1
ATOM 2945 C CA . ASN C 1 41 ? -62.849 62.054 27.061 1.00 29.10 39 ASN C CA 1
ATOM 2946 C C . ASN C 1 41 ? -62.771 61.279 28.360 1.00 28.19 39 ASN C C 1
ATOM 2947 O O . ASN C 1 41 ? -62.083 61.693 29.286 1.00 28.37 39 ASN C O 1
ATOM 2952 N N . TYR C 1 42 ? -63.457 60.143 28.412 1.00 25.99 40 TYR C N 1
ATOM 2953 C CA . TYR C 1 42 ? -63.498 59.339 29.625 1.00 26.62 40 TYR C CA 1
ATOM 2954 C C . TYR C 1 42 ? -62.223 58.561 29.944 1.00 25.55 40 TYR C C 1
ATOM 2955 O O . TYR C 1 42 ? -62.053 58.098 31.068 1.00 24.42 40 TYR C O 1
ATOM 2964 N N . ALA C 1 43 ? -61.339 58.403 28.964 1.00 24.84 41 ALA C N 1
ATOM 2965 C CA . ALA C 1 43 ? -60.085 57.689 29.196 1.00 25.16 41 ALA C CA 1
ATOM 2966 C C . ALA C 1 43 ? -58.935 58.605 28.828 1.00 26.36 41 ALA C C 1
ATOM 2967 O O . ALA C 1 43 ? -58.628 58.781 27.653 1.00 27.28 41 ALA C O 1
ATOM 2969 N N . VAL C 1 44 ? -58.306 59.178 29.848 1.00 26.04 42 VAL C N 1
ATOM 2970 C CA . VAL C 1 44 ? -57.187 60.090 29.674 1.00 25.73 42 VAL C CA 1
ATOM 2971 C C . VAL C 1 44 ? -55.917 59.466 30.250 1.00 26.12 42 VAL C C 1
ATOM 2972 O O . VAL C 1 44 ? -55.945 58.875 31.330 1.00 26.78 42 VAL C O 1
ATOM 2976 N N . THR C 1 45 ? -54.809 59.590 29.528 1.00 23.06 43 THR C N 1
ATOM 2977 C CA . THR C 1 45 ? -53.540 59.055 29.998 1.00 21.79 43 THR C CA 1
ATOM 2978 C C . THR C 1 45 ? -52.813 60.079 30.852 1.00 21.91 43 THR C C 1
ATOM 2979 O O . THR C 1 45 ? -52.714 61.251 30.493 1.00 20.83 43 THR C O 1
ATOM 2983 N N . VAL C 1 46 ? -52.307 59.629 31.991 1.00 23.82 44 VAL C N 1
ATOM 2984 C CA . VAL C 1 46 ? -51.588 60.511 32.902 1.00 26.05 44 VAL C CA 1
ATOM 2985 C C . VAL C 1 46 ? -50.249 59.894 33.262 1.00 26.40 44 VAL C C 1
ATOM 2986 O O . VAL C 1 46 ? -50.167 58.701 33.560 1.00 27.54 44 VAL C O 1
ATOM 2990 N N . MET C 1 47 ? -49.201 60.707 33.227 1.00 25.97 45 MET C N 1
ATOM 2991 C CA . MET C 1 47 ? -47.869 60.237 33.576 1.00 26.55 45 MET C CA 1
ATOM 2992 C C . MET C 1 47 ? -47.635 60.489 35.065 1.00 27.01 45 MET C C 1
ATOM 2993 O O . MET C 1 47 ? -47.620 61.635 35.510 1.00 26.72 45 MET C O 1
ATOM 2998 N N . ILE C 1 48 ? -47.499 59.423 35.846 1.00 26.12 46 ILE C N 1
ATOM 2999 C CA . ILE C 1 48 ? -47.232 59.579 37.273 1.00 26.45 46 ILE C CA 1
ATOM 3000 C C . ILE C 1 48 ? -45.751 59.269 37.345 1.00 27.84 46 ILE C C 1
ATOM 3001 O O . ILE C 1 48 ? -45.338 58.107 37.478 1.00 24.05 46 ILE C O 1
ATOM 3006 N N . GLY C 1 49 ? -44.957 60.329 37.229 1.00 27.93 47 GLY C N 1
ATOM 3007 C CA . GLY C 1 49 ? -43.526 60.159 37.189 1.00 29.85 47 GLY C CA 1
ATOM 3008 C C . GLY C 1 49 ? -43.269 59.674 35.770 1.00 31.48 47 GLY C C 1
ATOM 3009 O O . GLY C 1 49 ? -43.643 60.343 34.801 1.00 32.23 47 GLY C O 1
ATOM 3010 N N . GLY C 1 50 ? -42.667 58.498 35.635 1.00 32.45 48 GLY C N 1
ATOM 3011 C CA . GLY C 1 50 ? -42.385 57.970 34.313 1.00 31.43 48 GLY C CA 1
ATOM 3012 C C . GLY C 1 50 ? -43.286 56.816 33.918 1.00 32.35 48 GLY C C 1
ATOM 3013 O O . GLY C 1 50 ? -43.063 56.181 32.890 1.00 32.58 48 GLY C O 1
ATOM 3014 N N . GLU C 1 51 ? -44.304 56.537 34.727 1.00 32.59 49 GLU C N 1
ATOM 3015 C CA . GLU C 1 51 ? -45.230 55.445 34.433 1.00 33.52 49 GLU C CA 1
ATOM 3016 C C . GLU C 1 51 ? -46.583 55.972 33.982 1.00 30.16 49 GLU C C 1
ATOM 3017 O O . GLU C 1 51 ? -47.176 56.832 34.628 1.00 29.33 49 GLU C O 1
ATOM 3023 N N . PRO C 1 52 ? -47.080 55.476 32.847 1.00 28.81 50 PRO C N 1
ATOM 3024 C CA . PRO C 1 52 ? -48.378 55.935 32.354 1.00 27.75 50 PRO C CA 1
ATOM 3025 C C . PRO C 1 52 ? -49.548 55.238 33.050 1.00 27.09 50 PRO C C 1
ATOM 3026 O O . PRO C 1 52 ? -49.538 54.027 33.248 1.00 24.82 50 PRO C O 1
ATOM 3030 N N . TYR C 1 53 ? -50.547 56.024 33.433 1.00 26.84 51 TYR C N 1
ATOM 3031 C CA . TYR C 1 53 ? -51.741 55.496 34.088 1.00 26.21 51 TYR C CA 1
ATOM 3032 C C . TYR C 1 53 ? -52.953 55.900 33.263 1.00 24.37 51 TYR C C 1
ATOM 3033 O O . TYR C 1 53 ? -52.973 56.970 32.657 1.00 22.62 51 TYR C O 1
ATOM 3042 N N . THR C 1 54 ? -53.963 55.048 33.223 1.00 25.41 52 THR C N 1
ATOM 3043 C CA . THR C 1 54 ? -55.156 55.427 32.498 1.00 26.87 52 THR C CA 1
ATOM 3044 C C . THR C 1 54 ? -56.130 55.974 33.530 1.00 26.82 52 THR C C 1
ATOM 3045 O O . THR C 1 54 ? -56.547 55.263 34.441 1.00 28.13 52 THR C O 1
ATOM 3049 N N . LEU C 1 55 ? -56.451 57.259 33.403 1.00 26.90 53 LEU C N 1
ATOM 3050 C CA . LEU C 1 55 ? -57.388 57.914 34.304 1.00 25.39 53 LEU C CA 1
ATOM 3051 C C . LEU C 1 55 ? -58.781 57.884 33.694 1.00 26.12 53 LEU C C 1
ATOM 3052 O O . LEU C 1 55 ? -59.048 58.557 32.694 1.00 27.39 53 LEU C O 1
ATOM 3057 N N . GLY C 1 56 ? -59.661 57.087 34.289 1.00 26.07 54 GLY C N 1
ATOM 3058 C CA . GLY C 1 56 ? -61.027 57.002 33.803 1.00 24.20 54 GLY C CA 1
ATOM 3059 C C . GLY C 1 56 ? -61.852 58.074 34.487 1.00 23.24 54 GLY C C 1
ATOM 3060 O O . GLY C 1 56 ? -61.911 58.129 35.719 1.00 24.73 54 GLY C O 1
ATOM 3061 N N . LEU C 1 57 ? -62.474 58.940 33.696 1.00 20.81 55 LEU C N 1
ATOM 3062 C CA . LEU C 1 57 ? -63.290 60.022 34.230 1.00 20.70 55 LEU C CA 1
ATOM 3063 C C . LEU C 1 57 ? -64.737 59.812 33.802 1.00 21.16 55 LEU C C 1
ATOM 3064 O O . LEU C 1 57 ? -65.018 59.598 32.622 1.00 21.93 55 LEU C O 1
ATOM 3069 N N . PHE C 1 58 ? -65.650 59.874 34.765 1.00 19.37 56 PHE C N 1
ATOM 3070 C CA . PHE C 1 58 ? -67.060 59.666 34.475 1.00 20.94 56 PHE C CA 1
ATOM 3071 C C . PHE C 1 58 ? -67.955 60.708 35.129 1.00 20.01 56 PHE C C 1
ATOM 3072 O O . PHE C 1 58 ? -67.920 60.921 36.339 1.00 20.46 56 PHE C O 1
ATOM 3080 N N . ASP C 1 59 ? -68.730 61.375 34.284 1.00 20.21 57 ASP C N 1
ATOM 3081 C CA . ASP C 1 59 ? -69.656 62.416 34.695 1.00 20.87 57 ASP C CA 1
ATOM 3082 C C . ASP C 1 59 ? -70.956 61.754 35.149 1.00 21.43 57 ASP C C 1
ATOM 3083 O O . ASP C 1 59 ? -71.200 60.585 34.844 1.00 22.35 57 ASP C O 1
ATOM 3088 N N . THR C 1 60 ? -71.787 62.488 35.881 1.00 21.60 58 THR C N 1
ATOM 3089 C CA . THR C 1 60 ? -73.062 61.939 3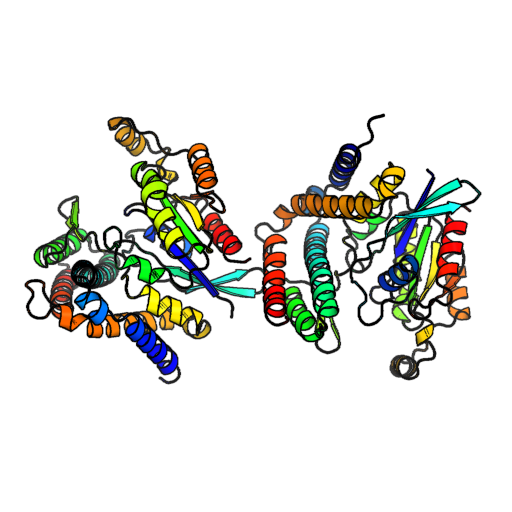6.330 1.00 21.58 58 THR C CA 1
ATOM 3090 C C . THR C 1 60 ? -74.176 62.962 36.134 1.00 20.75 58 THR C C 1
ATOM 3091 O O . THR C 1 60 ? -75.285 62.778 36.623 1.00 20.51 58 THR C O 1
ATOM 3095 N N . ALA C 1 61 ? -73.878 64.036 35.412 1.00 18.70 59 ALA C N 1
ATOM 3096 C CA . ALA C 1 61 ? -74.866 65.074 35.165 1.00 18.88 59 ALA C CA 1
ATOM 3097 C C . ALA C 1 61 ? -76.179 64.483 34.633 1.00 20.46 59 ALA C C 1
ATOM 3098 O O . ALA C 1 61 ? -76.188 63.466 33.928 1.00 18.38 59 ALA C O 1
ATOM 3100 N N . GLY C 1 62 ? -77.283 65.137 34.975 1.00 18.86 60 GLY C N 1
ATOM 3101 C CA . GLY C 1 62 ? -78.585 64.687 34.534 1.00 19.19 60 GLY C CA 1
ATOM 3102 C C . GLY C 1 62 ? -79.104 63.492 35.306 1.00 19.81 60 GLY C C 1
ATOM 3103 O O . GLY C 1 62 ? -80.172 62.977 34.990 1.00 20.24 60 GLY C O 1
ATOM 3104 N N . GLN C 1 63 ? -78.369 63.050 36.323 1.00 19.21 61 GLN C N 1
ATOM 3105 C CA . GLN C 1 63 ? -78.797 61.891 37.104 1.00 19.34 61 GLN C CA 1
ATOM 3106 C C . GLN C 1 63 ? -79.336 62.229 38.493 1.00 20.33 61 GLN C C 1
ATOM 3107 O O . GLN C 1 63 ? -79.634 61.329 39.278 1.00 19.33 61 GLN C O 1
ATOM 3113 N N . GLU C 1 64 ? -79.472 63.521 38.779 1.00 22.19 62 GLU C N 1
ATOM 3114 C CA . GLU C 1 64 ? -79.946 64.006 40.078 1.00 26.36 62 GLU C CA 1
ATOM 3115 C C . GLU C 1 64 ? -81.194 63.310 40.618 1.00 25.41 62 GLU C C 1
ATOM 3116 O O . GLU C 1 64 ? -81.289 63.048 41.818 1.00 25.29 62 GLU C O 1
ATOM 3122 N N . ASP C 1 65 ? -82.148 63.007 39.745 1.00 23.54 63 ASP C N 1
ATOM 3123 C CA . ASP C 1 65 ? -83.372 62.353 40.188 1.00 23.47 63 ASP C CA 1
ATOM 3124 C C . ASP C 1 65 ? -83.445 60.873 39.823 1.00 23.50 63 ASP C C 1
ATOM 3125 O O . ASP C 1 65 ? -84.490 60.245 39.985 1.00 21.83 63 ASP C O 1
ATOM 3130 N N . TYR C 1 66 ? -82.345 60.313 39.322 1.00 22.28 64 TYR C N 1
ATOM 3131 C CA . TYR C 1 66 ? -82.328 58.891 38.974 1.00 22.24 64 TYR C CA 1
ATOM 3132 C C . TYR C 1 66 ? -81.682 58.104 40.126 1.00 23.12 64 TYR C C 1
ATOM 3133 O O . TYR C 1 66 ? -80.592 57.535 39.977 1.00 23.21 64 TYR C O 1
ATOM 3142 N N . ASP C 1 67 ? -82.361 58.077 41.273 1.00 26.22 65 ASP C N 1
ATOM 3143 C CA . ASP C 1 67 ? -81.860 57.391 42.472 1.00 28.51 65 ASP C CA 1
ATOM 3144 C C . ASP C 1 67 ? -81.479 55.938 42.249 1.00 28.04 65 ASP C C 1
ATOM 3145 O O . ASP C 1 67 ? -80.440 55.485 42.726 1.00 29.33 65 ASP C O 1
ATOM 3150 N N . ARG C 1 68 ? -82.318 55.195 41.541 1.00 26.39 66 ARG C N 1
ATOM 3151 C CA . ARG C 1 68 ? -82.019 53.791 41.308 1.00 26.52 66 ARG C CA 1
ATOM 3152 C C . ARG C 1 68 ? -80.946 53.512 40.256 1.00 24.53 66 ARG C C 1
ATOM 3153 O O . ARG C 1 68 ? -80.386 52.415 40.229 1.00 25.36 66 ARG C O 1
ATOM 3161 N N . LEU C 1 69 ? -80.640 54.492 39.406 1.00 20.79 67 LEU C N 1
ATOM 3162 C CA . LEU C 1 69 ? -79.642 54.278 38.359 1.00 19.05 67 LEU C CA 1
ATOM 3163 C C . LEU C 1 69 ? -78.227 54.768 38.684 1.00 19.29 67 LEU C C 1
ATOM 3164 O O . LEU C 1 69 ? -77.255 54.177 38.223 1.00 19.48 67 LEU C O 1
ATOM 3169 N N . ARG C 1 70 ? -78.107 55.831 39.476 1.00 19.34 68 ARG C N 1
ATOM 3170 C CA . ARG C 1 70 ? -76.787 56.358 39.824 1.00 20.75 68 ARG C CA 1
ATOM 3171 C C . ARG C 1 70 ? -75.806 55.330 40.393 1.00 20.96 68 ARG C C 1
ATOM 3172 O O . ARG C 1 70 ? -74.628 55.359 40.065 1.00 20.34 68 ARG C O 1
ATOM 3180 N N . PRO C 1 71 ? -76.276 54.405 41.249 1.00 22.57 69 PRO C N 1
ATOM 3181 C CA . PRO C 1 71 ? -75.343 53.417 41.810 1.00 22.56 69 PRO C CA 1
ATOM 3182 C C . PRO C 1 71 ? -74.637 52.561 40.768 1.00 23.41 69 PRO C C 1
ATOM 3183 O O . PRO C 1 71 ? -73.625 51.927 41.072 1.00 25.22 69 PRO C O 1
ATOM 3187 N N . LEU C 1 72 ? -75.168 52.541 39.546 1.00 23.46 70 LEU C N 1
ATOM 3188 C CA . LEU C 1 72 ? -74.580 51.750 38.462 1.00 25.06 70 LEU C CA 1
ATOM 3189 C C . LEU C 1 72 ? -73.196 52.243 38.055 1.00 24.11 70 LEU C C 1
ATOM 3190 O O . LEU C 1 72 ? -72.433 51.514 37.436 1.00 25.37 70 LEU C O 1
ATOM 3195 N N . SER C 1 73 ? -72.879 53.482 38.404 1.00 24.34 71 SER C N 1
ATOM 3196 C CA . SER C 1 73 ? -71.588 54.071 38.065 1.00 24.40 71 SER C CA 1
ATOM 3197 C C . SER C 1 73 ? -70.524 53.821 39.137 1.00 23.93 71 SER C C 1
ATOM 3198 O O . SER C 1 73 ? -69.338 54.016 38.888 1.00 23.08 71 SER C O 1
ATOM 3201 N N . TYR C 1 74 ? -70.956 53.366 40.310 1.00 23.26 72 TYR C N 1
ATOM 3202 C CA . TYR C 1 74 ? -70.073 53.181 41.461 1.00 22.22 72 TYR C CA 1
ATOM 3203 C C . TYR C 1 74 ? -69.103 52.014 41.580 1.00 22.60 72 TYR C C 1
ATOM 3204 O O . TYR C 1 74 ? -67.998 52.189 42.075 1.00 23.11 72 TYR C O 1
ATOM 3213 N N . PRO C 1 75 ? -69.495 50.809 41.153 1.00 23.46 73 PRO C N 1
ATOM 3214 C CA . PRO C 1 75 ? -68.561 49.683 41.272 1.00 22.79 73 PRO C CA 1
ATOM 3215 C C . PRO C 1 75 ? -67.155 49.970 40.734 1.00 24.37 73 PRO C C 1
ATOM 3216 O O . PRO C 1 75 ? -66.991 50.599 39.694 1.00 24.26 73 PRO C O 1
ATOM 3220 N N . GLN C 1 76 ? -66.150 49.508 41.471 1.00 25.88 74 GLN C N 1
ATOM 3221 C CA . GLN C 1 76 ? -64.745 49.669 41.112 1.00 26.61 74 GLN C CA 1
ATOM 3222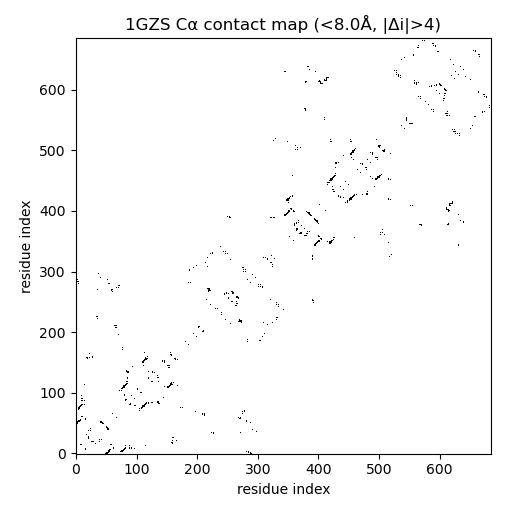 C C . GLN C 1 76 ? -64.229 51.095 41.119 1.00 25.00 74 GLN C C 1
ATOM 3223 O O . GLN C 1 76 ? -63.176 51.360 40.557 1.00 26.10 74 GLN C O 1
ATOM 3229 N N . THR C 1 77 ? -64.954 52.019 41.736 1.00 22.94 75 THR C N 1
ATOM 3230 C CA . THR C 1 77 ? -64.475 53.397 41.789 1.00 23.56 75 THR C CA 1
ATOM 3231 C C . THR C 1 77 ? -63.259 53.462 42.720 1.00 23.90 75 THR C C 1
ATOM 3232 O O . THR C 1 77 ? -63.258 52.857 43.790 1.00 23.39 75 THR C O 1
ATOM 3236 N N . ASP C 1 78 ? -62.231 54.198 42.312 1.00 24.69 76 ASP C N 1
ATOM 3237 C CA . ASP C 1 78 ? -61.019 54.352 43.122 1.00 23.21 76 ASP C CA 1
ATOM 3238 C C . ASP C 1 78 ? -61.041 55.673 43.882 1.00 23.88 76 ASP C C 1
ATOM 3239 O O . ASP C 1 78 ? -60.393 55.808 44.920 1.00 25.04 76 ASP C O 1
ATOM 3244 N N . VAL C 1 79 ? -61.776 56.653 43.363 1.00 22.54 77 VAL C N 1
ATOM 3245 C CA . VAL C 1 79 ? -61.871 57.943 44.023 1.00 22.38 77 VAL C CA 1
ATOM 3246 C C . VAL C 1 79 ? -63.055 58.772 43.545 1.00 23.95 77 VAL C C 1
ATOM 3247 O O . VAL C 1 79 ? -63.272 58.933 42.340 1.00 23.66 77 VAL C O 1
ATOM 3251 N N . PHE C 1 80 ? -63.817 59.299 44.502 1.00 23.23 78 PHE C N 1
ATOM 3252 C CA . PHE C 1 80 ? -64.979 60.121 44.193 1.00 22.76 78 PHE C CA 1
ATOM 3253 C C . PHE C 1 80 ? -64.702 61.604 44.372 1.00 24.18 78 PHE C C 1
ATOM 3254 O O . PHE C 1 80 ? -63.995 62.007 45.305 1.00 23.46 78 PHE C O 1
ATOM 3262 N N . LEU C 1 81 ? -65.266 62.408 43.472 1.00 22.70 79 LEU C N 1
ATOM 3263 C CA . LEU C 1 81 ? -65.170 63.855 43.570 1.00 23.10 79 LEU C CA 1
ATOM 3264 C C . LEU C 1 81 ? -66.599 64.343 43.856 1.00 24.93 79 LEU C C 1
ATOM 3265 O O . LEU C 1 81 ? -67.444 64.397 42.955 1.00 23.67 79 LEU C O 1
ATOM 3270 N N . VAL C 1 82 ? -66.879 64.660 45.120 1.00 26.76 80 VAL C N 1
ATOM 3271 C CA . VAL C 1 82 ? -68.200 65.156 45.509 1.00 26.39 80 VAL C CA 1
ATOM 3272 C C . VAL C 1 82 ? -68.172 66.677 45.371 1.00 26.75 80 VAL C C 1
ATOM 3273 O O . VAL C 1 82 ? -67.598 67.380 46.200 1.00 26.85 80 VAL C O 1
ATOM 3277 N N . CYS C 1 83 ? -68.792 67.174 44.303 1.00 26.27 81 CYS C N 1
ATOM 3278 C CA . CYS C 1 83 ? -68.803 68.596 44.013 1.00 26.69 81 CYS C CA 1
ATOM 3279 C C . CYS C 1 83 ? -70.030 69.343 44.515 1.00 29.19 81 CYS C C 1
ATOM 3280 O O . CYS C 1 83 ? -71.107 68.768 44.706 1.00 27.86 81 CYS C O 1
ATOM 3283 N N . PHE C 1 84 ? -69.843 70.644 44.698 1.00 29.74 82 PHE C N 1
ATOM 3284 C CA . PHE C 1 84 ? -70.891 71.551 45.135 1.00 32.51 82 PHE C CA 1
ATOM 3285 C C . PHE C 1 84 ? -70.396 72.930 44.712 1.00 33.07 82 PHE C C 1
ATOM 3286 O O . PHE C 1 84 ? -69.193 73.182 44.709 1.00 33.64 82 PHE C O 1
ATOM 3294 N N . SER C 1 85 ? -71.309 73.810 44.325 1.00 34.54 83 SER C N 1
ATOM 3295 C CA . SER C 1 85 ? -70.914 75.151 43.918 1.00 36.10 83 SER C CA 1
ATOM 3296 C C . SER C 1 85 ? -70.666 75.971 45.177 1.00 37.43 83 SER C C 1
ATOM 3297 O O . SER C 1 85 ? -71.377 75.812 46.177 1.00 36.65 83 SER C O 1
ATOM 3300 N N . VAL C 1 86 ? -69.652 76.830 45.145 1.00 38.32 84 VAL C N 1
ATOM 3301 C CA . VAL C 1 86 ? -69.359 77.652 46.313 1.00 39.72 84 VAL C CA 1
ATOM 3302 C C . VAL C 1 86 ? -70.398 78.756 46.421 1.00 40.31 84 VAL C C 1
ATOM 3303 O O . VAL C 1 86 ? -70.575 79.349 47.481 1.00 41.55 84 VAL C O 1
ATOM 3307 N N . VAL C 1 87 ? -71.088 79.026 45.318 1.00 41.43 85 VAL C N 1
ATOM 3308 C CA . VAL C 1 87 ? -72.121 80.047 45.316 1.00 42.15 85 VAL C CA 1
ATOM 3309 C C . VAL C 1 87 ? -73.517 79.424 45.317 1.00 43.49 85 VAL C C 1
ATOM 3310 O O . VAL C 1 87 ? -74.459 79.991 44.764 1.00 45.30 85 VAL C O 1
ATOM 3314 N N . SER C 1 88 ? -73.643 78.254 45.941 1.00 42.92 86 SER C N 1
ATOM 3315 C CA . SER C 1 88 ? -74.921 77.556 46.039 1.00 41.56 86 SER C CA 1
ATOM 3316 C C . SER C 1 88 ? -74.990 76.705 47.300 1.00 41.68 86 SER C C 1
ATOM 3317 O O . SER C 1 88 ? -74.650 75.520 47.283 1.00 42.70 86 SER C O 1
ATOM 3320 N N . PRO C 1 89 ? -75.444 77.299 48.413 1.00 41.42 87 PRO C N 1
ATOM 3321 C CA . PRO C 1 89 ? -75.555 76.589 49.689 1.00 40.41 87 PRO C CA 1
ATOM 3322 C C . PRO C 1 89 ? -76.337 75.284 49.590 1.00 40.13 87 PRO C C 1
ATOM 3323 O O . PRO C 1 89 ? -75.988 74.296 50.237 1.00 39.61 87 PRO C O 1
ATOM 3327 N N . SER C 1 90 ? -77.393 75.273 48.783 1.00 39.60 88 SER C N 1
ATOM 3328 C CA . SER C 1 90 ? -78.186 74.057 48.631 1.00 40.45 88 SER C CA 1
ATOM 3329 C C . SER C 1 90 ? -77.316 72.883 48.167 1.00 38.93 88 SER C C 1
ATOM 3330 O O . SER C 1 90 ? -77.457 71.765 48.664 1.00 39.08 88 SER C O 1
ATOM 3333 N N . SER C 1 91 ? -76.414 73.135 47.223 1.00 38.15 89 SER C N 1
ATOM 3334 C CA . SER C 1 91 ? -75.530 72.077 46.736 1.00 38.06 89 SER C CA 1
ATOM 3335 C C . SER C 1 91 ? -74.584 71.652 47.859 1.00 38.76 89 SER C C 1
ATOM 3336 O O . SER C 1 91 ? -74.205 70.483 47.959 1.00 36.66 89 SER C O 1
ATOM 3339 N N . PHE C 1 92 ? -74.225 72.607 48.715 1.00 40.57 90 PHE C N 1
ATOM 3340 C CA . PHE C 1 92 ? -73.324 72.335 49.825 1.00 41.69 90 PHE C CA 1
ATOM 3341 C C . PHE C 1 92 ? -73.993 71.437 50.859 1.00 42.67 90 PHE C C 1
ATOM 3342 O O . PHE C 1 92 ? -73.382 70.490 51.354 1.00 42.79 90 PHE C O 1
ATOM 3350 N N . GLU C 1 93 ? -75.248 71.735 51.184 1.00 43.40 91 GLU C N 1
ATOM 3351 C CA . GLU C 1 93 ? -75.996 70.936 52.156 1.00 42.98 91 GLU C CA 1
ATOM 3352 C C . GLU C 1 93 ? -76.232 69.521 51.640 1.00 40.69 91 GLU C C 1
ATOM 3353 O O . GLU C 1 93 ? -76.183 68.548 52.398 1.00 38.21 91 GLU C O 1
ATOM 3359 N N . ASN C 1 94 ? -76.493 69.410 50.344 1.00 39.38 92 ASN C N 1
ATOM 3360 C CA . ASN C 1 94 ? -76.728 68.106 49.747 1.00 39.10 92 ASN C CA 1
ATOM 3361 C C . ASN C 1 94 ? -75.515 67.199 49.876 1.00 37.24 92 ASN C C 1
ATOM 3362 O O . ASN C 1 94 ? -75.647 65.977 49.872 1.00 37.08 92 ASN C O 1
ATOM 3367 N N . VAL C 1 95 ? -74.331 67.789 49.991 1.00 35.71 93 VAL C N 1
ATOM 3368 C CA . VAL C 1 95 ? -73.127 66.984 50.153 1.00 37.03 93 VAL C CA 1
ATOM 3369 C C . VAL C 1 95 ? -73.302 66.184 51.437 1.00 37.44 93 VAL C C 1
ATOM 3370 O O . VAL C 1 95 ? -73.062 64.979 51.480 1.00 37.99 93 VAL C O 1
ATOM 3374 N N . LYS C 1 96 ? -73.739 66.877 52.482 1.00 38.98 94 LYS C N 1
ATOM 3375 C CA . LYS C 1 96 ? -73.942 66.266 53.787 1.00 40.27 94 LYS C CA 1
ATOM 3376 C C . LYS C 1 96 ? -75.193 65.395 53.846 1.00 39.95 94 LYS C C 1
ATOM 3377 O O . LYS C 1 96 ? -75.167 64.301 54.407 1.00 40.22 94 LYS C O 1
ATOM 3383 N N . GLU C 1 97 ? -76.285 65.879 53.262 1.00 39.34 95 GLU C N 1
ATOM 3384 C CA . GLU C 1 97 ? -77.548 65.148 53.303 1.00 40.07 95 GLU C CA 1
ATOM 3385 C C . GLU C 1 97 ? -77.762 64.067 52.254 1.00 38.01 95 GLU C C 1
ATOM 3386 O O . GLU C 1 97 ? -78.503 63.112 52.499 1.00 37.69 95 GLU C O 1
ATOM 3392 N N . LYS C 1 98 ? -77.110 64.200 51.101 1.00 35.41 96 LYS C N 1
ATOM 3393 C CA . LYS C 1 98 ? -77.315 63.248 50.011 1.00 32.88 96 LYS C CA 1
ATOM 3394 C C . LYS C 1 98 ? -76.121 62.467 49.463 1.00 31.14 96 LYS C C 1
ATOM 3395 O O . LYS C 1 98 ? -76.064 61.240 49.565 1.00 32.12 96 LYS C O 1
ATOM 3401 N N . TRP C 1 99 ? -75.171 63.182 48.875 1.00 30.32 97 TRP C N 1
ATOM 3402 C CA . TRP C 1 99 ? -74.013 62.553 48.242 1.00 29.09 97 TRP C CA 1
ATOM 3403 C C . TRP C 1 99 ? -73.069 61.672 49.056 1.00 28.67 97 TRP C C 1
ATOM 3404 O O . TRP C 1 99 ? -72.887 60.499 48.721 1.00 30.63 97 TRP C O 1
ATOM 3415 N N . VAL C 1 100 ? -72.459 62.210 50.107 1.00 28.70 98 VAL C N 1
ATOM 3416 C CA . VAL C 1 100 ? -71.546 61.406 50.920 1.00 27.70 98 VAL C CA 1
ATOM 3417 C C . VAL C 1 100 ? -72.280 60.195 51.495 1.00 29.27 98 VAL C C 1
ATOM 3418 O O . VAL C 1 100 ? -71.760 59.076 51.491 1.00 28.88 98 VAL C O 1
ATOM 3422 N N . PRO C 1 101 ? -73.499 60.401 52.017 1.00 29.50 99 PRO C N 1
ATOM 3423 C CA . PRO C 1 101 ? -74.193 59.228 52.550 1.00 29.74 99 PRO C CA 1
ATOM 3424 C C . PRO C 1 101 ? -74.374 58.182 51.442 1.00 29.37 99 PRO C C 1
ATOM 3425 O O . PRO C 1 101 ? -74.231 56.979 51.674 1.00 28.13 99 PRO C O 1
ATOM 3429 N N . GLU C 1 102 ? -74.665 58.649 50.230 1.00 30.07 100 GLU C N 1
ATOM 3430 C CA . GLU C 1 102 ? -74.878 57.735 49.109 1.00 30.88 100 GLU C CA 1
ATOM 3431 C C . GLU C 1 102 ? -73.627 56.950 48.723 1.00 30.54 100 GLU C C 1
ATOM 3432 O O . GLU C 1 102 ? -73.653 55.720 48.691 1.00 30.68 100 GLU C O 1
ATOM 3438 N N . ILE C 1 103 ? -72.529 57.643 48.439 1.00 30.11 101 ILE C N 1
ATOM 3439 C CA . ILE C 1 103 ? -71.312 56.937 48.056 1.00 30.52 101 ILE C CA 1
ATOM 3440 C C . ILE C 1 103 ? -70.728 56.106 49.201 1.00 30.83 101 ILE C C 1
ATOM 3441 O O . ILE C 1 103 ? -70.158 55.036 48.973 1.00 26.82 101 ILE C O 1
ATOM 3446 N N . THR C 1 104 ? -70.878 56.604 50.425 1.00 32.33 102 THR C N 1
ATOM 3447 C CA . THR C 1 104 ? -70.392 55.914 51.615 1.00 35.34 102 THR C CA 1
ATOM 3448 C C . THR C 1 104 ? -71.150 54.608 51.766 1.00 36.60 102 THR C C 1
ATOM 3449 O O . THR C 1 104 ? -70.599 53.599 52.212 1.00 39.01 102 THR C O 1
ATOM 3453 N N . HIS C 1 105 ? -72.425 54.632 51.393 1.00 36.06 103 HIS C N 1
ATOM 3454 C CA . HIS C 1 105 ? -73.245 53.437 51.480 1.00 35.19 103 HIS C CA 1
ATOM 3455 C C . HIS C 1 105 ? -72.775 52.369 50.492 1.00 33.74 103 HIS C C 1
ATOM 3456 O O . HIS C 1 105 ? -72.564 51.221 50.876 1.00 32.67 103 HIS C O 1
ATOM 3463 N N . HIS C 1 106 ? -72.605 52.743 49.224 1.00 32.04 104 HIS C N 1
ATOM 3464 C CA . HIS C 1 106 ? -72.164 51.781 48.214 1.00 31.47 104 HIS C CA 1
ATOM 3465 C C . HIS C 1 106 ? -70.653 51.502 48.203 1.00 31.08 104 HIS C C 1
ATOM 3466 O O . HIS C 1 106 ? -70.218 50.385 47.917 1.00 30.69 104 HIS C O 1
ATOM 3473 N N . CYS C 1 107 ? -69.856 52.515 48.515 1.00 31.53 105 CYS C N 1
ATOM 3474 C CA . CYS C 1 107 ? -68.405 52.365 48.510 1.00 32.39 105 CYS C CA 1
ATOM 3475 C C . CYS C 1 107 ? -67.838 52.889 49.820 1.00 33.87 105 CYS C C 1
ATOM 3476 O O . CYS C 1 107 ? -67.262 53.976 49.867 1.00 34.10 105 CYS C O 1
ATOM 3479 N N . PRO C 1 108 ? -67.990 52.111 50.904 1.00 34.39 106 PRO C N 1
ATOM 3480 C CA . PRO C 1 108 ? -67.493 52.515 52.221 1.00 35.62 106 PRO C CA 1
ATOM 3481 C C . PRO C 1 108 ? -65.980 52.664 52.341 1.00 36.35 106 PRO C C 1
ATOM 3482 O O . PRO C 1 108 ? -65.500 53.463 53.138 1.00 36.52 106 PRO C O 1
ATOM 3486 N N . LYS C 1 109 ? -65.226 51.915 51.545 1.00 37.33 107 LYS C N 1
ATOM 3487 C CA . LYS C 1 109 ? -63.770 51.982 51.628 1.00 39.58 107 LYS C CA 1
ATOM 3488 C C . LYS C 1 109 ? -63.077 52.887 50.613 1.00 39.95 107 LYS C C 1
ATOM 3489 O O . LYS C 1 109 ? -61.855 53.050 50.665 1.00 40.78 107 LYS C O 1
ATOM 3495 N N . THR C 1 110 ? -63.839 53.477 49.695 1.00 38.41 108 THR C N 1
ATOM 3496 C CA . THR C 1 110 ? -63.243 54.344 48.684 1.00 35.10 108 THR C CA 1
ATOM 3497 C C . THR C 1 110 ? -63.231 55.803 49.132 1.00 31.90 108 THR C C 1
ATOM 3498 O O . THR C 1 110 ? -64.251 56.348 49.549 1.00 29.65 108 THR C O 1
ATOM 3502 N N . PRO C 1 111 ? -62.066 56.456 49.041 1.00 30.21 109 PRO C N 1
ATOM 3503 C CA . PRO C 1 111 ? -61.918 57.854 49.441 1.00 30.13 109 PRO C CA 1
ATOM 3504 C C . PRO C 1 111 ? -62.612 58.815 48.489 1.00 31.43 109 PRO C C 1
ATOM 3505 O O . PRO C 1 111 ? -62.890 58.468 47.332 1.00 31.50 109 PRO C O 1
ATOM 3509 N N . PHE C 1 112 ? -62.877 60.024 48.975 1.00 29.40 110 PHE C N 1
ATOM 3510 C CA . PHE C 1 112 ? -63.521 61.044 48.158 1.00 29.67 110 PHE C CA 1
ATOM 3511 C C . PHE C 1 112 ? -63.040 62.430 48.560 1.00 30.54 110 PHE C C 1
ATOM 3512 O O . PHE C 1 112 ? -62.661 62.662 49.711 1.00 30.45 110 PHE C O 1
ATOM 3520 N N . LEU C 1 113 ? -63.027 63.347 47.603 1.00 29.61 111 LEU C N 1
ATOM 3521 C CA . LEU C 1 113 ? -62.625 64.709 47.895 1.00 29.32 111 LEU C CA 1
ATOM 3522 C C . LEU C 1 113 ? -63.853 65.588 47.825 1.00 29.83 111 LEU C C 1
ATOM 3523 O O . LEU C 1 113 ? -64.761 65.343 47.027 1.00 27.93 111 LEU C O 1
ATOM 3528 N N . LEU C 1 114 ? -63.894 66.595 48.687 1.00 29.63 112 LEU C N 1
ATOM 3529 C CA . LEU C 1 114 ? -64.989 67.538 48.679 1.00 29.84 112 LEU C CA 1
ATOM 3530 C C . LEU C 1 114 ? -64.475 68.579 47.703 1.00 28.89 112 LEU C C 1
ATOM 3531 O O . LEU C 1 114 ? -63.395 69.125 47.904 1.00 31.21 112 LEU C O 1
ATOM 3536 N N . VAL C 1 115 ? -65.227 68.849 46.645 1.00 27.96 113 VAL C N 1
ATOM 3537 C CA . VAL C 1 115 ? -64.793 69.825 45.665 1.00 27.31 113 VAL C CA 1
ATOM 3538 C C . VAL C 1 115 ? -65.734 71.018 45.522 1.00 29.18 113 VAL C C 1
ATOM 3539 O O . VAL C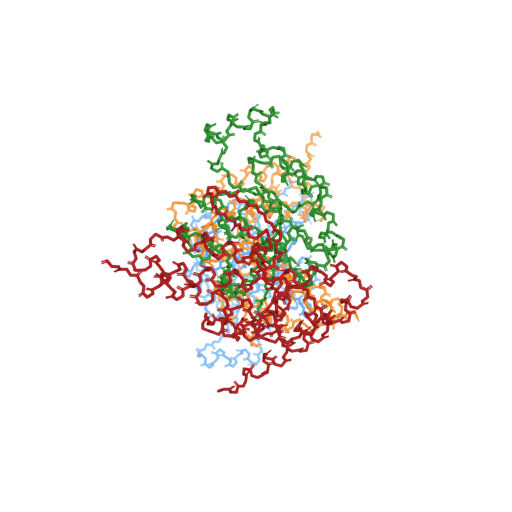 1 115 ? -66.924 70.859 45.249 1.00 28.02 113 VAL C O 1
ATOM 3543 N N . GLY C 1 116 ? -65.184 72.215 45.708 1.00 29.43 114 GLY C N 1
ATOM 3544 C CA . GLY C 1 116 ? -65.966 73.426 45.560 1.00 30.39 114 GLY C CA 1
ATOM 3545 C C . GLY C 1 116 ? -65.750 73.958 44.156 1.00 30.97 114 GLY C C 1
ATOM 3546 O O . GLY C 1 116 ? -64.615 74.163 43.728 1.00 31.45 114 GLY C O 1
ATOM 3547 N N . THR C 1 117 ? -66.834 74.177 43.423 1.00 32.44 115 THR C N 1
ATOM 3548 C CA . THR C 1 117 ? -66.713 74.673 42.062 1.00 34.45 115 THR C CA 1
ATOM 3549 C C . THR C 1 117 ? -67.169 76.113 41.918 1.00 36.18 115 THR C C 1
ATOM 3550 O O . THR C 1 117 ? -67.678 76.721 42.860 1.00 34.99 115 THR C O 1
ATOM 3554 N N . GLN C 1 118 ? -66.964 76.648 40.721 1.00 39.68 116 GLN C N 1
ATOM 3555 C CA . GLN C 1 118 ? -67.370 78.004 40.393 1.00 43.27 116 GLN C CA 1
ATOM 3556 C C . GLN C 1 118 ? -66.881 79.034 41.409 1.00 45.21 116 GLN C C 1
ATOM 3557 O O . GLN C 1 118 ? -67.624 79.940 41.790 1.00 46.67 116 GLN C O 1
ATOM 3563 N N . ILE C 1 119 ? -65.629 78.899 41.839 1.00 46.58 117 ILE C N 1
ATOM 3564 C CA . ILE C 1 119 ? -65.055 79.832 42.806 1.00 47.86 117 ILE C CA 1
ATOM 3565 C C . ILE C 1 119 ? -64.996 81.243 42.221 1.00 48.99 117 ILE C C 1
ATOM 3566 O O . ILE C 1 119 ? -64.982 82.233 42.956 1.00 48.62 117 ILE C O 1
ATOM 3571 N N . ASP C 1 120 ? -64.966 81.323 40.893 1.00 49.89 118 ASP C N 1
ATOM 3572 C CA . ASP C 1 120 ? -64.918 82.602 40.196 1.00 51.82 118 ASP C CA 1
ATOM 3573 C C . ASP C 1 120 ? -66.213 83.397 40.381 1.00 54.51 118 ASP C C 1
ATOM 3574 O O . ASP C 1 120 ? -66.305 84.548 39.961 1.00 54.69 118 ASP C O 1
ATOM 3579 N N . LEU C 1 121 ? -67.211 82.781 41.010 1.00 57.35 119 LEU C N 1
ATOM 3580 C CA . LEU C 1 121 ? -68.493 83.445 41.237 1.00 60.58 119 LEU C CA 1
ATOM 3581 C C . LEU C 1 121 ? -68.593 84.120 42.603 1.00 61.86 119 LEU C C 1
ATOM 3582 O O . LEU C 1 121 ? -69.491 84.925 42.835 1.00 61.90 119 LEU C O 1
ATOM 3587 N N . ARG C 1 122 ? -67.673 83.790 43.504 1.00 63.76 120 ARG C N 1
ATOM 3588 C CA . ARG C 1 122 ? -67.672 84.371 44.844 1.00 65.89 120 ARG C CA 1
ATOM 3589 C C . ARG C 1 122 ? -67.556 85.893 44.844 1.00 67.74 120 ARG C C 1
ATOM 3590 O O . ARG C 1 122 ? -68.173 86.569 45.666 1.00 68.09 120 ARG C O 1
ATOM 3598 N N . ASP C 1 123 ? -66.755 86.430 43.930 1.00 69.91 121 ASP C N 1
ATOM 3599 C CA . ASP C 1 123 ? -66.552 87.872 43.855 1.00 72.87 121 ASP C CA 1
ATOM 3600 C C . ASP C 1 123 ? -67.526 88.585 42.914 1.00 73.77 121 ASP C C 1
ATOM 3601 O O . ASP C 1 123 ? -67.681 89.808 42.987 1.00 74.27 121 ASP C O 1
ATOM 3606 N N . ASP C 1 124 ? -68.175 87.825 42.034 1.00 73.98 122 ASP C N 1
ATOM 3607 C CA . ASP C 1 124 ? -69.137 88.399 41.095 1.00 73.89 122 ASP C CA 1
ATOM 3608 C C . ASP C 1 124 ? -70.332 88.989 41.850 1.00 74.17 122 ASP C C 1
ATOM 3609 O O . ASP C 1 124 ? -71.073 88.269 42.521 1.00 74.22 122 ASP C O 1
ATOM 3614 N N . PRO C 1 125 ? -70.530 90.313 41.747 1.00 74.14 123 PRO C N 1
ATOM 3615 C CA . PRO C 1 125 ? -71.622 91.039 42.409 1.00 73.79 123 PRO C CA 1
ATOM 3616 C C . PRO C 1 125 ? -73.003 90.449 42.135 1.00 73.12 123 PRO C C 1
ATOM 3617 O O . PRO C 1 125 ? -73.772 90.178 43.059 1.00 72.78 123 PRO C O 1
ATOM 3621 N N . SER C 1 126 ? -73.311 90.262 40.857 1.00 71.98 124 SER C N 1
ATOM 3622 C CA . SER C 1 126 ? -74.597 89.713 40.448 1.00 71.32 124 SER C CA 1
ATOM 3623 C C . SER C 1 126 ? -74.960 88.477 41.264 1.00 70.43 124 SER C C 1
ATOM 3624 O O . SER C 1 126 ? -76.107 88.311 41.682 1.00 70.43 124 SER C O 1
ATOM 3627 N N . THR C 1 127 ? -73.978 87.611 41.487 1.00 68.90 125 THR C N 1
ATOM 3628 C CA . THR C 1 127 ? -74.201 86.387 42.244 1.00 67.95 125 THR C CA 1
ATOM 3629 C C . THR C 1 127 ? -74.402 86.692 43.725 1.00 67.56 125 THR C C 1
ATOM 3630 O O . THR C 1 127 ? -75.307 86.157 44.362 1.00 66.46 125 THR C O 1
ATOM 3634 N N . ILE C 1 128 ? -73.552 87.560 44.263 1.00 67.92 126 ILE C N 1
ATOM 3635 C CA . ILE C 1 128 ? -73.625 87.938 45.671 1.00 68.61 126 ILE C CA 1
ATOM 3636 C C . ILE C 1 128 ? -74.969 88.568 46.015 1.00 68.62 126 ILE C C 1
ATOM 3637 O O . ILE C 1 128 ? -75.562 88.253 47.048 1.00 67.65 126 ILE C O 1
ATOM 3642 N N . GLU C 1 129 ? -75.439 89.463 45.148 1.00 69.51 127 GLU C N 1
ATOM 3643 C CA . GLU C 1 129 ? -76.708 90.152 45.362 1.00 70.76 127 GLU C CA 1
ATOM 3644 C C . GLU C 1 129 ? -77.893 89.195 45.287 1.00 70.64 127 GLU C C 1
ATOM 3645 O O . GLU C 1 129 ? -78.820 89.285 46.092 1.00 70.26 127 GLU C O 1
ATOM 3651 N N . LYS C 1 130 ? -77.864 88.280 44.322 1.00 70.69 128 LYS C N 1
ATOM 3652 C CA . LYS C 1 130 ? -78.940 87.309 44.191 1.00 70.20 128 LYS C CA 1
ATOM 3653 C C . LYS C 1 130 ? -78.909 86.421 45.429 1.00 70.07 128 LYS C C 1
ATOM 3654 O O . LYS C 1 130 ? -79.950 86.106 46.003 1.00 70.13 128 LYS C O 1
ATOM 3660 N N . LEU C 1 131 ? -77.707 86.032 45.845 1.00 70.15 129 LEU C N 1
ATOM 3661 C CA . LEU C 1 131 ? -77.543 85.207 47.039 1.00 70.36 129 LEU C CA 1
ATOM 3662 C C . LEU C 1 131 ? -78.036 86.012 48.242 1.00 70.98 129 LEU C C 1
ATOM 3663 O O . LEU C 1 131 ? -78.635 85.467 49.171 1.00 70.79 129 LEU C O 1
ATOM 3668 N N . ALA C 1 132 ? -77.776 87.316 48.209 1.00 71.34 130 ALA C N 1
ATOM 3669 C CA . ALA C 1 132 ? -78.182 88.218 49.280 1.00 71.52 130 ALA C CA 1
ATOM 3670 C C . ALA C 1 132 ? -79.702 88.320 49.361 1.00 71.84 130 ALA C C 1
ATOM 3671 O O . ALA C 1 132 ? -80.274 88.379 50.451 1.00 71.64 130 ALA C O 1
ATOM 3673 N N . LYS C 1 133 ? -80.349 88.339 48.200 1.00 71.78 131 LYS C N 1
ATOM 3674 C CA . LYS C 1 133 ? -81.801 88.432 48.135 1.00 72.32 131 LYS C CA 1
ATOM 3675 C C . LYS C 1 133 ? -82.465 87.193 48.726 1.00 73.11 131 LYS C C 1
ATOM 3676 O O . LYS C 1 133 ? -83.681 87.028 48.642 1.00 73.54 131 LYS C O 1
ATOM 3682 N N . ASN C 1 134 ? -81.654 86.323 49.318 1.00 73.43 132 ASN C N 1
ATOM 3683 C CA . ASN C 1 134 ? -82.147 85.104 49.943 1.00 73.92 132 ASN C CA 1
ATOM 3684 C C . ASN C 1 134 ? -81.394 84.893 51.247 1.00 73.42 132 ASN C C 1
ATOM 3685 O O . ASN C 1 134 ? -81.383 83.795 51.800 1.00 73.64 132 ASN C O 1
ATOM 3690 N N . LYS C 1 135 ? -80.763 85.959 51.729 1.00 72.94 133 LYS C N 1
ATOM 3691 C CA . LYS C 1 135 ? -79.998 85.910 52.971 1.00 72.82 133 LYS C CA 1
ATOM 3692 C C . LYS C 1 135 ? -78.977 84.774 52.976 1.00 72.07 133 LYS C C 1
ATOM 3693 O O . LYS C 1 135 ? -78.815 84.079 53.981 1.00 71.84 133 LYS C O 1
ATOM 3699 N N . GLN C 1 136 ? -78.291 84.589 51.851 1.00 71.19 134 GLN C N 1
ATOM 3700 C CA . GLN C 1 136 ? -77.284 83.538 51.733 1.00 69.76 134 GLN C CA 1
ATOM 3701 C C . GLN C 1 136 ? -75.927 84.124 51.358 1.00 69.29 134 GLN C C 1
ATOM 3702 O O . GLN C 1 136 ? -75.840 85.044 50.541 1.00 69.27 134 GLN C O 1
ATOM 3708 N N . LYS C 1 137 ? -74.870 83.592 51.962 1.00 67.89 135 LYS C N 1
ATOM 3709 C CA . LYS C 1 137 ? -73.520 84.049 51.662 1.00 66.81 135 LYS C CA 1
ATOM 3710 C C . LYS C 1 137 ? -72.787 82.882 51.002 1.00 64.45 135 LYS C C 1
ATOM 3711 O O . LYS C 1 137 ? -73.078 81.723 51.286 1.00 64.08 135 LYS C O 1
ATOM 3717 N N . PRO C 1 138 ? -71.837 83.170 50.102 1.00 62.66 136 PRO C N 1
ATOM 3718 C CA . PRO C 1 138 ? -71.109 82.078 49.446 1.00 61.84 136 PRO C CA 1
ATOM 3719 C C . PRO C 1 138 ? -70.291 81.242 50.435 1.00 60.63 136 PRO C C 1
ATOM 3720 O O . PRO C 1 138 ? -69.748 81.770 51.408 1.00 60.74 136 PRO C O 1
ATOM 3724 N N . ILE C 1 139 ? -70.218 79.936 50.190 1.00 58.83 137 ILE C N 1
ATOM 3725 C CA . ILE C 1 139 ? -69.466 79.040 51.065 1.00 57.29 137 ILE C CA 1
ATOM 3726 C C . ILE C 1 139 ? -67.981 79.385 51.068 1.00 55.75 137 ILE C C 1
ATOM 3727 O O . ILE C 1 139 ? -67.363 79.535 50.014 1.00 55.62 137 ILE C O 1
ATOM 3732 N N . THR C 1 140 ? -67.418 79.504 52.266 1.00 54.29 138 THR C N 1
ATOM 3733 C CA . THR C 1 140 ? -66.005 79.833 52.429 1.00 52.49 138 THR C CA 1
ATOM 3734 C C . THR C 1 140 ? -65.170 78.575 52.603 1.00 51.30 138 THR C C 1
ATOM 3735 O O . THR C 1 140 ? -65.644 77.565 53.127 1.00 50.03 138 THR C O 1
ATOM 3739 N N . PRO C 1 141 ? -63.904 78.629 52.173 1.00 50.44 139 PRO C N 1
ATOM 3740 C CA . PRO C 1 141 ? -62.989 77.493 52.280 1.00 50.63 139 PRO C CA 1
ATOM 3741 C C . PRO C 1 141 ? -62.971 76.970 53.706 1.00 50.61 139 PRO C C 1
ATOM 3742 O O . PRO C 1 141 ? -62.833 75.771 53.942 1.00 49.98 139 PRO C O 1
ATOM 3746 N N . GLU C 1 142 ? -63.117 77.887 54.656 1.00 51.08 140 GLU C N 1
ATOM 3747 C CA . GLU C 1 142 ? -63.121 77.529 56.065 1.00 51.15 140 GLU C CA 1
ATOM 3748 C C . GLU C 1 142 ? -64.301 76.614 56.377 1.00 50.22 140 GLU C C 1
ATOM 3749 O O . GLU C 1 142 ? -64.132 75.549 56.970 1.00 49.76 140 GLU C O 1
ATOM 3755 N N . THR C 1 143 ? -65.494 77.033 55.966 1.00 49.85 141 THR C N 1
ATOM 3756 C CA . THR C 1 143 ? -66.706 76.257 56.209 1.00 48.98 141 THR C CA 1
ATOM 3757 C C . THR C 1 143 ? -66.627 74.900 55.516 1.00 48.37 141 THR C C 1
ATOM 3758 O O . THR C 1 143 ? -67.052 73.884 56.070 1.00 47.64 141 THR C O 1
ATOM 3762 N N . ALA C 1 144 ? -66.076 74.888 54.304 1.00 48.18 142 ALA C N 1
ATOM 3763 C CA . ALA C 1 144 ? -65.950 73.653 53.529 1.00 47.97 142 ALA C CA 1
ATOM 3764 C C . ALA C 1 144 ? -64.971 72.663 54.154 1.00 48.25 142 ALA C C 1
ATOM 3765 O O . ALA C 1 144 ? -65.248 71.460 54.228 1.00 47.76 142 ALA C O 1
ATOM 3767 N N . GLU C 1 145 ? -63.825 73.172 54.598 1.00 48.52 143 GLU C N 1
ATOM 3768 C CA . GLU C 1 145 ? -62.808 72.333 55.217 1.00 48.78 143 GLU C CA 1
ATOM 3769 C C . GLU C 1 145 ? -63.360 71.683 56.476 1.00 48.54 143 GLU C C 1
ATOM 3770 O O . GLU C 1 145 ? -63.076 70.520 56.766 1.00 47.94 143 GLU C O 1
ATOM 3776 N N . LYS C 1 146 ? -64.167 72.434 57.215 1.00 48.97 144 LYS C N 1
ATOM 3777 C CA . LYS C 1 146 ? -64.775 71.922 58.435 1.00 48.94 144 LYS C CA 1
ATOM 3778 C C . LYS C 1 146 ? -65.682 70.749 58.070 1.00 48.04 144 LYS C C 1
ATOM 3779 O O . LYS C 1 146 ? -65.604 69.670 58.670 1.00 47.59 144 LYS C O 1
ATOM 3785 N N . LEU C 1 147 ? -66.529 70.965 57.067 1.00 46.68 145 LEU C N 1
ATOM 3786 C CA . LEU C 1 147 ? -67.458 69.937 56.610 1.00 46.69 145 LEU C CA 1
ATOM 3787 C C . LEU C 1 147 ? -66.703 68.714 56.089 1.00 45.93 145 LEU C C 1
ATOM 3788 O O . LEU C 1 147 ? -67.119 67.572 56.311 1.00 45.51 145 LEU C O 1
ATOM 3793 N N . ALA C 1 148 ? -65.588 68.957 55.405 1.00 45.08 146 ALA C N 1
ATOM 3794 C CA . ALA C 1 148 ? -64.769 67.875 54.878 1.00 45.72 146 ALA C CA 1
ATOM 3795 C C . ALA C 1 148 ? -64.218 67.056 56.043 1.00 47.01 146 ALA C C 1
ATOM 3796 O O . ALA C 1 148 ? -64.071 65.834 55.946 1.00 45.98 146 ALA C O 1
ATOM 3798 N N . ARG C 1 149 ? -63.916 67.740 57.147 1.00 49.25 147 ARG C N 1
ATOM 3799 C CA . ARG C 1 149 ? -63.389 67.089 58.343 1.00 50.29 147 ARG C CA 1
ATOM 3800 C C . ARG C 1 149 ? -64.400 66.126 58.942 1.00 50.42 147 ARG C C 1
ATOM 3801 O O . ARG C 1 149 ? -64.112 64.945 59.156 1.00 49.35 147 ARG C O 1
ATOM 3809 N N . ASP C 1 150 ? -65.588 66.652 59.221 1.00 50.77 148 ASP C N 1
ATOM 3810 C CA . ASP C 1 150 ? -66.660 65.874 59.828 1.00 51.57 148 ASP C CA 1
ATOM 3811 C C . ASP C 1 150 ? -67.126 64.679 59.007 1.00 51.04 148 ASP C C 1
ATOM 3812 O O . ASP C 1 150 ? -67.510 63.650 59.566 1.00 50.68 148 ASP C O 1
ATOM 3817 N N . LEU C 1 151 ? -67.089 64.804 57.683 1.00 50.05 149 LEU C N 1
ATOM 3818 C CA . LEU C 1 151 ? -67.519 63.712 56.821 1.00 48.30 149 LEU C CA 1
ATOM 3819 C C . LEU C 1 151 ? -66.377 62.767 56.452 1.00 47.43 149 LEU C C 1
ATOM 3820 O O . LEU C 1 151 ? -66.549 61.855 55.647 1.00 45.94 149 LEU C O 1
ATOM 3825 N N . LYS C 1 152 ? -65.213 62.987 57.052 1.00 47.25 150 LYS C N 1
ATOM 3826 C CA . LYS C 1 152 ? -64.047 62.147 56.802 1.00 46.08 150 LYS C CA 1
ATOM 3827 C C . LYS C 1 152 ? -63.637 62.130 55.331 1.00 44.96 150 LYS C C 1
ATOM 3828 O O . LYS C 1 152 ? -63.418 61.064 54.748 1.00 42.53 150 LYS C O 1
ATOM 3834 N N . ALA C 1 153 ? -63.541 63.314 54.733 1.00 43.17 151 ALA C N 1
ATOM 3835 C CA . ALA C 1 153 ? -63.125 63.425 53.343 1.00 42.78 151 ALA C CA 1
ATOM 3836 C C . ALA C 1 153 ? -61.599 63.493 53.340 1.00 43.37 151 ALA C C 1
ATOM 3837 O O . ALA C 1 153 ? -60.996 63.989 54.291 1.00 43.83 151 ALA C O 1
ATOM 3839 N N . VAL C 1 154 ? -60.975 62.996 52.277 1.00 42.61 152 VAL C N 1
ATOM 3840 C CA . VAL C 1 154 ? -59.523 63.008 52.189 1.00 41.99 152 VAL C CA 1
ATOM 3841 C C . VAL C 1 154 ? -58.950 64.413 52.238 1.00 42.48 152 VAL C C 1
ATOM 3842 O O . VAL C 1 154 ? -57.928 64.651 52.886 1.00 41.56 152 VAL C O 1
ATOM 3846 N N . LYS C 1 155 ? -59.610 65.345 51.558 1.00 42.37 153 LYS C N 1
ATOM 3847 C CA . LYS C 1 155 ? -59.118 66.716 51.503 1.00 42.37 153 LYS C CA 1
ATOM 3848 C C . LYS C 1 155 ? -60.149 67.579 50.795 1.00 41.33 153 LYS C C 1
ATOM 3849 O O . LYS C 1 155 ? -60.968 67.074 50.025 1.00 39.94 153 LYS C O 1
ATOM 3855 N N . TYR C 1 156 ? -60.113 68.879 51.062 1.00 38.52 154 TYR C N 1
ATOM 3856 C CA . TYR C 1 156 ? -61.022 69.796 50.397 1.00 37.39 154 TYR C CA 1
ATOM 3857 C C . TYR C 1 156 ? -60.233 70.605 49.394 1.00 36.30 154 TYR C C 1
ATOM 3858 O O . TYR C 1 156 ? -59.141 71.079 49.695 1.00 37.40 154 TYR C O 1
ATOM 3867 N N . VAL C 1 157 ? -60.795 70.761 48.203 1.00 35.90 155 VAL C N 1
ATOM 3868 C CA . VAL C 1 157 ? -60.170 71.542 47.146 1.00 35.48 155 VAL C CA 1
ATOM 3869 C C . VAL C 1 157 ? -61.267 72.280 46.403 1.00 36.35 155 VAL C C 1
ATOM 3870 O O . VAL C 1 157 ? -62.418 71.842 46.382 1.00 35.93 155 VAL C O 1
ATOM 3874 N N . GLU C 1 158 ? -60.922 73.414 45.811 1.00 36.67 156 GLU C N 1
ATOM 3875 C CA . GLU C 1 158 ? -61.904 74.162 45.048 1.00 37.62 156 GLU C CA 1
ATOM 3876 C C . GLU C 1 158 ? -61.266 74.630 43.753 1.00 36.82 156 GLU C C 1
ATOM 3877 O O . GLU C 1 158 ? -60.040 74.664 43.636 1.00 36.58 156 GLU C O 1
ATOM 3883 N N . CYS C 1 159 ? -62.097 74.972 42.777 1.00 35.92 157 CYS C N 1
ATOM 3884 C CA . CYS C 1 159 ? -61.583 75.393 41.487 1.00 34.75 157 CYS C CA 1
ATOM 3885 C C . CYS C 1 159 ? -62.624 76.097 40.634 1.00 34.78 157 CYS C C 1
ATOM 3886 O O . CYS C 1 159 ? -63.809 76.120 40.956 1.00 34.98 157 CYS C O 1
ATOM 3889 N N . SER C 1 160 ? -62.152 76.654 39.526 1.00 36.38 158 SER C N 1
ATOM 3890 C CA . SER C 1 160 ? -62.994 77.336 38.557 1.00 37.58 158 SER C CA 1
ATOM 3891 C C . SER C 1 160 ? -62.696 76.721 37.196 1.00 39.22 158 SER C C 1
ATOM 3892 O O . SER C 1 160 ? -61.557 76.769 36.730 1.00 40.20 158 SER C O 1
ATOM 3895 N N . ALA C 1 161 ? -63.711 76.131 36.569 1.00 40.37 159 ALA C N 1
ATOM 3896 C CA . ALA C 1 161 ? -63.539 75.521 35.255 1.00 40.28 159 ALA C CA 1
ATOM 3897 C C . ALA C 1 161 ? -63.293 76.615 34.226 1.00 40.96 159 ALA C C 1
ATOM 3898 O O . ALA C 1 161 ? -62.659 76.383 33.196 1.00 41.41 159 ALA C O 1
ATOM 3900 N N . LEU C 1 162 ? -63.804 77.808 34.514 1.00 42.72 160 LEU C N 1
ATOM 3901 C CA . LEU C 1 162 ? -63.648 78.947 33.619 1.00 44.84 160 LEU C CA 1
ATOM 3902 C C . LEU C 1 162 ? -62.210 79.416 33.531 1.00 44.62 160 LEU C C 1
ATOM 3903 O O . LEU C 1 162 ? -61.596 79.350 32.471 1.00 45.69 160 LEU C O 1
ATOM 3908 N N . THR C 1 163 ? -61.676 79.894 34.649 1.00 45.08 161 THR C N 1
ATOM 3909 C CA . THR C 1 163 ? -60.303 80.389 34.690 1.00 44.97 161 THR C CA 1
ATOM 3910 C C . THR C 1 163 ? -59.293 79.259 34.859 1.00 46.68 161 THR C C 1
ATOM 3911 O O . THR C 1 163 ? -58.082 79.476 34.745 1.00 47.62 161 THR C O 1
ATOM 3915 N N . GLN C 1 164 ? -59.797 78.058 35.135 1.00 46.33 162 GLN C N 1
ATOM 3916 C CA . GLN C 1 164 ? -58.949 76.886 35.333 1.00 45.33 162 GLN C CA 1
ATOM 3917 C C . GLN C 1 164 ? -58.127 76.962 36.617 1.00 44.82 162 GLN C C 1
ATOM 3918 O O . GLN C 1 164 ? -57.281 76.105 36.876 1.00 43.51 162 GLN C O 1
ATOM 3924 N N . LYS C 1 165 ? -58.391 77.980 37.429 1.00 43.61 163 LYS C N 1
ATOM 3925 C CA . LYS C 1 165 ? -57.671 78.146 38.681 1.00 43.58 163 LYS C CA 1
ATOM 3926 C C . LYS C 1 165 ? -57.936 76.951 39.592 1.00 42.38 163 LYS C C 1
ATOM 3927 O O . LYS C 1 165 ? -59.089 76.635 39.890 1.00 42.21 163 LYS C O 1
ATOM 3933 N N . GLY C 1 166 ? -56.866 76.289 40.023 1.00 39.71 164 GLY C N 1
ATOM 3934 C CA . GLY C 1 166 ? -56.999 75.148 40.911 1.00 37.01 164 GLY C CA 1
ATOM 3935 C C . GLY C 1 166 ? -57.516 73.871 40.274 1.00 35.99 164 GLY C C 1
ATOM 3936 O O . GLY C 1 166 ? -57.637 72.842 40.948 1.00 33.92 164 GLY C O 1
ATOM 3937 N N . LEU C 1 167 ? -57.815 73.932 38.978 1.00 34.68 165 LEU C N 1
ATOM 3938 C CA . LEU C 1 167 ? -58.337 72.780 38.251 1.00 35.04 165 LEU C CA 1
ATOM 3939 C C . LEU C 1 167 ? -57.405 71.567 38.315 1.00 35.11 165 LEU C C 1
ATOM 3940 O O . LEU C 1 167 ? -57.795 70.501 38.799 1.00 33.46 165 LEU C O 1
ATOM 3945 N N . LYS C 1 168 ? -56.177 71.729 37.827 1.00 35.72 166 LYS C N 1
ATOM 3946 C CA . LYS C 1 168 ? -55.207 70.638 37.819 1.00 35.20 166 LYS C CA 1
ATOM 3947 C C . LYS C 1 168 ? -55.022 70.034 39.204 1.00 35.70 166 LYS C C 1
ATOM 3948 O O . LYS C 1 168 ? -54.913 68.812 39.352 1.00 34.55 166 LYS C O 1
ATOM 3954 N N . ASN C 1 169 ? -55.002 70.893 40.220 1.00 34.52 167 ASN C N 1
ATOM 3955 C CA . ASN C 1 169 ? -54.814 70.443 41.591 1.00 34.17 167 ASN C CA 1
ATOM 3956 C C . ASN C 1 169 ? -55.850 69.416 42.060 1.00 34.19 167 ASN C C 1
ATOM 3957 O O . ASN C 1 169 ? -55.482 68.371 42.608 1.00 34.23 167 ASN C O 1
ATOM 3962 N N . VAL C 1 170 ? -57.134 69.702 41.852 1.00 32.38 168 VAL C N 1
ATOM 3963 C CA . VAL C 1 170 ? -58.181 68.770 42.279 1.00 31.95 168 VAL C CA 1
ATOM 3964 C C . VAL C 1 170 ? -57.934 67.364 41.729 1.00 29.63 168 VAL C C 1
ATOM 3965 O O . VAL C 1 170 ? -58.057 66.382 42.454 1.00 30.60 168 VAL C O 1
ATOM 3969 N N . PHE C 1 171 ? -57.565 67.261 40.456 1.00 29.16 169 PHE C N 1
ATOM 3970 C CA . PHE C 1 171 ? -57.307 65.952 39.872 1.00 27.84 169 PHE C CA 1
ATOM 3971 C C . PHE C 1 171 ? -55.988 65.350 40.368 1.00 27.14 169 PHE C C 1
ATOM 3972 O O . PHE C 1 171 ? -55.887 64.135 40.558 1.00 26.65 169 PHE C O 1
ATOM 3980 N N . ASP C 1 172 ? -54.979 66.185 40.595 1.00 26.04 170 ASP C N 1
ATOM 3981 C CA . ASP C 1 172 ? -53.713 65.666 41.116 1.00 26.37 170 ASP C CA 1
ATOM 3982 C C . ASP C 1 172 ? -54.013 65.040 42.479 1.00 25.03 170 ASP C C 1
ATOM 3983 O O . ASP C 1 172 ? -53.520 63.962 42.812 1.00 22.69 170 ASP C O 1
ATOM 3988 N N . GLU C 1 173 ? -54.834 65.731 43.263 1.00 24.55 171 GLU C N 1
ATOM 3989 C CA . GLU C 1 173 ? -55.214 65.243 44.582 1.00 25.98 171 GLU C CA 1
ATOM 3990 C C . GLU C 1 173 ? -56.129 64.022 44.466 1.00 24.59 171 GLU C C 1
ATOM 3991 O O . GLU C 1 173 ? -56.091 63.131 45.301 1.00 24.01 171 GLU C O 1
ATOM 3997 N N . ALA C 1 174 ? -56.952 63.983 43.426 1.00 24.19 172 ALA C N 1
ATOM 3998 C CA . ALA C 1 174 ? -57.836 62.841 43.216 1.00 23.99 172 ALA C CA 1
ATOM 3999 C C . ALA C 1 174 ? -56.964 61.602 42.957 1.00 23.77 172 ALA C C 1
ATOM 4000 O O . ALA C 1 174 ? -57.239 60.510 43.465 1.00 23.35 172 ALA C O 1
ATOM 4002 N N . ILE C 1 175 ? -55.907 61.781 42.171 1.00 22.61 173 ILE C N 1
ATOM 4003 C CA . ILE C 1 175 ? -54.995 60.680 41.863 1.00 23.46 173 ILE C CA 1
ATOM 4004 C C . ILE C 1 175 ? -54.256 60.183 43.109 1.00 22.86 173 ILE C C 1
ATOM 4005 O O . ILE C 1 175 ? -54.194 58.978 43.369 1.00 22.11 173 ILE C O 1
ATOM 4010 N N . LEU C 1 176 ? -53.700 61.106 43.884 1.00 23.74 174 LEU C N 1
ATOM 4011 C CA . LEU C 1 176 ? -53.003 60.714 45.102 1.00 26.99 174 LEU C CA 1
ATOM 4012 C C . LEU C 1 176 ? -53.933 59.866 45.958 1.00 27.10 174 LEU C C 1
ATOM 4013 O O . LEU C 1 176 ? -53.533 58.822 46.475 1.00 26.66 174 LEU C O 1
ATOM 4018 N N . ALA C 1 177 ? -55.179 60.316 46.100 1.00 27.49 175 ALA C N 1
ATOM 4019 C CA . ALA C 1 177 ? -56.158 59.586 46.904 1.00 28.81 175 ALA C CA 1
ATOM 4020 C C . ALA C 1 177 ? -56.425 58.185 46.355 1.00 29.56 175 ALA C C 1
ATOM 4021 O O . ALA C 1 177 ? -56.531 57.227 47.120 1.00 29.55 175 ALA C O 1
ATOM 4023 N N . ALA C 1 178 ? -56.534 58.074 45.032 1.00 30.92 176 ALA C N 1
ATOM 4024 C CA . ALA C 1 178 ? -56.789 56.791 44.377 1.00 33.91 176 ALA C CA 1
ATOM 4025 C C . ALA C 1 178 ? -55.674 55.788 44.668 1.00 36.85 176 ALA C C 1
ATOM 4026 O O . ALA C 1 178 ? -55.928 54.601 44.880 1.00 36.39 176 ALA C O 1
ATOM 4028 N N . LEU C 1 179 ? -54.434 56.267 44.661 1.00 40.85 177 LEU C N 1
ATOM 4029 C CA . LEU C 1 179 ? -53.288 55.421 44.969 1.00 44.20 177 LEU C CA 1
ATOM 4030 C C . LEU C 1 179 ? -53.249 55.250 46.489 1.00 47.88 177 LEU C C 1
ATOM 4031 O O . LEU C 1 179 ? -53.612 56.165 47.228 1.00 48.19 177 LEU C O 1
ATOM 4036 N N . GLU C 1 180 ? -52.821 54.086 46.961 1.00 51.80 178 GLU C N 1
ATOM 4037 C CA . GLU C 1 180 ? -52.746 53.858 48.406 1.00 57.72 178 GLU C CA 1
ATOM 4038 C C . GLU C 1 180 ? -52.027 52.560 48.804 1.00 59.14 178 GLU C C 1
ATOM 4039 O O . GLU C 1 180 ? -52.670 51.486 48.825 1.00 60.64 178 GLU C O 1
ATOM 4046 N N . SER D 2 2 ? -60.658 44.192 12.135 1.00 75.11 77 SER D N 1
ATOM 4047 C CA . SER D 2 2 ? -62.016 44.094 12.746 1.00 74.32 77 SER D CA 1
ATOM 4048 C C . SER D 2 2 ? -62.003 43.176 13.967 1.00 72.99 77 SER D C 1
ATOM 4049 O O . SER D 2 2 ? -62.909 43.223 14.802 1.00 73.22 77 SER D O 1
ATOM 4052 N N . LEU D 2 3 ? -60.968 42.346 14.059 1.00 70.83 78 LEU D N 1
ATOM 4053 C CA . LEU D 2 3 ? -60.819 41.396 15.159 1.00 67.94 78 LEU D CA 1
ATOM 4054 C C . LEU D 2 3 ? -60.403 42.050 16.468 1.00 64.83 78 LEU D C 1
ATOM 4055 O O . LEU D 2 3 ? -60.234 43.270 16.541 1.00 65.62 78 LEU D O 1
ATOM 4060 N N . THR D 2 4 ? -60.222 41.213 17.490 1.00 60.22 79 THR D N 1
ATOM 4061 C CA . THR D 2 4 ? -59.819 41.628 18.836 1.00 55.39 79 THR D CA 1
ATOM 4062 C C . THR D 2 4 ? -60.670 42.728 19.486 1.00 52.63 79 THR D C 1
ATOM 4063 O O . THR D 2 4 ? -60.612 42.933 20.699 1.00 50.36 79 THR D O 1
ATOM 4067 N N . ASN D 2 5 ? -61.463 43.434 18.690 1.00 49.31 80 ASN D N 1
ATOM 4068 C CA . ASN D 2 5 ? -62.346 44.448 19.249 1.00 46.93 80 ASN D CA 1
ATOM 4069 C C . ASN D 2 5 ? -63.524 43.654 19.796 1.00 44.59 80 ASN D C 1
ATOM 4070 O O . ASN D 2 5 ? -64.183 44.058 20.752 1.00 42.64 80 ASN D O 1
ATOM 4075 N N . LYS D 2 6 ? -63.758 42.500 19.176 1.00 43.68 81 LYS D N 1
ATOM 4076 C CA . LYS D 2 6 ? -64.825 41.592 19.564 1.00 41.48 81 LYS D CA 1
ATOM 4077 C C . LYS D 2 6 ? -64.675 41.214 21.031 1.00 39.37 81 LYS D C 1
ATOM 4078 O O . LYS D 2 6 ? -65.663 41.005 21.734 1.00 40.03 81 LYS D O 1
ATOM 4084 N N . VAL D 2 7 ? -63.436 41.131 21.494 1.00 36.23 82 VAL D N 1
ATOM 4085 C CA . VAL D 2 7 ? -63.171 40.778 22.883 1.00 35.40 82 VAL D CA 1
ATOM 4086 C C . VAL D 2 7 ? -63.718 41.846 23.835 1.00 34.08 82 VAL D C 1
ATOM 4087 O O . VAL D 2 7 ? -64.302 41.530 24.874 1.00 33.23 82 VAL D O 1
ATOM 4091 N N . VAL D 2 8 ? -63.517 43.109 23.479 1.00 31.96 83 VAL D N 1
ATOM 4092 C CA . VAL D 2 8 ? -63.994 44.214 24.297 1.00 30.43 83 VAL D CA 1
ATOM 4093 C C . VAL D 2 8 ? -65.516 44.286 24.195 1.00 29.26 83 VAL D C 1
ATOM 4094 O O . VAL D 2 8 ? -66.212 44.418 25.202 1.00 27.14 83 VAL D O 1
ATOM 4098 N N . LYS D 2 9 ? -66.024 44.191 22.969 1.00 29.16 84 LYS D N 1
ATOM 4099 C CA . LYS D 2 9 ? -67.462 44.231 22.732 1.00 29.94 84 LYS D CA 1
ATOM 4100 C C . LYS D 2 9 ? -68.169 43.119 23.497 1.00 29.03 84 LYS D C 1
ATOM 4101 O O . LYS D 2 9 ? -69.200 43.352 24.131 1.00 29.01 84 LYS D O 1
ATOM 4107 N N . ASP D 2 10 ? -67.610 41.915 23.447 1.00 26.73 85 ASP D N 1
ATOM 4108 C CA . ASP D 2 10 ? -68.203 40.797 24.165 1.00 27.38 85 ASP D CA 1
ATOM 4109 C C . ASP D 2 10 ? -68.173 41.024 25.674 1.00 26.29 85 ASP D C 1
ATOM 4110 O O . ASP D 2 10 ? -69.090 40.609 26.385 1.00 23.73 85 ASP D O 1
ATOM 4115 N N . PHE D 2 11 ? -67.119 41.678 26.158 1.00 24.75 86 PHE D N 1
ATOM 4116 C CA . PHE D 2 11 ? -66.994 41.955 27.587 1.00 26.28 86 PHE D CA 1
ATOM 4117 C C . PHE D 2 11 ? -68.074 42.942 28.034 1.00 26.47 86 PHE D C 1
ATOM 4118 O O . PHE D 2 11 ? -68.621 42.818 29.132 1.00 25.80 86 PHE D O 1
ATOM 4126 N N . MET D 2 12 ? -68.369 43.928 27.187 1.00 24.87 87 MET D N 1
ATOM 4127 C CA . MET D 2 12 ? -69.385 44.921 27.527 1.00 26.18 87 MET D CA 1
ATOM 4128 C C . MET D 2 12 ? -70.738 44.225 27.561 1.00 25.22 87 MET D C 1
ATOM 4129 O O . MET D 2 12 ? -71.550 44.463 28.449 1.00 21.41 87 MET D O 1
ATOM 4134 N N . LEU D 2 13 ? -70.964 43.357 26.584 1.00 26.44 88 LEU D N 1
ATOM 4135 C CA . LEU D 2 13 ? -72.209 42.616 26.493 1.00 29.02 88 LEU D CA 1
ATOM 4136 C C . LEU D 2 13 ? -72.466 41.859 27.794 1.00 29.98 88 LEU D C 1
ATOM 4137 O O . LEU D 2 13 ? -73.587 41.869 28.317 1.00 30.84 88 LEU D O 1
ATOM 4142 N N . GLN D 2 14 ? -71.423 41.222 28.320 1.00 28.84 89 GLN D N 1
ATOM 4143 C CA . GLN D 2 14 ? -71.524 40.461 29.563 1.00 30.30 89 GLN D CA 1
ATOM 4144 C C . GLN D 2 14 ? -71.800 41.372 30.753 1.00 30.26 89 GLN D C 1
ATOM 4145 O O . GLN D 2 14 ? -72.486 40.976 31.700 1.00 31.71 89 GLN D O 1
ATOM 4151 N N . THR D 2 15 ? -71.239 42.578 30.718 1.00 27.48 90 THR D N 1
ATOM 4152 C CA . THR D 2 15 ? -71.444 43.540 31.791 1.00 26.24 90 THR D CA 1
ATOM 4153 C C . THR D 2 15 ? -72.896 44.009 31.724 1.00 24.92 90 THR D C 1
ATOM 4154 O O . THR D 2 15 ? -73.572 44.122 32.743 1.00 22.20 90 THR D O 1
ATOM 4158 N N . LEU D 2 16 ? -73.364 44.284 30.511 1.00 24.58 91 LEU D N 1
ATOM 4159 C CA . LEU D 2 16 ? -74.734 44.732 30.307 1.00 25.41 91 LEU D CA 1
ATOM 4160 C C . LEU D 2 16 ? -75.674 43.640 30.804 1.00 25.69 91 LEU D C 1
ATOM 4161 O O . LEU D 2 16 ? -76.655 43.916 31.492 1.00 25.55 91 LEU D O 1
ATOM 4166 N N . ASN D 2 17 ? -75.358 42.397 30.459 1.00 26.11 92 ASN D N 1
ATOM 4167 C CA . ASN D 2 17 ? -76.164 41.261 30.890 1.00 28.32 92 ASN D CA 1
ATOM 4168 C C . ASN D 2 17 ? -76.233 41.183 32.414 1.00 2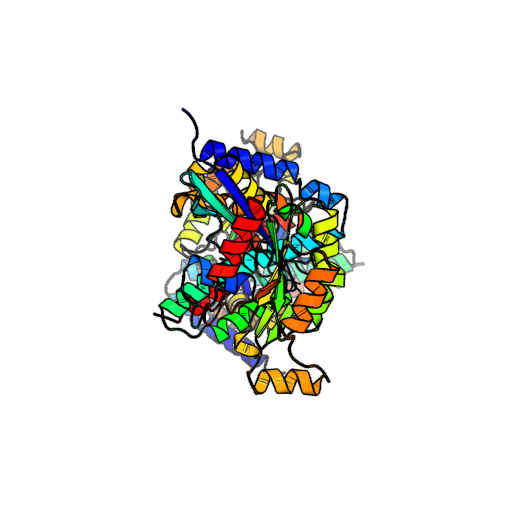8.55 92 ASN D C 1
ATOM 4169 O O . ASN D 2 17 ? -77.287 40.913 32.973 1.00 28.77 92 ASN D O 1
ATOM 4174 N N . ASP D 2 18 ? -75.110 41.415 33.083 1.00 29.62 93 ASP D N 1
ATOM 4175 C CA . ASP D 2 18 ? -75.090 41.346 34.538 1.00 33.01 93 ASP D CA 1
ATOM 4176 C C . ASP D 2 18 ? -75.886 42.470 35.187 1.00 32.64 93 ASP D C 1
ATOM 4177 O O . ASP D 2 18 ? -76.453 42.291 36.266 1.00 32.52 93 ASP D O 1
ATOM 4182 N N . ILE D 2 19 ? -75.931 43.624 34.527 1.00 31.68 94 ILE D N 1
ATOM 4183 C CA . ILE D 2 19 ? -76.677 44.772 35.033 1.00 29.39 94 ILE D CA 1
ATOM 4184 C C . ILE D 2 19 ? -78.161 44.420 35.071 1.00 29.25 94 ILE D C 1
ATOM 4185 O O . ILE D 2 19 ? -78.889 44.835 35.972 1.00 29.34 94 ILE D O 1
ATOM 4190 N N . ASP D 2 20 ? -78.594 43.646 34.083 1.00 29.41 95 ASP D N 1
ATOM 4191 C CA . ASP D 2 20 ? -79.982 43.197 33.985 1.00 28.95 95 ASP D CA 1
ATOM 4192 C C . ASP D 2 20 ? -81.000 44.338 34.067 1.00 26.67 95 ASP D C 1
ATOM 4193 O O . ASP D 2 20 ? -81.780 44.417 35.021 1.00 26.17 95 ASP D O 1
ATOM 4198 N N . ILE D 2 21 ? -81.003 45.210 33.063 1.00 24.25 96 ILE D N 1
ATOM 4199 C CA . ILE D 2 21 ? -81.934 46.334 33.047 1.00 23.11 96 ILE D CA 1
ATOM 4200 C C . ILE D 2 21 ? -83.388 45.850 33.127 1.00 22.87 96 ILE D C 1
ATOM 4201 O O . ILE D 2 21 ? -84.129 46.251 34.022 1.00 22.01 96 ILE D O 1
ATOM 4206 N N . ARG D 2 22 ? -83.787 44.985 32.201 1.00 23.81 97 ARG D N 1
ATOM 4207 C CA . ARG D 2 22 ? -85.147 44.455 32.187 1.00 27.99 97 ARG D CA 1
ATOM 4208 C C . ARG D 2 22 ? -85.543 43.838 33.525 1.00 27.68 97 ARG D C 1
ATOM 4209 O O . ARG D 2 22 ? -86.617 44.123 34.056 1.00 27.75 97 ARG D O 1
ATOM 4217 N N . GLY D 2 23 ? -84.670 42.989 34.060 1.00 28.39 98 GLY D N 1
ATOM 4218 C CA . GLY D 2 23 ? -84.932 42.347 35.336 1.00 26.22 98 GLY D CA 1
ATOM 4219 C C . GLY D 2 23 ? -85.133 43.347 36.467 1.00 27.60 98 GLY D C 1
ATOM 4220 O O . GLY D 2 23 ? -86.010 43.159 37.315 1.00 26.88 98 GLY D O 1
ATOM 4221 N N . SER D 2 24 ? -84.330 44.410 36.492 1.00 26.18 99 SER D N 1
ATOM 4222 C CA . SER D 2 24 ? -84.462 45.414 37.543 1.00 25.33 99 SER D CA 1
ATOM 4223 C C . SER D 2 24 ? -85.749 46.196 37.338 1.00 24.10 99 SER D C 1
ATOM 4224 O O . SER D 2 24 ? -86.452 46.516 38.294 1.00 22.75 99 SER D O 1
ATOM 4227 N N . ALA D 2 25 ? -86.055 46.495 36.080 1.00 23.00 100 ALA D N 1
ATOM 4228 C CA . ALA D 2 25 ? -87.264 47.235 35.745 1.00 21.50 100 ALA D CA 1
ATOM 4229 C C . ALA D 2 25 ? -88.490 46.466 36.223 1.00 22.31 100 ALA D C 1
ATOM 4230 O O . ALA D 2 25 ? -89.394 47.044 36.830 1.00 20.28 100 ALA D O 1
ATOM 4232 N N . SER D 2 26 ? -88.500 45.161 35.965 1.00 23.07 101 SER D N 1
ATOM 4233 C CA . SER D 2 26 ? -89.621 44.310 36.343 1.00 26.64 101 SER D CA 1
ATOM 4234 C C . SER D 2 26 ? -89.854 44.227 37.847 1.00 28.32 101 SER D C 1
ATOM 4235 O O . SER D 2 26 ? -90.972 43.955 38.287 1.00 28.97 101 SER D O 1
ATOM 4238 N N . LYS D 2 27 ? -88.810 44.473 38.634 1.00 29.75 102 LYS D N 1
ATOM 4239 C CA . LYS D 2 27 ? -88.921 44.382 40.088 1.00 30.71 102 LYS D CA 1
ATOM 4240 C C . LYS D 2 27 ? -89.177 45.698 40.800 1.00 30.98 102 LYS D C 1
ATOM 4241 O O . LYS D 2 27 ? -89.698 45.709 41.918 1.00 29.64 102 LYS D O 1
ATOM 4247 N N . ASP D 2 28 ? -88.817 46.802 40.155 1.00 29.75 103 ASP D N 1
ATOM 4248 C CA . ASP D 2 28 ? -88.980 48.117 40.754 1.00 28.76 103 ASP D CA 1
ATOM 4249 C C . ASP D 2 28 ? -89.486 49.146 39.733 1.00 28.66 103 ASP D C 1
ATOM 4250 O O . ASP D 2 28 ? -88.747 49.575 38.844 1.00 25.56 103 ASP D O 1
ATOM 4255 N N . PRO D 2 29 ? -90.758 49.559 39.858 1.00 28.65 104 PRO D N 1
ATOM 4256 C CA . PRO D 2 29 ? -91.365 50.539 38.946 1.00 27.43 104 PRO D CA 1
ATOM 4257 C C . PRO D 2 29 ? -90.579 51.840 38.817 1.00 26.38 104 PRO D C 1
ATOM 4258 O O . PRO D 2 29 ? -90.566 52.456 37.749 1.00 24.73 104 PRO D O 1
ATOM 4262 N N . ALA D 2 30 ? -89.931 52.257 39.903 1.00 25.35 105 ALA D N 1
ATOM 4263 C CA . ALA D 2 30 ? -89.138 53.489 39.894 1.00 25.08 105 ALA D CA 1
ATOM 4264 C C . ALA D 2 30 ? -87.913 53.316 38.996 1.00 24.29 105 ALA D C 1
ATOM 4265 O O . ALA D 2 30 ? -87.513 54.249 38.295 1.00 24.70 105 ALA D O 1
ATOM 4267 N N . TYR D 2 31 ? -87.318 52.124 39.027 1.00 23.42 106 TYR D N 1
ATOM 4268 C CA . TYR D 2 31 ? -86.154 51.828 38.194 1.00 21.19 106 TYR D CA 1
ATOM 4269 C C . TYR D 2 31 ? -86.637 51.919 36.742 1.00 22.86 106 TYR D C 1
ATOM 4270 O O . TYR D 2 31 ? -86.028 52.599 35.904 1.00 20.36 106 TYR D O 1
ATOM 4279 N N . ALA D 2 32 ? -87.752 51.241 36.467 1.00 21.33 107 ALA D N 1
ATOM 4280 C CA . ALA D 2 32 ? -88.347 51.211 35.128 1.00 22.51 107 ALA D CA 1
ATOM 4281 C C . ALA D 2 32 ? -88.621 52.587 34.522 1.00 21.05 107 ALA D C 1
ATOM 4282 O O . ALA D 2 32 ? -88.248 52.848 33.383 1.00 21.66 107 ALA D O 1
ATOM 4284 N N . SER D 2 33 ? -89.276 53.468 35.272 1.00 21.93 108 SER D N 1
ATOM 4285 C CA . SER D 2 33 ? -89.589 54.796 34.753 1.00 21.68 108 SER D CA 1
ATOM 4286 C C . SER D 2 33 ? -88.336 55.665 34.618 1.00 21.00 108 SER D C 1
ATOM 4287 O O . SER D 2 33 ? -88.219 56.469 33.694 1.00 22.66 108 SER D O 1
ATOM 4290 N N . GLN D 2 34 ? -87.400 55.503 35.543 1.00 20.35 109 GLN D N 1
ATOM 4291 C CA . GLN D 2 34 ? -86.157 56.253 35.483 1.00 19.45 109 GLN D CA 1
ATOM 4292 C C . GLN D 2 34 ? -85.371 55.810 34.253 1.00 18.68 109 GLN D C 1
ATOM 4293 O O . GLN D 2 34 ? -84.767 56.631 33.555 1.00 18.02 109 GLN D O 1
ATOM 4299 N N . THR D 2 35 ? -85.405 54.513 33.970 1.00 18.89 110 THR D N 1
ATOM 4300 C CA . THR D 2 35 ? -84.709 53.972 32.808 1.00 18.19 110 THR D CA 1
ATOM 4301 C C . THR D 2 35 ? -85.247 54.620 31.533 1.00 19.76 110 THR D C 1
ATOM 4302 O O . THR D 2 35 ? -84.478 55.127 30.709 1.00 19.89 110 THR D O 1
ATOM 4306 N N . ARG D 2 36 ? -86.569 54.613 31.376 1.00 18.70 111 ARG D N 1
ATOM 4307 C CA . ARG D 2 36 ? -87.178 55.199 30.186 1.00 21.19 111 ARG D CA 1
ATOM 4308 C C . ARG D 2 36 ? -86.787 56.665 30.004 1.00 20.94 111 ARG D C 1
ATOM 4309 O O . ARG D 2 36 ? -86.519 57.110 28.889 1.00 22.20 111 ARG D O 1
ATOM 4317 N N . GLU D 2 37 ? -86.745 57.417 31.096 1.00 21.49 112 GLU D N 1
ATOM 4318 C CA . GLU D 2 37 ? -86.383 58.820 31.005 1.00 20.85 112 GLU D CA 1
ATOM 4319 C C . GLU D 2 37 ? -84.895 58.987 30.713 1.00 19.98 112 GLU D C 1
ATOM 4320 O O . GLU D 2 37 ? -84.512 59.769 29.846 1.00 18.40 112 GLU D O 1
ATOM 4326 N N . ALA D 2 38 ? -84.056 58.236 31.422 1.00 21.19 113 ALA D N 1
ATOM 4327 C CA . ALA D 2 38 ? -82.612 58.312 31.215 1.00 18.58 113 ALA D CA 1
ATOM 4328 C C . ALA D 2 38 ? -82.290 58.094 29.747 1.00 17.62 113 ALA D C 1
ATOM 4329 O O . ALA D 2 38 ? -81.516 58.837 29.157 1.00 18.97 113 ALA D O 1
ATOM 4331 N N . ILE D 2 39 ? -82.910 57.079 29.156 1.00 18.19 114 ILE D N 1
ATOM 4332 C CA . ILE D 2 39 ? -82.678 56.732 27.755 1.00 17.48 114 ILE D CA 1
ATOM 4333 C C . ILE D 2 39 ? -83.033 57.847 26.765 1.00 18.23 114 ILE D C 1
ATOM 4334 O O . ILE D 2 39 ? -82.217 58.214 25.913 1.00 18.16 114 ILE D O 1
ATOM 4339 N N . LEU D 2 40 ? -84.244 58.386 26.867 1.00 17.05 115 LEU D N 1
ATOM 4340 C CA . LEU D 2 40 ? -84.642 59.452 25.963 1.00 16.89 115 LEU D CA 1
ATOM 4341 C C . LEU D 2 40 ? -83.773 60.680 26.209 1.00 17.63 115 LEU D C 1
ATOM 4342 O O . LEU D 2 40 ? -83.429 61.408 25.277 1.00 18.60 115 LEU D O 1
ATOM 4347 N N . SER D 2 41 ? -83.422 60.917 27.465 1.00 17.24 116 SER D N 1
ATOM 4348 C CA . SER D 2 41 ? -82.561 62.045 27.787 1.00 17.29 116 SER D CA 1
ATOM 4349 C C . SER D 2 41 ? -81.215 61.847 27.074 1.00 17.67 116 SER D C 1
ATOM 4350 O O . SER D 2 41 ? -80.634 62.802 26.550 1.00 16.91 116 SER D O 1
ATOM 4353 N N . ALA D 2 42 ? -80.725 60.606 27.049 1.00 15.73 117 ALA D N 1
ATOM 4354 C CA . ALA D 2 42 ? -79.451 60.318 26.387 1.00 17.37 117 ALA D CA 1
ATOM 4355 C C . ALA D 2 42 ? -79.594 60.562 24.885 1.00 16.14 117 ALA D C 1
ATOM 4356 O O . ALA D 2 42 ? -78.707 61.131 24.264 1.00 15.33 117 ALA D O 1
ATOM 4358 N N . VAL D 2 43 ? -80.716 60.134 24.309 1.00 16.31 118 VAL D N 1
ATOM 4359 C CA . VAL D 2 43 ? -80.972 60.340 22.879 1.00 16.75 118 VAL D CA 1
ATOM 4360 C C . VAL D 2 43 ? -80.957 61.836 22.622 1.00 17.14 118 VAL D C 1
ATOM 4361 O O . VAL D 2 43 ? -80.355 62.312 21.668 1.00 19.34 118 VAL D O 1
ATOM 4365 N N . TYR D 2 44 ? -81.619 62.576 23.498 1.00 17.19 119 TYR D N 1
ATOM 4366 C CA . TYR D 2 44 ? -81.668 64.024 23.386 1.00 17.52 119 TYR D CA 1
ATOM 4367 C C . TYR D 2 44 ? -80.272 64.643 23.455 1.00 16.73 119 TYR D C 1
ATOM 4368 O O . TYR D 2 44 ? -79.909 65.451 22.601 1.00 16.43 119 TYR D O 1
ATOM 4377 N N . SER D 2 45 ? -79.515 64.269 24.486 1.00 15.26 120 SER D N 1
ATOM 4378 C CA . SER D 2 45 ? -78.167 64.786 24.709 1.00 17.67 120 SER D CA 1
ATOM 4379 C C . SER D 2 45 ? -77.223 64.622 23.518 1.00 18.38 120 SER D C 1
ATOM 4380 O O . SER D 2 45 ? -76.550 65.573 23.117 1.00 20.31 120 SER D O 1
ATOM 4383 N N . LYS D 2 46 ? -77.172 63.418 22.961 1.00 18.81 121 LYS D N 1
ATOM 4384 C CA . LYS D 2 46 ? -76.294 63.145 21.828 1.00 19.89 121 LYS D CA 1
ATOM 4385 C C . LYS D 2 46 ? -76.678 63.968 20.604 1.00 19.40 121 LYS D C 1
ATOM 4386 O O . LYS D 2 46 ? -75.819 64.538 19.942 1.00 19.48 121 LYS D O 1
ATOM 4392 N N . ASN D 2 47 ? -77.968 64.033 20.305 1.00 18.44 122 ASN D N 1
ATOM 4393 C CA . ASN D 2 47 ? -78.428 64.815 19.163 1.00 20.12 122 ASN D CA 1
ATOM 4394 C C . ASN D 2 47 ? -78.111 66.301 19.386 1.00 19.40 122 ASN D C 1
ATOM 4395 O O . ASN D 2 47 ? -77.634 66.986 18.488 1.00 21.07 122 ASN D O 1
ATOM 4400 N N . LYS D 2 48 ? -78.381 66.799 20.588 1.00 18.81 123 LYS D N 1
ATOM 4401 C CA . LYS D 2 48 ? -78.119 68.195 20.904 1.00 17.79 123 LYS D CA 1
ATOM 4402 C C . LYS D 2 48 ? -76.657 68.609 20.680 1.00 19.48 123 LYS D C 1
ATOM 4403 O O . LYS D 2 48 ? -76.391 69.652 20.064 1.00 17.39 123 LYS D O 1
ATOM 4409 N N . ASP D 2 49 ? -75.718 67.806 21.188 1.00 17.99 124 ASP D N 1
ATOM 4410 C CA . ASP D 2 49 ? -74.291 68.110 21.047 1.00 19.99 124 ASP D CA 1
ATOM 4411 C C . ASP D 2 49 ? -73.797 68.028 19.608 1.00 21.50 124 ASP D C 1
ATOM 4412 O O . ASP D 2 49 ? -73.111 68.931 19.123 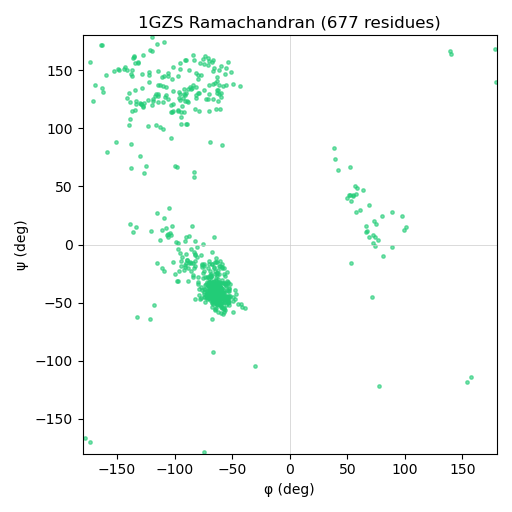1.00 21.57 124 ASP D O 1
ATOM 4417 N N . GLN D 2 50 ? -74.143 66.945 18.924 1.00 22.01 125 GLN D N 1
ATOM 4418 C CA . GLN D 2 50 ? -73.683 66.769 17.560 1.00 24.59 125 GLN D CA 1
ATOM 4419 C C . GLN D 2 50 ? -74.210 67.864 16.649 1.00 23.76 125 GLN D C 1
ATOM 4420 O O . GLN D 2 50 ? -73.454 68.444 15.873 1.00 23.38 125 GLN D O 1
ATOM 4426 N N . CYS D 2 51 ? -75.501 68.160 16.746 1.00 22.39 126 CYS D N 1
ATOM 4427 C CA . CYS D 2 51 ? -76.064 69.195 15.901 1.00 22.75 126 CYS D CA 1
ATOM 4428 C C . CYS D 2 51 ? -75.475 70.566 16.220 1.00 22.60 126 CYS D C 1
ATOM 4429 O O . CYS D 2 51 ? -75.113 71.308 15.309 1.00 22.77 126 CYS D O 1
ATOM 4432 N N . CYS D 2 52 ? -75.375 70.898 17.507 1.00 20.87 127 CYS D N 1
ATOM 4433 C CA . CYS D 2 52 ? -74.832 72.189 17.906 1.00 23.28 127 CYS D CA 1
ATOM 4434 C C . CYS D 2 52 ? -73.404 72.372 17.405 1.00 23.60 127 CYS D C 1
ATOM 4435 O O . CYS D 2 52 ? -73.015 73.477 17.014 1.00 22.68 127 CYS D O 1
ATOM 4438 N N . ASN D 2 53 ? -72.618 71.301 17.416 1.00 23.23 128 ASN D N 1
ATOM 4439 C CA . ASN D 2 53 ? -71.255 71.418 16.930 1.00 25.84 128 ASN D CA 1
ATOM 4440 C C . ASN D 2 53 ? -71.244 71.764 15.450 1.00 24.37 128 ASN D C 1
ATOM 4441 O O . ASN D 2 53 ? -70.421 72.560 15.006 1.00 23.15 128 ASN D O 1
ATOM 4446 N N . LEU D 2 54 ? -72.166 71.185 14.690 1.00 23.14 129 LEU D N 1
ATOM 4447 C CA . LEU D 2 54 ? -72.240 71.469 13.260 1.00 24.79 129 LEU D CA 1
ATOM 4448 C C . LEU D 2 54 ? -72.771 72.887 13.000 1.00 25.74 129 LEU D C 1
ATOM 4449 O O . LEU D 2 54 ? -72.271 73.588 12.121 1.00 26.12 129 LEU D O 1
ATOM 4454 N N . LEU D 2 55 ? -73.762 73.321 13.776 1.00 26.18 130 LEU D N 1
ATOM 4455 C CA . LEU D 2 55 ? -74.312 74.663 13.602 1.00 26.22 130 LEU D CA 1
ATOM 4456 C C . LEU D 2 55 ? -73.260 75.714 13.942 1.00 27.46 130 LEU D C 1
ATOM 4457 O O . LEU D 2 55 ? -73.110 76.706 13.228 1.00 27.25 130 LEU D O 1
ATOM 4462 N N . ILE D 2 56 ? -72.536 75.500 15.038 1.00 28.24 131 ILE D N 1
ATOM 4463 C CA . ILE D 2 56 ? -71.494 76.439 15.432 1.00 29.12 131 ILE D CA 1
ATOM 4464 C C . ILE D 2 56 ? -70.452 76.530 14.321 1.00 28.56 131 ILE D C 1
ATOM 4465 O O . ILE D 2 56 ? -69.868 77.583 14.104 1.00 29.55 131 ILE D O 1
ATOM 4470 N N . SER D 2 57 ? -70.227 75.428 13.613 1.00 28.98 132 SER D N 1
ATOM 4471 C CA . SER D 2 57 ? -69.252 75.421 12.525 1.00 30.36 132 SER D CA 1
ATOM 4472 C C . SER D 2 57 ? -69.734 76.233 11.324 1.00 30.03 132 SER D C 1
ATOM 4473 O O . SER D 2 57 ? -68.938 76.884 10.655 1.00 28.78 132 SER D O 1
ATOM 4476 N N . LYS D 2 58 ? -71.037 76.193 11.055 1.00 30.67 133 LYS D N 1
ATOM 4477 C CA . LYS D 2 58 ? -71.610 76.929 9.932 1.00 30.58 133 LYS D CA 1
ATOM 4478 C C . LYS D 2 58 ? -71.885 78.380 10.312 1.00 30.81 133 LYS D C 1
ATOM 4479 O O . LYS D 2 58 ? -72.273 79.190 9.472 1.00 30.49 133 LYS D O 1
ATOM 4485 N N . GLY D 2 59 ? -71.697 78.700 11.586 1.00 31.38 134 GLY D N 1
ATOM 4486 C CA . GLY D 2 59 ? -71.932 80.056 12.050 1.00 31.46 134 GLY D CA 1
ATOM 4487 C C . GLY D 2 59 ? -73.403 80.341 12.289 1.00 33.10 134 GLY D C 1
ATOM 4488 O O . GLY D 2 59 ? -73.835 81.496 12.248 1.00 34.00 134 GLY D O 1
ATOM 4489 N N . ILE D 2 60 ? -74.174 79.287 12.544 1.00 32.08 135 ILE D N 1
ATOM 4490 C CA . ILE D 2 60 ? -75.608 79.425 12.788 1.00 30.95 135 ILE D CA 1
ATOM 4491 C C . ILE D 2 60 ? -75.940 79.478 14.285 1.00 30.26 135 ILE D C 1
ATOM 4492 O O . ILE D 2 60 ? -75.473 78.650 15.068 1.00 29.05 135 ILE D O 1
ATOM 4497 N N . ASN D 2 61 ? -76.741 80.465 14.676 1.00 29.41 136 ASN D N 1
ATOM 4498 C CA . ASN D 2 61 ? -77.161 80.610 16.064 1.00 28.77 136 ASN D CA 1
ATOM 4499 C C . ASN D 2 61 ? -77.909 79.325 16.439 1.00 27.34 136 ASN D C 1
ATOM 4500 O O . ASN D 2 61 ? -78.801 78.887 15.711 1.00 25.78 136 ASN D O 1
ATOM 4505 N N . ILE D 2 62 ? -77.538 78.727 17.569 1.00 25.09 137 ILE D N 1
ATOM 4506 C CA . ILE D 2 62 ? -78.128 77.468 18.012 1.00 25.85 137 ILE D CA 1
ATOM 4507 C C . ILE D 2 62 ? -79.462 77.542 18.749 1.00 26.56 137 ILE D C 1
ATOM 4508 O O . ILE D 2 62 ? -80.133 76.522 18.911 1.00 25.94 137 ILE D O 1
ATOM 4513 N N . ALA D 2 63 ? -79.850 78.735 19.185 1.00 27.61 138 ALA D N 1
ATOM 4514 C CA . ALA D 2 63 ? -81.097 78.906 19.930 1.00 28.50 138 ALA D CA 1
ATOM 4515 C C . ALA D 2 63 ? -82.350 78.348 19.247 1.00 27.53 138 ALA D C 1
ATOM 4516 O O . ALA D 2 63 ? -83.117 77.618 19.866 1.00 27.33 138 ALA D O 1
ATOM 4518 N N . PRO D 2 64 ? -82.581 78.684 17.969 1.00 28.11 139 PRO D N 1
ATOM 4519 C CA . PRO D 2 64 ? -83.787 78.142 17.328 1.00 27.81 139 PRO D CA 1
ATOM 4520 C C . PRO D 2 64 ? -83.831 76.611 17.391 1.00 27.07 139 PRO D C 1
ATOM 4521 O O . PRO D 2 64 ? -84.864 76.020 17.714 1.00 26.81 139 PRO D O 1
ATOM 4525 N N . PHE D 2 65 ? -82.700 75.980 17.095 1.00 26.22 140 PHE D N 1
ATOM 4526 C CA . PHE D 2 65 ? -82.608 74.526 17.125 1.00 23.10 140 PHE D CA 1
ATOM 4527 C C . PHE D 2 65 ? -82.908 73.992 18.520 1.00 23.98 140 PHE D C 1
ATOM 4528 O O . PHE D 2 65 ? -83.739 73.092 18.682 1.00 24.54 140 PHE D O 1
ATOM 4536 N N . LEU D 2 66 ? -82.238 74.545 19.528 1.00 21.85 141 LEU D N 1
ATOM 4537 C CA . LEU D 2 66 ? -82.443 74.093 20.897 1.00 23.73 141 LEU D CA 1
ATOM 4538 C C . LEU D 2 66 ? -83.895 74.202 21.335 1.00 25.47 141 LEU D C 1
ATOM 4539 O O . LEU D 2 66 ? -84.405 73.321 22.031 1.00 26.78 141 LEU D O 1
ATOM 4544 N N . GLN D 2 67 ? -84.560 75.279 20.928 1.00 26.75 142 GLN D N 1
ATOM 4545 C CA . GLN D 2 67 ? -85.953 75.477 21.285 1.00 28.33 142 GLN D CA 1
ATOM 4546 C C . GLN D 2 67 ? -86.825 74.373 20.701 1.00 28.75 142 GLN D C 1
ATOM 4547 O O . GLN D 2 67 ? -87.712 73.855 21.384 1.00 29.31 142 GLN D O 1
ATOM 4553 N N . GLU D 2 68 ? -86.576 73.996 19.449 1.00 26.89 143 GLU D N 1
ATOM 4554 C CA . GLU D 2 68 ? -87.400 72.954 18.846 1.00 26.99 143 GLU D CA 1
ATOM 4555 C C . GLU D 2 68 ? -87.174 71.544 19.403 1.00 25.28 143 GLU D C 1
ATOM 4556 O O . GLU D 2 68 ? -88.132 70.793 19.585 1.00 25.75 143 GLU D O 1
ATOM 4562 N N . ILE D 2 69 ? -85.929 71.166 19.672 1.00 23.77 144 ILE D N 1
ATOM 4563 C CA . ILE D 2 69 ? -85.709 69.840 20.226 1.00 22.35 144 ILE D CA 1
ATOM 4564 C C . ILE D 2 69 ? -86.111 69.892 21.692 1.00 22.30 144 ILE D C 1
ATOM 4565 O O . ILE D 2 69 ? -86.337 68.863 22.329 1.00 23.62 144 ILE D O 1
ATOM 4570 N N . GLY D 2 70 ? -86.214 71.108 22.217 1.00 22.59 145 GLY D N 1
ATOM 4571 C CA . GLY D 2 70 ? -86.648 71.278 23.587 1.00 22.87 145 GLY D CA 1
ATOM 4572 C C . GLY D 2 70 ? -88.122 70.895 23.646 1.00 24.54 145 GLY D C 1
ATOM 4573 O O . GLY D 2 70 ? -88.548 70.169 24.547 1.00 24.78 145 GLY D O 1
ATOM 4574 N N . GLU D 2 71 ? -88.903 71.370 22.677 1.00 24.24 146 GLU D N 1
ATOM 4575 C CA . GLU D 2 71 ? -90.331 71.047 22.629 1.00 26.29 146 GLU D CA 1
ATOM 4576 C C . GLU D 2 71 ? -90.539 69.549 22.392 1.00 24.78 146 GLU D C 1
ATOM 4577 O O . GLU D 2 71 ? -91.424 68.933 22.989 1.00 23.67 146 GLU D O 1
ATOM 4583 N N . ALA D 2 72 ? -89.715 68.967 21.526 1.00 22.45 147 ALA D N 1
ATOM 4584 C CA . ALA D 2 72 ? -89.815 67.546 21.241 1.00 21.48 147 ALA D CA 1
ATOM 4585 C C . ALA D 2 72 ? -89.583 66.754 22.534 1.00 21.29 147 ALA D C 1
ATOM 4586 O O . ALA D 2 72 ? -90.273 65.773 22.797 1.00 21.27 147 ALA D O 1
ATOM 4588 N N . ALA D 2 73 ? -88.622 67.199 23.343 1.00 21.85 148 ALA D N 1
ATOM 4589 C CA . ALA D 2 73 ? -88.306 66.533 24.605 1.00 22.21 148 ALA D CA 1
ATOM 4590 C C . ALA D 2 73 ? -89.475 66.636 25.582 1.00 22.58 148 ALA D C 1
ATOM 4591 O O . ALA D 2 73 ? -89.785 65.693 26.313 1.00 24.25 148 ALA D O 1
ATOM 4593 N N . LYS D 2 74 ? -90.110 67.799 25.598 1.00 23.52 149 LYS D N 1
ATOM 4594 C CA . LYS D 2 74 ? -91.245 68.042 26.472 1.00 24.22 149 LYS D CA 1
ATOM 4595 C C . LYS D 2 74 ? -92.410 67.181 25.985 1.00 23.56 149 LYS D C 1
ATOM 4596 O O . LYS D 2 74 ? -93.065 66.496 26.775 1.00 24.78 149 LYS D O 1
ATOM 4602 N N . ASN D 2 75 ? -92.653 67.212 24.677 1.00 22.95 150 ASN D N 1
ATOM 4603 C CA . ASN D 2 75 ? -93.735 66.442 24.067 1.00 23.27 150 ASN D CA 1
ATOM 4604 C C . ASN D 2 75 ? -93.538 64.948 24.286 1.00 24.74 150 ASN D C 1
ATOM 4605 O O . ASN D 2 75 ? -94.509 64.192 24.385 1.00 24.04 150 ASN D O 1
ATOM 4610 N N . ALA D 2 76 ? -92.279 64.520 24.341 1.00 23.42 151 ALA D N 1
ATOM 4611 C CA . ALA D 2 76 ? -91.961 63.117 24.554 1.00 23.33 151 ALA D CA 1
ATOM 4612 C C . ALA D 2 76 ? -92.320 62.721 25.989 1.00 23.87 151 ALA D C 1
ATOM 4613 O O . ALA D 2 76 ? -92.421 61.536 26.317 1.00 23.78 151 ALA D O 1
ATOM 4615 N N . GLY D 2 77 ? -92.505 63.719 26.847 1.00 24.15 152 GLY D N 1
ATOM 4616 C CA . GLY D 2 77 ? -92.864 63.440 28.226 1.00 24.65 152 GLY D CA 1
ATOM 4617 C C . GLY D 2 77 ? -91.729 63.524 29.228 1.00 25.57 152 GLY D C 1
ATOM 4618 O O . GLY D 2 77 ? -91.861 63.045 30.356 1.00 27.35 152 GLY D O 1
ATOM 4619 N N . LEU D 2 78 ? -90.615 64.136 28.836 1.00 23.90 153 LEU D N 1
ATOM 4620 C CA . LEU D 2 78 ? -89.475 64.264 29.736 1.00 22.17 153 LEU D CA 1
ATOM 4621 C C . LEU D 2 78 ? -89.625 65.477 30.659 1.00 22.72 153 LEU D C 1
ATOM 4622 O O . LEU D 2 78 ? -90.055 66.544 30.228 1.00 22.08 153 LEU D O 1
ATOM 4627 N N . PRO D 2 79 ? -89.289 65.321 31.952 1.00 23.06 154 PRO D N 1
ATOM 4628 C CA . PRO D 2 79 ? -89.407 66.456 32.871 1.00 22.65 154 PRO D CA 1
ATOM 4629 C C . PRO D 2 79 ? -88.212 67.383 32.695 1.00 25.20 154 PRO D C 1
ATOM 4630 O O . PRO D 2 79 ? -87.102 66.929 32.410 1.00 24.29 154 PRO D O 1
ATOM 4634 N N . GLY D 2 80 ? -88.444 68.679 32.853 1.00 26.57 155 GLY D N 1
ATOM 4635 C CA . GLY D 2 80 ? -87.369 69.640 32.708 1.00 29.02 155 GLY D CA 1
ATOM 4636 C C . GLY D 2 80 ? -87.831 71.031 33.081 1.00 32.18 155 GLY D C 1
ATOM 4637 O O . GLY D 2 80 ? -88.921 71.209 33.635 1.00 32.48 155 GLY D O 1
ATOM 4638 N N . THR D 2 81 ? -87.000 72.022 32.784 1.00 33.39 156 THR D N 1
ATOM 4639 C CA . THR D 2 81 ? -87.330 73.407 33.085 1.00 35.35 156 THR D CA 1
ATOM 4640 C C . THR D 2 81 ? -86.920 74.262 31.893 1.00 36.78 156 THR D C 1
ATOM 4641 O O . THR D 2 81 ? -85.940 73.958 31.205 1.00 38.70 156 THR D O 1
ATOM 4645 N N . THR D 2 82 ? -87.676 75.320 31.632 1.00 36.08 157 THR D N 1
ATOM 4646 C CA . THR D 2 82 ? -87.358 76.176 30.508 1.00 37.45 157 THR D CA 1
ATOM 4647 C C . THR D 2 82 ? -86.748 77.487 30.984 1.00 38.07 157 THR D C 1
ATOM 4648 O O . THR D 2 82 ? -87.090 77.998 32.049 1.00 36.50 157 THR D O 1
ATOM 4652 N N . LYS D 2 83 ? -85.816 78.003 30.191 1.00 39.63 158 LYS D N 1
ATOM 4653 C CA . LYS D 2 83 ? -85.143 79.260 30.484 1.00 40.25 158 LYS D CA 1
ATOM 4654 C C . LYS D 2 83 ? -84.969 79.971 29.155 1.00 40.33 158 LYS D C 1
ATOM 4655 O O . LYS D 2 83 ? -84.444 79.397 28.203 1.00 39.74 158 LYS D O 1
ATOM 4661 N N . ASN D 2 84 ? -85.437 81.212 29.084 1.00 40.33 159 ASN D N 1
ATOM 4662 C CA . ASN D 2 84 ? -85.332 81.998 27.863 1.00 41.52 159 ASN D CA 1
ATOM 4663 C C . ASN D 2 84 ? -85.973 81.297 26.667 1.00 41.50 159 ASN D C 1
ATOM 4664 O O . ASN D 2 84 ? -85.356 81.164 25.613 1.00 42.09 159 ASN D O 1
ATOM 4669 N N . ASP D 2 85 ? -87.210 80.843 26.841 1.00 41.15 160 ASP D N 1
ATOM 4670 C CA . ASP D 2 85 ? -87.956 80.181 25.778 1.00 40.34 160 ASP D CA 1
ATOM 4671 C C . ASP D 2 85 ? -87.405 78.827 25.355 1.00 38.09 160 ASP D C 1
ATOM 4672 O O . ASP D 2 85 ? -87.822 78.291 24.324 1.00 37.40 160 ASP D O 1
ATOM 4677 N N . VAL D 2 86 ? -86.477 78.273 26.131 1.00 34.54 161 VAL D N 1
ATOM 4678 C CA . VAL D 2 86 ? -85.889 76.977 25.790 1.00 31.07 161 VAL D CA 1
ATOM 4679 C C . VAL D 2 86 ? -86.037 75.938 26.894 1.00 28.57 161 VAL D C 1
ATOM 4680 O O . VAL D 2 86 ? -85.622 76.154 28.038 1.00 27.96 161 VAL D O 1
ATOM 4684 N N . PHE D 2 87 ? -86.633 74.804 26.534 1.00 27.35 162 PHE D N 1
ATOM 4685 C CA . PHE D 2 87 ? -86.848 73.700 27.470 1.00 26.40 162 PHE D CA 1
ATOM 4686 C C . PHE D 2 87 ? -85.677 72.726 27.403 1.00 24.39 162 PHE D C 1
ATOM 4687 O O . PHE D 2 87 ? -85.236 72.350 26.316 1.00 25.82 162 PHE D O 1
ATOM 4695 N N . THR D 2 88 ? -85.185 72.316 28.568 1.00 24.06 163 THR D N 1
ATOM 4696 C CA . THR D 2 88 ? -84.077 71.373 28.649 1.00 23.18 163 THR D CA 1
ATOM 4697 C C . THR D 2 88 ? -84.429 70.226 29.592 1.00 24.50 163 THR D C 1
ATOM 4698 O O . THR D 2 88 ? -84.710 70.449 30.767 1.00 25.82 163 THR D O 1
ATOM 4702 N N . PRO D 2 89 ? -84.410 68.978 29.089 1.00 26.07 164 PRO D N 1
ATOM 4703 C CA . PRO D 2 89 ? -84.735 67.818 29.930 1.00 24.21 164 PRO D CA 1
ATOM 4704 C C . PRO D 2 89 ? -83.748 67.762 31.090 1.00 24.48 164 PRO D C 1
ATOM 4705 O O . PRO D 2 89 ? -82.537 67.770 30.873 1.00 25.34 164 PRO D O 1
ATOM 4709 N N . SER D 2 90 ? -84.249 67.693 32.316 1.00 23.72 165 SER D N 1
ATOM 4710 C CA . SER D 2 90 ? -83.358 67.650 33.464 1.00 24.22 165 SER D CA 1
ATOM 4711 C C . SER D 2 90 ? -82.503 66.393 33.481 1.00 22.82 165 SER D C 1
ATOM 4712 O O . SER D 2 90 ? -81.508 66.324 34.198 1.00 22.85 165 SER D O 1
ATOM 4715 N N . GLY D 2 91 ? -82.878 65.407 32.672 1.00 22.10 166 GLY D N 1
ATOM 4716 C CA . GLY D 2 91 ? -82.112 64.175 32.620 1.00 19.61 166 GLY D CA 1
ATOM 4717 C C . GLY D 2 91 ? -80.957 64.265 31.638 1.00 20.59 166 GLY D C 1
ATOM 4718 O O . GLY D 2 91 ? -80.163 63.331 31.509 1.00 19.37 166 GLY D O 1
ATOM 4719 N N . ALA D 2 92 ? -80.858 65.390 30.938 1.00 19.68 167 ALA D N 1
ATOM 4720 C CA . ALA D 2 92 ? -79.787 65.589 29.961 1.00 20.16 167 ALA D CA 1
ATOM 4721 C C . ALA D 2 92 ? -78.419 65.551 30.630 1.00 19.31 167 ALA D C 1
ATOM 4722 O O . ALA D 2 92 ? -78.210 66.200 31.660 1.00 19.69 167 ALA D O 1
ATOM 4724 N N . GLY D 2 93 ? -77.488 64.806 30.039 1.00 15.36 168 GLY D N 1
ATOM 4725 C CA . GLY D 2 93 ? -76.157 64.724 30.605 1.00 15.56 168 GLY D CA 1
ATOM 4726 C C . GLY D 2 93 ? -75.433 63.433 30.256 1.00 16.67 168 GLY D C 1
ATOM 4727 O O . GLY D 2 93 ? -75.166 63.137 29.088 1.00 15.35 168 GLY D O 1
ATOM 4728 N N . ALA D 2 94 ? -75.107 62.662 31.284 1.00 17.17 169 ALA D N 1
ATOM 4729 C CA . ALA D 2 94 ? -74.419 61.399 31.099 1.00 17.96 169 ALA D CA 1
ATOM 4730 C C . ALA D 2 94 ? -75.404 60.233 31.199 1.00 18.93 169 ALA D C 1
ATOM 4731 O O . ALA D 2 94 ? -76.236 60.177 32.111 1.00 18.60 169 ALA D O 1
ATOM 4733 N N . ASN D 2 95 ? -75.321 59.322 30.237 1.00 17.05 170 ASN D N 1
ATOM 4734 C CA . ASN D 2 95 ? -76.175 58.145 30.218 1.00 18.44 170 ASN D CA 1
ATOM 4735 C C . ASN D 2 95 ? -75.741 57.226 31.367 1.00 20.06 170 ASN D C 1
ATOM 4736 O O . ASN D 2 95 ? -74.634 56.678 31.355 1.00 21.17 170 ASN D O 1
ATOM 4741 N N . PRO D 2 96 ? -76.618 57.026 32.364 1.00 19.92 171 PRO D N 1
ATOM 4742 C CA . PRO D 2 96 ? -76.280 56.168 33.506 1.00 19.17 171 PRO D CA 1
ATOM 4743 C C . PRO D 2 96 ? -75.914 54.713 33.203 1.00 18.93 171 PRO D C 1
ATOM 4744 O O . PRO D 2 96 ? -75.274 54.055 34.028 1.00 18.29 171 PRO D O 1
ATOM 4748 N N . PHE D 2 97 ? -76.295 54.211 32.033 1.00 17.38 172 PHE D N 1
ATOM 4749 C CA . PHE D 2 97 ? -75.980 52.824 31.685 1.00 18.89 172 PHE D CA 1
ATOM 4750 C C . PHE D 2 97 ? -74.648 52.670 30.948 1.00 20.24 172 PHE D C 1
ATOM 4751 O O . PHE D 2 97 ? -74.082 51.575 30.892 1.00 21.11 172 PHE D O 1
ATOM 4759 N N . ILE D 2 98 ? -74.152 53.764 30.379 1.00 21.21 173 ILE D N 1
ATOM 4760 C CA . ILE D 2 98 ? -72.881 53.739 29.667 1.00 21.66 173 ILE D CA 1
ATOM 4761 C C . ILE D 2 98 ? -71.724 53.492 30.641 1.00 22.42 173 ILE D C 1
ATOM 4762 O O . ILE D 2 98 ? -70.929 52.570 30.460 1.00 23.90 173 ILE D O 1
ATOM 4767 N N . THR D 2 99 ? -71.649 54.324 31.675 1.00 22.44 174 THR D N 1
ATOM 4768 C CA . THR D 2 99 ? -70.581 54.258 32.668 1.00 22.05 174 THR D CA 1
ATOM 4769 C C . THR D 2 99 ? -70.126 52.856 33.073 1.00 22.69 174 THR D C 1
ATOM 4770 O O . THR D 2 99 ? -68.938 52.562 32.999 1.00 22.85 174 THR D O 1
ATOM 4774 N N . PRO D 2 100 ? -71.047 51.981 33.520 1.00 22.84 175 PRO D N 1
ATOM 4775 C CA . PRO D 2 100 ? -70.609 50.631 33.898 1.00 22.53 175 PRO D CA 1
ATOM 4776 C C . PRO D 2 100 ? -69.989 49.818 32.761 1.00 23.09 175 PRO D C 1
ATOM 4777 O O . PRO D 2 100 ? -69.076 49.025 32.990 1.00 23.93 175 PRO D O 1
ATOM 4781 N N . LEU D 2 101 ? -70.474 49.998 31.536 1.00 22.45 176 LEU D N 1
ATOM 4782 C CA . LEU D 2 101 ? -69.905 49.238 30.428 1.00 22.91 176 LEU D CA 1
ATOM 4783 C C . LEU D 2 101 ? -68.519 49.772 30.048 1.00 22.62 176 LEU D C 1
ATOM 4784 O O . LEU D 2 101 ? -67.556 49.014 29.919 1.00 21.45 176 LEU D O 1
ATOM 4789 N N . ILE D 2 102 ? -68.429 51.084 29.872 1.00 22.27 177 ILE D N 1
ATOM 4790 C CA . ILE D 2 102 ? -67.180 51.723 29.491 1.00 22.91 177 ILE D CA 1
ATOM 4791 C C . ILE D 2 102 ? -66.107 51.637 30.573 1.00 21.72 177 ILE D C 1
ATOM 4792 O O . ILE D 2 102 ? -64.981 51.217 30.301 1.00 20.31 177 ILE D O 1
ATOM 4797 N N . SER D 2 103 ? -66.447 52.024 31.798 1.00 20.32 178 SER D N 1
ATOM 4798 C CA . SER D 2 103 ? -65.465 51.978 32.874 1.00 20.98 178 SER D CA 1
ATOM 4799 C C . SER D 2 103 ? -64.948 50.555 33.132 1.00 22.06 178 SER D C 1
ATOM 4800 O O . SER D 2 103 ? -63.748 50.354 33.315 1.00 22.57 178 SER D O 1
ATOM 4803 N N . SER D 2 104 ? -65.844 49.572 33.143 1.00 22.83 179 SER D N 1
ATOM 4804 C CA . SER D 2 104 ? -65.441 48.187 33.369 1.00 25.97 179 SER D CA 1
ATOM 4805 C C . SER D 2 104 ? -64.536 47.716 32.239 1.00 26.34 179 SER D C 1
ATOM 4806 O O . SER D 2 104 ? -63.509 47.078 32.478 1.00 23.80 179 SER D O 1
ATOM 4809 N N . ALA D 2 105 ? -64.930 48.031 31.005 1.00 25.60 180 ALA D N 1
ATOM 4810 C CA . ALA D 2 105 ? -64.160 47.616 29.840 1.00 26.85 180 ALA D CA 1
ATOM 4811 C C . ALA D 2 105 ? -62.794 48.284 29.813 1.00 27.62 180 ALA D C 1
ATOM 4812 O O . ALA D 2 105 ? -61.787 47.631 29.549 1.00 28.42 180 ALA D O 1
ATOM 4814 N N . ASN D 2 106 ? -62.766 49.587 30.085 1.00 28.94 181 ASN D N 1
ATOM 4815 C CA . ASN D 2 106 ? -61.519 50.345 30.092 1.00 29.93 181 ASN D CA 1
ATOM 4816 C C . ASN D 2 106 ? -60.573 49.772 31.135 1.00 30.67 181 ASN D C 1
ATOM 4817 O O . ASN D 2 106 ? -59.360 49.724 30.927 1.00 30.28 181 ASN D O 1
ATOM 4822 N N . SER D 2 107 ? -61.136 49.327 32.255 1.00 30.66 182 SER D N 1
ATOM 4823 C CA . SER D 2 107 ? -60.340 48.759 33.337 1.00 31.76 182 SER D CA 1
ATOM 4824 C C . SER D 2 107 ? -59.736 47.405 32.971 1.00 31.87 182 SER D C 1
ATOM 4825 O O . SER D 2 107 ? -58.618 47.087 33.380 1.00 31.37 182 SER D O 1
ATOM 4828 N N . LYS D 2 108 ? -60.485 46.616 32.206 1.00 31.75 183 LYS D N 1
ATOM 4829 C CA . LYS D 2 108 ? -60.048 45.292 31.768 1.00 32.89 183 LYS D CA 1
ATOM 4830 C C . LYS D 2 108 ? -59.038 45.404 30.621 1.00 32.14 183 LYS D C 1
ATOM 4831 O O . LYS D 2 108 ? -58.005 44.740 30.632 1.00 31.56 183 LYS D O 1
ATOM 4837 N N . TYR D 2 109 ? -59.345 46.250 29.639 1.00 31.60 184 TYR D N 1
ATOM 4838 C CA . TYR D 2 109 ? -58.482 46.424 28.471 1.00 32.11 184 TYR D CA 1
ATOM 4839 C C . TYR D 2 109 ? -58.056 47.865 28.217 1.00 31.15 184 TYR D C 1
ATOM 4840 O O . TYR D 2 109 ? -58.432 48.467 27.214 1.00 30.23 184 TYR D O 1
ATOM 4849 N N . PRO D 2 110 ? -57.242 48.427 29.117 1.00 32.16 185 PRO D N 1
ATOM 4850 C CA . PRO D 2 110 ? -56.741 49.802 29.023 1.00 32.10 185 PRO D CA 1
ATOM 4851 C C . PRO D 2 110 ? -56.146 50.190 27.669 1.00 33.74 185 PRO D C 1
ATOM 4852 O O . PRO D 2 110 ? -56.446 51.258 27.138 1.00 34.09 185 PRO D O 1
ATOM 4856 N N . ARG D 2 111 ? -55.311 49.323 27.106 1.00 35.39 186 ARG D N 1
ATOM 4857 C CA . ARG D 2 111 ? -54.669 49.630 25.834 1.00 38.42 186 ARG D CA 1
ATOM 4858 C C . ARG D 2 111 ? -55.657 49.742 24.679 1.00 37.96 186 ARG D C 1
ATOM 4859 O O . ARG D 2 111 ? -55.374 50.394 23.671 1.00 36.38 186 ARG D O 1
ATOM 4867 N N . MET D 2 112 ? -56.819 49.118 24.824 1.00 36.45 187 MET D N 1
ATOM 4868 C CA . MET D 2 112 ? -57.809 49.156 23.761 1.00 36.36 187 MET D CA 1
ATOM 4869 C C . MET D 2 112 ? -58.602 50.461 23.772 1.00 34.57 187 MET D C 1
ATOM 4870 O O . MET D 2 112 ? -59.450 50.679 22.917 1.00 34.55 187 MET D O 1
ATOM 4875 N N . PHE D 2 113 ? -58.314 51.329 24.741 1.00 33.88 188 PHE D N 1
ATOM 4876 C CA . PHE D 2 113 ? -58.998 52.617 24.854 1.00 32.44 188 PHE D CA 1
ATOM 4877 C C . PHE D 2 113 ? -58.031 53.799 24.765 1.00 33.04 188 PHE D C 1
ATOM 4878 O O . PHE D 2 113 ? -58.401 54.938 25.053 1.00 32.79 188 PHE D O 1
ATOM 4886 N N . ILE D 2 114 ? -56.795 53.530 24.365 1.00 35.02 189 ILE D N 1
ATOM 4887 C CA . ILE D 2 114 ? -55.794 54.584 24.249 1.00 38.20 189 ILE D CA 1
ATOM 4888 C C . ILE D 2 114 ? -56.171 55.625 23.197 1.00 39.12 189 ILE D C 1
ATOM 4889 O O . ILE D 2 114 ? -56.134 56.829 23.451 1.00 38.90 189 ILE D O 1
ATOM 4894 N N . ASN D 2 115 ? -56.528 55.146 22.013 1.00 41.13 190 ASN D N 1
ATOM 4895 C CA . ASN D 2 115 ? -56.900 56.008 20.896 1.00 43.66 190 ASN D CA 1
ATOM 4896 C C . ASN D 2 115 ? -58.334 56.541 20.988 1.00 43.61 190 ASN D C 1
ATOM 4897 O O . ASN D 2 115 ? -59.275 55.778 21.199 1.00 42.72 190 ASN D O 1
ATOM 4902 N N . GLN D 2 116 ? -58.489 57.854 20.817 1.00 44.00 191 GLN D N 1
ATOM 4903 C CA . GLN D 2 116 ? -59.799 58.497 20.883 1.00 45.32 191 GLN D CA 1
ATOM 4904 C C . GLN D 2 116 ? -60.810 57.889 19.911 1.00 44.52 191 GLN D C 1
ATOM 4905 O O . GLN D 2 116 ? -62.001 57.817 20.212 1.00 41.96 191 GLN D O 1
ATOM 4911 N N . HIS D 2 117 ? -60.336 57.466 18.743 1.00 44.12 192 HIS D N 1
ATOM 4912 C CA . HIS D 2 117 ? -61.206 56.850 17.747 1.00 45.18 192 HIS D CA 1
ATOM 4913 C C . HIS D 2 117 ? -61.790 55.578 18.365 1.00 43.96 192 HIS D C 1
ATOM 4914 O O . HIS D 2 117 ? -62.977 55.280 18.211 1.00 43.71 192 HIS D O 1
ATOM 4921 N N . GLN D 2 118 ? -60.948 54.842 19.082 1.00 42.49 193 GLN D N 1
ATOM 4922 C CA . GLN D 2 118 ? -61.378 53.616 19.734 1.00 41.22 193 GLN D CA 1
ATOM 4923 C C . GLN D 2 118 ? -62.348 53.924 20.866 1.00 38.10 193 GLN D C 1
ATOM 4924 O O . GLN D 2 118 ? -63.355 53.240 21.038 1.00 34.80 193 GLN D O 1
ATOM 4930 N N . GLN D 2 119 ? -62.044 54.958 21.641 1.00 36.16 194 GLN D N 1
ATOM 4931 C CA . GLN D 2 119 ? -62.917 55.334 22.741 1.00 35.89 194 GLN D CA 1
ATOM 4932 C C . GLN D 2 119 ? -64.311 55.608 22.198 1.00 33.94 194 GLN D C 1
ATOM 4933 O O . GLN D 2 119 ? -65.287 55.007 22.639 1.00 32.56 194 GLN D O 1
ATOM 4939 N N . ALA D 2 120 ? -64.392 56.507 21.223 1.00 31.87 195 ALA D N 1
ATOM 4940 C CA . ALA D 2 120 ? -65.668 56.862 20.620 1.00 31.76 195 ALA D CA 1
ATOM 4941 C C . ALA D 2 120 ? -66.394 55.634 20.065 1.00 31.52 195 ALA D C 1
ATOM 4942 O O . ALA D 2 120 ? -67.596 55.467 20.272 1.00 32.18 195 ALA D O 1
ATOM 4944 N N . SER D 2 121 ? -65.654 54.775 19.372 1.00 30.13 196 SER D N 1
ATOM 4945 C CA . SER D 2 121 ? -66.217 53.572 18.772 1.00 28.87 196 SER D CA 1
ATOM 4946 C C . SER D 2 121 ? -66.818 52.613 19.794 1.00 27.59 196 SER D C 1
ATOM 4947 O O . SER D 2 121 ? -67.893 52.053 19.580 1.00 27.16 196 SER D O 1
ATOM 4950 N N . PHE D 2 122 ? -66.124 52.411 20.905 1.00 26.16 197 PHE D N 1
ATOM 4951 C CA . PHE D 2 122 ? -66.638 51.524 21.934 1.00 25.04 197 PHE D CA 1
ATOM 4952 C C . PHE D 2 122 ? -67.801 52.169 22.681 1.00 24.12 197 PHE D C 1
ATOM 4953 O O . PHE D 2 122 ? -68.693 51.477 23.169 1.00 22.40 197 PHE D O 1
ATOM 4961 N N . LYS D 2 123 ? -67.809 53.496 22.748 1.00 22.96 198 LYS D N 1
ATOM 4962 C CA . LYS D 2 123 ? -68.894 54.175 23.424 1.00 24.56 198 LYS D CA 1
ATOM 4963 C C . LYS D 2 123 ? -70.130 54.064 22.543 1.00 23.72 198 LYS D C 1
ATOM 4964 O O . LYS D 2 123 ? -71.251 53.958 23.043 1.00 24.34 198 LYS D O 1
ATOM 4970 N N . ILE D 2 124 ? -69.922 54.075 21.230 1.00 24.03 199 ILE D N 1
ATOM 4971 C CA . ILE D 2 124 ? -71.038 53.956 20.297 1.00 24.09 199 ILE D CA 1
ATOM 4972 C C . ILE D 2 124 ? -71.660 52.574 20.487 1.00 23.99 199 ILE D C 1
ATOM 4973 O O . ILE D 2 124 ? -72.883 52.439 20.600 1.00 21.53 199 ILE D O 1
ATOM 4978 N N . TYR D 2 125 ? -70.801 51.555 20.522 1.00 21.51 200 TYR D N 1
ATOM 4979 C CA . TYR D 2 125 ? -71.244 50.183 20.692 1.00 21.71 200 TYR D CA 1
ATOM 4980 C C . TYR D 2 125 ? -72.025 50.003 21.995 1.00 20.84 200 TYR D C 1
ATOM 4981 O O . TYR D 2 125 ? -73.109 49.435 21.989 1.00 20.74 200 TYR D O 1
ATOM 4990 N N . ALA D 2 126 ? -71.466 50.476 23.107 1.00 20.08 201 ALA D N 1
ATOM 4991 C CA . ALA D 2 126 ? -72.133 50.364 24.403 1.00 21.09 201 ALA D CA 1
ATOM 4992 C C . ALA D 2 126 ? -73.526 50.967 24.281 1.00 22.97 201 ALA D C 1
ATOM 4993 O O . ALA D 2 126 ? -74.525 50.373 24.690 1.00 21.70 201 ALA D O 1
ATOM 4995 N N . GLU D 2 127 ? -73.563 52.162 23.702 1.00 24.52 202 GLU D N 1
ATOM 4996 C CA . GLU D 2 127 ? -74.788 52.908 23.494 1.00 27.38 202 GLU D CA 1
ATOM 4997 C C . GLU D 2 127 ? -75.800 52.062 22.720 1.00 26.64 202 GLU D C 1
ATOM 4998 O O . GLU D 2 127 ? -76.973 51.974 23.094 1.00 27.13 202 GLU D O 1
ATOM 5004 N N . LYS D 2 128 ? -75.336 51.426 21.652 1.00 25.56 203 LYS D N 1
ATOM 5005 C CA . LYS D 2 128 ? -76.213 50.616 20.818 1.00 26.12 203 LYS D CA 1
ATOM 5006 C C . LYS D 2 128 ? -76.801 49.402 21.530 1.00 23.89 203 LYS D C 1
ATOM 5007 O O . LYS D 2 128 ? -78.001 49.172 21.446 1.00 21.68 203 LYS D O 1
ATOM 5013 N N . ILE D 2 129 ? -75.978 48.625 22.230 1.00 21.71 204 ILE D N 1
ATOM 5014 C CA . ILE D 2 129 ? -76.519 47.451 22.912 1.00 21.48 204 ILE D CA 1
ATOM 5015 C C . ILE D 2 129 ? -77.433 47.833 24.074 1.00 21.43 204 ILE D C 1
ATOM 5016 O O . ILE D 2 129 ? -78.323 47.069 24.449 1.00 22.58 204 ILE D O 1
ATOM 5021 N N . ILE D 2 130 ? -77.228 49.014 24.647 1.00 20.03 205 ILE D N 1
ATOM 5022 C CA . ILE D 2 130 ? -78.095 49.454 25.736 1.00 20.26 205 ILE D CA 1
ATOM 5023 C C . ILE D 2 130 ? -79.484 49.745 25.146 1.00 20.83 205 ILE D C 1
ATOM 5024 O O . ILE D 2 130 ? -80.504 49.328 25.694 1.00 20.14 205 ILE D O 1
ATOM 5029 N N . MET D 2 131 ? -79.500 50.453 24.022 1.00 20.73 206 MET D N 1
ATOM 5030 C CA . MET D 2 131 ? -80.733 50.803 23.328 1.00 23.85 206 MET D CA 1
ATOM 5031 C C . MET D 2 131 ? -81.552 49.565 23.005 1.00 24.61 206 MET D C 1
ATOM 5032 O O . MET D 2 131 ? -82.767 49.542 23.205 1.00 24.27 206 MET D O 1
ATOM 5037 N N . THR D 2 132 ? -80.873 48.546 22.491 1.00 23.75 207 THR D N 1
ATOM 5038 C CA . THR D 2 132 ? -81.500 47.279 22.150 1.00 24.40 207 THR D CA 1
ATOM 5039 C C . THR D 2 132 ? -82.055 46.627 23.416 1.00 25.76 207 THR D C 1
ATOM 5040 O O . THR D 2 132 ? -83.179 46.125 23.436 1.00 26.55 207 THR D O 1
ATOM 5044 N N . GLU D 2 133 ? -81.250 46.643 24.472 1.00 25.65 208 GLU D N 1
ATOM 5045 C CA . GLU D 2 133 ? -81.629 46.057 25.748 1.00 26.35 208 GLU D CA 1
ATOM 5046 C C . GLU D 2 133 ? -82.898 46.679 26.336 1.00 25.33 208 GLU D C 1
ATOM 5047 O O . GLU D 2 133 ? -83.788 45.969 26.797 1.00 26.79 208 GLU D O 1
ATOM 5053 N N . VAL D 2 134 ? -82.972 48.003 26.312 1.00 23.28 209 VAL D N 1
ATOM 5054 C CA . VAL D 2 134 ? -84.105 48.727 26.879 1.00 24.80 209 VAL D CA 1
ATOM 5055 C C . VAL D 2 134 ? -85.343 48.889 25.982 1.00 24.23 209 VAL D C 1
ATOM 5056 O O . VAL D 2 134 ? -86.413 49.226 26.482 1.00 23.69 209 VAL D O 1
ATOM 5060 N N . ALA D 2 135 ? -85.212 48.658 24.676 1.00 23.33 210 ALA D N 1
ATOM 5061 C CA . ALA D 2 135 ? -86.345 48.834 23.761 1.00 25.23 210 ALA D CA 1
ATOM 5062 C C . ALA D 2 135 ? -87.696 48.299 24.261 1.00 25.07 210 ALA D C 1
ATOM 5063 O O . ALA D 2 135 ? -88.701 49.014 24.233 1.00 25.15 210 ALA D O 1
ATOM 5065 N N . PRO D 2 136 ? -87.742 47.037 24.719 1.00 24.72 211 PRO D N 1
ATOM 5066 C CA . PRO D 2 136 ? -89.008 46.471 25.208 1.00 25.00 211 PRO D CA 1
ATOM 5067 C C . PRO D 2 136 ? -89.684 47.266 26.327 1.00 25.51 211 PRO D C 1
ATOM 5068 O O . PRO D 2 136 ? -90.908 47.220 26.484 1.00 26.55 211 PRO D O 1
ATOM 5072 N N . LEU D 2 137 ? -88.898 47.994 27.108 1.00 24.32 212 LEU D N 1
ATOM 5073 C CA . LEU D 2 137 ? -89.475 48.777 28.193 1.00 25.73 212 LEU D CA 1
ATOM 5074 C C . LEU D 2 137 ? -90.411 49.867 27.682 1.00 25.17 212 LEU D C 1
ATOM 5075 O O . LEU D 2 137 ? -91.172 50.442 28.456 1.00 24.22 212 LEU D O 1
ATOM 5080 N N . PHE D 2 138 ? -90.335 50.162 26.387 1.00 25.58 213 PHE D N 1
ATOM 5081 C CA . PHE D 2 138 ? -91.196 51.179 25.793 1.00 28.17 213 PHE D CA 1
ATOM 5082 C C . PHE D 2 138 ? -92.426 50.569 25.115 1.00 31.78 213 PHE D C 1
ATOM 5083 O O . PHE D 2 138 ? -93.243 51.286 24.533 1.00 33.46 213 PHE D O 1
ATOM 5091 N N . ASN D 2 139 ? -92.560 49.248 25.186 1.00 33.70 214 ASN D N 1
ATOM 5092 C CA . ASN D 2 139 ? -93.721 48.595 24.599 1.00 36.80 214 ASN D CA 1
ATOM 5093 C C . ASN D 2 139 ? -94.941 49.042 25.403 1.00 38.54 214 ASN D C 1
ATOM 5094 O O . ASN D 2 139 ? -94.889 49.128 26.627 1.00 41.21 214 ASN D O 1
ATOM 5099 N N . GLU D 2 140 ? -96.032 49.343 24.719 1.00 39.86 215 GLU D N 1
ATOM 5100 C CA . GLU D 2 140 ? -97.249 49.762 25.400 1.00 41.04 215 GLU D CA 1
ATOM 5101 C C . GLU D 2 140 ? -97.146 50.947 26.359 1.00 38.89 215 GLU D C 1
ATOM 5102 O O . GLU D 2 140 ? -97.717 50.911 27.444 1.00 40.19 215 GLU D O 1
ATOM 5108 N N . CYS D 2 141 ? -96.419 51.992 25.986 1.00 37.61 216 CYS D N 1
ATOM 5109 C CA . CYS D 2 141 ? -96.359 53.171 26.843 1.00 35.97 216 CYS D CA 1
ATOM 5110 C C . CYS D 2 141 ? -96.480 54.397 25.943 1.00 32.55 216 CYS D C 1
ATOM 5111 O O . CYS D 2 141 ? -96.095 54.351 24.777 1.00 30.65 216 CYS D O 1
ATOM 5114 N N . ALA D 2 142 ? -97.044 55.479 26.473 1.00 30.92 217 ALA D N 1
ATOM 5115 C CA . ALA D 2 142 ? -97.253 56.698 25.695 1.00 29.63 217 ALA D CA 1
ATOM 5116 C C . ALA D 2 142 ? -95.955 57.328 25.197 1.00 29.05 217 ALA D C 1
ATOM 5117 O O . ALA D 2 142 ? -95.909 57.925 24.127 1.00 27.46 217 ALA D O 1
ATOM 5119 N N . MET D 2 143 ? -94.904 57.189 25.986 1.00 29.58 218 MET D N 1
ATOM 5120 C CA . MET D 2 143 ? -93.597 57.737 25.645 1.00 30.09 218 MET D CA 1
ATOM 5121 C C . MET D 2 143 ? -93.067 57.066 24.369 1.00 27.30 218 MET D C 1
ATOM 5122 O O . MET D 2 143 ? -93.115 55.848 24.236 1.00 26.55 218 MET D O 1
ATOM 5127 N N . PRO D 2 144 ? -92.563 57.860 23.411 1.00 24.62 219 PRO D N 1
ATOM 5128 C CA . PRO D 2 144 ? -92.033 57.310 22.158 1.00 24.82 219 PRO D CA 1
ATOM 5129 C C . PRO D 2 144 ? -90.780 56.478 22.405 1.00 23.86 219 PRO D C 1
ATOM 5130 O O . PRO D 2 144 ? -90.028 56.755 23.334 1.00 21.19 219 PRO D O 1
ATOM 5134 N N . THR D 2 145 ? -90.565 55.460 21.575 1.00 21.55 220 THR D N 1
ATOM 5135 C CA . THR D 2 145 ? -89.399 54.600 21.718 1.00 22.00 220 THR D CA 1
ATOM 5136 C C . THR D 2 145 ? -88.115 55.383 21.412 1.00 21.96 220 THR D C 1
ATOM 5137 O O . THR D 2 145 ? -88.143 56.421 20.750 1.00 19.46 220 THR D O 1
ATOM 5141 N N . PRO D 2 146 ? -86.972 54.890 21.905 1.00 22.23 221 PRO D N 1
ATOM 5142 C CA . PRO D 2 146 ? -85.698 55.566 21.656 1.00 23.01 221 PRO D CA 1
ATOM 5143 C C . PRO D 2 146 ? -85.518 55.819 20.160 1.00 23.18 221 PRO D C 1
ATOM 5144 O O . PRO D 2 146 ? -85.125 56.911 19.749 1.00 23.37 221 PRO D O 1
ATOM 5148 N N . GLN D 2 147 ? -85.834 54.809 19.356 1.00 24.25 222 GLN D N 1
ATOM 5149 C CA . GLN D 2 147 ? -85.706 54.899 17.904 1.00 26.62 222 GLN D CA 1
ATOM 5150 C C . GLN D 2 147 ? -86.592 55.994 17.312 1.00 24.91 222 GLN D C 1
ATOM 5151 O O . GLN D 2 147 ? -86.150 56.761 16.459 1.00 23.63 222 GLN D O 1
ATOM 5157 N N . GLN D 2 148 ? -87.839 56.069 17.762 1.00 24.87 223 GLN D N 1
ATOM 5158 C CA . GLN D 2 148 ? -88.748 57.086 17.252 1.00 24.93 223 GLN D CA 1
ATOM 5159 C C . GLN D 2 148 ? -88.272 58.489 17.629 1.00 25.01 223 GLN D C 1
ATOM 5160 O O . GLN D 2 148 ? -88.208 59.382 16.782 1.00 25.45 223 GLN D O 1
ATOM 5166 N N . PHE D 2 149 ? -87.930 58.669 18.902 1.00 23.78 224 PHE D N 1
ATOM 5167 C CA . PHE D 2 149 ? -87.462 59.955 19.412 1.00 22.47 224 PHE D CA 1
ATOM 5168 C C . PHE D 2 149 ? -86.184 60.380 18.695 1.00 23.03 224 PHE D C 1
ATOM 5169 O O . PHE D 2 149 ? -85.977 61.564 18.423 1.00 21.56 224 PHE D O 1
ATOM 5177 N N . GLN D 2 150 ? -85.337 59.408 18.368 1.00 24.15 225 GLN D N 1
ATOM 5178 C CA . GLN D 2 150 ? -84.088 59.698 17.673 1.00 26.35 225 GLN D CA 1
ATOM 5179 C C . GLN D 2 150 ? -84.354 60.228 16.256 1.00 25.17 225 GLN D C 1
ATOM 5180 O O . GLN D 2 150 ? -83.728 61.191 15.812 1.00 25.17 225 GLN D O 1
ATOM 5186 N N . LEU D 2 151 ? -85.287 59.594 15.556 1.00 23.82 226 LEU D N 1
ATOM 5187 C CA . LEU D 2 151 ? -85.653 60.010 14.209 1.00 25.07 226 LEU D CA 1
ATOM 5188 C C . LEU D 2 151 ? -86.226 61.425 14.267 1.00 23.84 226 LEU D C 1
ATOM 5189 O O . LEU D 2 151 ? -85.927 62.273 13.423 1.00 22.28 226 LEU D O 1
ATOM 5194 N N . ILE D 2 152 ? -87.066 61.665 15.267 1.00 22.47 227 ILE D N 1
ATOM 5195 C CA . ILE D 2 152 ? -87.690 62.968 15.443 1.00 22.93 227 ILE D CA 1
ATOM 5196 C C . ILE D 2 152 ? -86.642 64.056 15.618 1.00 22.36 227 ILE D C 1
ATOM 5197 O O . ILE D 2 152 ? -86.698 65.087 14.955 1.00 22.60 227 ILE D O 1
ATOM 5202 N N . LEU D 2 153 ? -85.671 63.818 16.495 1.00 22.14 228 LEU D N 1
ATOM 5203 C CA . LEU D 2 153 ? -84.634 64.812 16.735 1.00 21.44 228 LEU D CA 1
ATOM 5204 C C . LEU D 2 153 ? -83.733 65.004 15.517 1.00 21.49 228 LEU D C 1
ATOM 5205 O O . LEU D 2 153 ? -83.289 66.117 15.229 1.00 20.35 228 LEU D O 1
ATOM 5210 N N . GLU D 2 154 ? -83.477 63.918 14.797 1.00 21.12 229 GLU D N 1
ATOM 5211 C CA . GLU D 2 154 ? -82.628 63.980 13.621 1.00 24.04 229 GLU D CA 1
ATOM 5212 C C . GLU D 2 154 ? -83.286 64.816 12.527 1.00 25.45 229 GLU D C 1
ATOM 5213 O O . GLU D 2 154 ? -82.627 65.616 11.859 1.00 25.43 229 GLU D O 1
ATOM 5219 N N . ASN D 2 155 ? -84.587 64.632 12.340 1.00 25.73 230 ASN D N 1
ATOM 5220 C CA . ASN D 2 155 ? -85.300 65.400 11.329 1.00 25.78 230 ASN D CA 1
ATOM 5221 C C . ASN D 2 155 ? -85.313 66.883 11.716 1.00 25.81 230 ASN D C 1
ATOM 5222 O O . ASN D 2 155 ? -85.227 67.762 10.852 1.00 23.58 230 ASN D O 1
ATOM 5227 N N . ILE D 2 156 ? -85.419 67.165 13.013 1.00 23.56 231 ILE D N 1
ATOM 5228 C CA . ILE D 2 156 ? -85.409 68.552 13.456 1.00 24.44 231 ILE D CA 1
ATOM 5229 C C . ILE D 2 156 ? -84.010 69.113 13.193 1.00 25.68 231 ILE D C 1
ATOM 5230 O O . ILE D 2 156 ? -83.860 70.203 12.644 1.00 26.44 231 ILE D O 1
ATOM 5235 N N . ALA D 2 157 ? -82.989 68.349 13.568 1.00 24.40 232 ALA D N 1
ATOM 5236 C CA . ALA D 2 157 ? -81.612 68.779 13.380 1.00 24.65 232 ALA D CA 1
ATOM 5237 C C . ALA D 2 157 ? -81.297 69.073 11.911 1.00 25.31 232 ALA D C 1
ATOM 5238 O O . ALA D 2 157 ? -80.710 70.106 11.584 1.00 24.42 232 ALA D O 1
ATOM 5240 N N . ASN D 2 158 ? -81.690 68.170 11.022 1.00 27.07 233 ASN D N 1
ATOM 5241 C CA . ASN D 2 158 ? -81.408 68.368 9.609 1.00 29.06 233 ASN D CA 1
ATOM 5242 C C . ASN D 2 158 ? -82.126 69.563 9.003 1.00 29.62 233 ASN D C 1
ATOM 5243 O O . ASN D 2 158 ? -81.717 70.070 7.964 1.00 32.40 233 ASN D O 1
ATOM 5248 N N . LYS D 2 159 ? -83.189 70.023 9.647 1.00 31.36 234 LYS D N 1
ATOM 5249 C CA . LYS D 2 159 ? -83.918 71.179 9.140 1.00 31.74 234 LYS D CA 1
ATOM 5250 C C . LYS D 2 159 ? -83.059 72.433 9.335 1.00 32.23 234 LYS D C 1
ATOM 5251 O O . LYS D 2 159 ? -82.959 73.273 8.444 1.00 31.06 234 LYS D O 1
ATOM 5257 N N . TYR D 2 160 ? -82.422 72.544 10.498 1.00 33.10 235 TYR D N 1
ATOM 5258 C CA . TYR D 2 160 ? -81.590 73.703 10.799 1.00 33.26 235 TYR D CA 1
ATOM 5259 C C . TYR D 2 160 ? -80.181 73.632 10.233 1.00 34.32 235 TYR D C 1
ATOM 5260 O O . TYR D 2 160 ? -79.506 74.653 10.128 1.00 34.56 235 TYR D O 1
ATOM 5269 N N . ILE D 2 161 ? -79.730 72.437 9.876 1.00 37.18 236 ILE D N 1
ATOM 5270 C CA . ILE D 2 161 ? -78.396 72.289 9.318 1.00 40.79 236 ILE D CA 1
ATOM 5271 C C . ILE D 2 161 ? -78.397 72.614 7.832 1.00 45.25 236 ILE D C 1
ATOM 5272 O O . ILE D 2 161 ? -77.544 73.358 7.349 1.00 46.21 236 ILE D O 1
ATOM 5277 N N . GLN D 2 162 ? -79.366 72.059 7.112 1.00 50.67 237 GLN D N 1
ATOM 5278 C CA . GLN D 2 162 ? -79.462 72.270 5.672 1.00 55.96 237 GLN D CA 1
ATOM 5279 C C . GLN D 2 162 ? -80.205 73.543 5.273 1.00 59.85 237 GLN D C 1
ATOM 5280 O O . GLN D 2 162 ? -80.610 73.676 4.119 1.00 61.11 237 GLN D O 1
ATOM 5286 N N . ASN D 2 163 ? -80.391 74.475 6.207 1.00 64.38 238 ASN D N 1
ATOM 5287 C CA . ASN D 2 163 ? -81.093 75.714 5.874 1.00 69.00 238 ASN D CA 1
ATOM 5288 C C . ASN D 2 163 ? -80.449 76.974 6.451 1.00 71.64 238 ASN D C 1
ATOM 5289 O O . ASN D 2 163 ? -80.391 77.164 7.668 1.00 71.62 238 ASN D O 1
ATOM 5294 N N . THR D 2 164 ? -79.972 77.830 5.550 1.00 74.62 239 THR D N 1
ATOM 5295 C CA . THR D 2 164 ? -79.326 79.093 5.901 1.00 77.24 239 THR D CA 1
ATOM 5296 C C . THR D 2 164 ? -79.387 80.014 4.682 1.00 78.96 239 THR D C 1
ATOM 5297 O O . THR D 2 164 ? -78.410 80.142 3.941 1.00 79.10 239 THR D O 1
ATOM 5301 N N . PRO D 2 165 ? -80.544 80.656 4.451 1.00 80.58 240 PRO D N 1
ATOM 5302 C CA . PRO D 2 165 ? -80.713 81.561 3.310 1.00 81.60 240 PRO D CA 1
ATOM 5303 C C . PRO D 2 165 ? -80.015 82.913 3.495 1.00 82.50 240 PRO D C 1
ATOM 5304 O O . PRO D 2 165 ? -79.080 83.198 2.714 1.00 82.68 240 PRO D O 1
#

GO terms:
  GO:0005515 protein binding (F, IPI)
  GO:0036464 cytoplasmic ribonucleoprotein granule (C, IDA)
  GO:0044788 host-mediated perturbation of viral process (P, IMP)
  GO:0005525 GTP binding (F, IDA)
  GO:0003924 GTPase activity (F, IDA)
  GO:0051233 spindle midzone (C, IDA)
  GO:0072686 mitotic spindle (C, IDA)
  GO:0016020 membrane (C, IDA)
  GO:0030496 midbody (C, IDA)
  GO:1900026 positive regulation of substrate adhesion-dependent cell spreading (P, IDA)
  GO:0051489 regulation of filopodium assembly (P, IDA)
  GO:0005886 plasma membrane (C, EXP)
  GO:0003924 GTPase activity (F, EXP)
  GO:0034329 cell junction assembly (P, IMP)
  GO:0045198 establishment of epithelial cell apical/basal polarity (P, IMP)
  GO:0032467 positive regulation of cytokinesis (P, IMP)
  GO:0051988 regulation of attachment of spindle microtubules to kinetochore (P, IMP)
  GO:0006911 phagocytosis, engulfment (P, IMP)
  GO:0007015 actin filament organization (P, IMP)
  GO:0031996 thioesterase binding (F, IPI)

Foldseek 3Di:
DAEAAEEEDFDAPLCQQLLLQLLVVVARPPPDRDPDRDPQWCWDADPNHIYTYGYYYDHPCPPVPVCVCVSQPPHLEYEYEGELLDVVRLVCVVVPVLVVNCVSPVPHAYEYEYEPVVCQPPPVSQVVQVVVVHHGHDVVNSQVVCVVSVHPYYFYAYSHVRVRSVVSVVVRVVSSVD/DDDDLVVLLVVLVVQLVVVQQPVVCVVDVVSLVVLQLLLLLALLQVLLVVLVVVCVVLVHDCVVLQQVLLVLNVQLVADFDDDPNGTRGPSHDDRVQQCSSLVVSCVVPVVQCPDPVSSVVSSVSSSVVSLVSSQVSCPPHPGDRSVVSSVVSVVSSVVVVVVGD/DAEAEEEEDFDAPLCQQLLLQCLVVVAGPPPDRDPDRDPQWDWDQPPNDIYTYGYYYCHPCNPVVVCVCVSQPPHLEYEYEAEQLDVVRVVCVVVPVLVVNCVSPVPHAYEYEYEPPVCLPPPVSQVVCVVVPHHGHDPVNSQVVCVVSVHPYYFYAYSHVCGRSVVVVVVRVVRSPD/DPPVVVLLVQLVVLLVVVPQVVVCVVDVVSLVVLQQLLLLALLQVLLVVLVVLCVVVVHDCVVLQLVLQVLSVVLPADFDDDPNGTHRPSHDDRPQLCRSLVVSCVVPVVQCPDVVSSVVVSVSSSVVSLVSSQVSCPPDSRDRSVVSNVVSVVSSVVRNVDDD

Secondary structure (DSSP, 8-state):
-EEEEEEEEE-TTSSHHHHHHHHHHTS---S---SS----EEEEEETTEEEEEEEE--TT-TT-TTTGGGG-TT-SEEEEEEETT-HHHHHHIIIIIHHHHHHH-TT--EEEEEE-GGGTT-HHHHHHHHTTT--PPPHHHHHHHHHHTT-S-EEE--TTT-TTHHHHHHHHHHHHH-/----HHHHHHHHHHHHHHH-HHHHHHH-HHHHHHHHHHHHHHHHHHHHHHHHHHHHHTT--SHHHHHHHHHHHHHTT--EEEETTEEEETT-SS-TTHHHHHHHHHHH-GGGGSSHHHHHHHHHHHHHHHHHHHGGGGTT-SSPPHHHHHHHHHHHHHHHHTT--/-EEEEEEEE--TTS-HHHHHHHHHHSS---S---SS----EEEEEETTEEEEEEEE--TT-TT-TTTGGGG-TT-SEEEEEEETT-HHHHHHIIIIIHHHHHHH-TTS-EEEEEE-GGGSS-HHHHHHHHTTT--PPPHHHHHHHHHHTT-S-EEE--TTT-TTHHHHHHHHHHHH--/--SHHHHHHHHHHHHHHH-HHHHHHH-HHHHHHHHHHHHHHHHHHHHHHHHHHHHHHT--SHHHHHHHHHHHHHTT--EEEETTEEEETT-S--TTHHHHHHHHHHH-GGGGSSHHHHHHHHHHHHHHHHHHHGGGGTT-SSPPHHHHHHHHHHHHHHHHS---

CATH classification: 3.40.50.300

Sequence (685 aa):
MQTIKCVVVGDGAVGKTCLLISYTTNKFPSEYVPTVFDNYAVTVMIGGEPYTLGLFDTAGQEDYDRLRPLSYPQTDVFLVCFSVVSPSSFENVKEKWVPEITHHCPKTPFLLVGTQIDLRDDPSTIEKLAKNKQKPITPETAEKLARDLKAVKYVECSALTQKGLKNVFDEAILAALEGSLTNKVVKDFMLQTLNDIDIRGSASKDPAYASQTREAILSAVYSKNKDQCCNLLISKGINIAPFLQEIGEAAKNAGLPGTTKNDVFTPSGAGANPFITPLISSANSKYPRMFINQHQQASFKIYAEKIIMTEVAPLFNECAMPTPQQFQLILENIANKYIQNTPMQTIKCVVVGDGAVGKTCLLISYTTNKFPSEYVPTVFDNYAVTVMIGGEPYTLGLFDTAGQEDYDRLRPLSYPQTDVFLVCFSVVSPSSFENVKEKWVPEITHHCPKTPFLLVGTQIDLRDDPSTIEKLAKNKQKPITPETAEKLARDLKAVKYVECSALTQKGLKNVFDEAILAALESLTNKVVKDFMLQTLNDIDIRGSASKDPAYASQTREAILSAVYSKNKDQCCNLLISKGINIAPFLQEIGEAAKNAGLPGTTKNDVFTPSGAGANPFITPLISSANSKYPRMFINQHQQASFKIYAEKIIMTEVAPLFNECAMPTPQQFQLILENIANKYIQNTP

Nearest PDB structures (foldseek):
  1gzs-assembly2_D  TM=9.804E-01  e=2.811E-22  Salmonella enterica subsp. enterica serovar Typhimurium
  1r9k-assembly1_A  TM=8.545E-01  e=6.967E-16  Salmonella enterica subsp. enterica serovar Typhimurium str. LT2
  2jok-assembly1_A  TM=6.662E-01  e=3.581E-05  Burkholderia pseudomallei
  2jol-assembly1_A  TM=5.735E-01  e=8.381E-05  Burkholderia pseudomallei
  5b57-assembly1_B  TM=2.030E-01  e=3.468E+00  Burkholderia cenocepacia J2315